Protein AF-0000000084635745 (afdb_homodimer)

Structure (mmCIF, N/CA/C/O backbone):
data_AF-0000000084635745-model_v1
#
loop_
_entity.id
_entity.type
_entity.pdbx_description
1 polymer 'BTB domain-containing protein'
#
loop_
_atom_site.group_PDB
_atom_site.id
_atom_site.type_symbol
_atom_site.label_atom_id
_atom_site.label_alt_id
_atom_site.label_comp_id
_atom_site.label_asym_id
_atom_site.label_entity_id
_atom_site.label_seq_id
_atom_site.pdbx_PDB_ins_code
_atom_site.Cartn_x
_atom_site.Cartn_y
_atom_site.Cartn_z
_atom_site.occupancy
_atom_site.B_iso_or_equiv
_atom_site.auth_seq_id
_atom_site.auth_comp_id
_atom_site.auth_asym_id
_atom_site.auth_atom_id
_atom_site.pdbx_PDB_model_num
ATOM 1 N N . MET A 1 1 ? 10.125 20.453 7.98 1 36.34 1 MET A N 1
ATOM 2 C CA . MET A 1 1 ? 11.461 20.703 7.445 1 36.34 1 MET A CA 1
ATOM 3 C C . MET A 1 1 ? 12.125 19.391 7.035 1 36.34 1 MET A C 1
ATOM 5 O O . MET A 1 1 ? 12.242 18.469 7.844 1 36.34 1 MET A O 1
ATOM 9 N N . SER A 1 2 ? 11.961 18.953 5.902 1 50.91 2 SER A N 1
ATOM 10 C CA . SER A 1 2 ? 12.617 17.828 5.273 1 50.91 2 SER A CA 1
ATOM 11 C C . SER A 1 2 ? 14.125 18.047 5.156 1 50.91 2 SER A C 1
ATOM 13 O O . SER A 1 2 ? 14.586 19.188 5.102 1 50.91 2 SER A O 1
ATOM 15 N N . TYR A 1 3 ? 14.797 17.109 5.832 1 57.59 3 TYR A N 1
ATOM 16 C CA . TYR A 1 3 ? 16.25 17.156 5.703 1 57.59 3 TYR A CA 1
ATOM 17 C C . TYR A 1 3 ? 16.688 16.719 4.309 1 57.59 3 TYR A C 1
ATOM 19 O O . TYR A 1 3 ? 16.375 15.609 3.875 1 57.59 3 TYR A O 1
ATOM 27 N N . ARG A 1 4 ? 17.016 17.766 3.617 1 57.72 4 ARG A N 1
ATOM 28 C CA . ARG A 1 4 ? 17.5 17.469 2.271 1 57.72 4 ARG A CA 1
ATOM 29 C C . ARG A 1 4 ? 18.828 16.734 2.32 1 57.72 4 ARG A C 1
ATOM 31 O O . ARG A 1 4 ? 19.828 17.281 2.82 1 57.72 4 ARG A O 1
ATOM 38 N N . ALA A 1 5 ? 18.625 15.445 2.008 1 59.38 5 ALA A N 1
ATOM 39 C CA . ALA A 1 5 ? 19.859 14.695 1.866 1 59.38 5 ALA A CA 1
ATOM 40 C C . ALA A 1 5 ? 20.5 14.938 0.5 1 59.38 5 ALA A C 1
ATOM 42 O O . ALA A 1 5 ? 19.828 15.398 -0.428 1 59.38 5 ALA A O 1
ATOM 43 N N . GLY A 1 6 ? 21.828 14.836 0.359 1 64.75 6 GLY A N 1
ATOM 44 C CA . GLY A 1 6 ? 22.562 15.047 -0.875 1 64.75 6 GLY A CA 1
ATOM 45 C C . GLY A 1 6 ? 22.109 14.148 -2.008 1 64.75 6 GLY A C 1
ATOM 46 O O . GLY A 1 6 ? 21.547 14.617 -2.998 1 64.75 6 GLY A O 1
ATOM 47 N N . TYR A 1 7 ? 22.453 12.789 -2.053 1 71.12 7 TYR A N 1
ATOM 48 C CA . TYR A 1 7 ? 22.047 11.906 -3.137 1 71.12 7 TYR A CA 1
ATOM 49 C C . TYR A 1 7 ? 21.641 10.539 -2.602 1 71.12 7 TYR A C 1
ATOM 51 O O . TYR A 1 7 ? 21.938 10.195 -1.456 1 71.12 7 TYR A O 1
ATOM 59 N N . CYS A 1 8 ? 20.781 9.875 -3.309 1 77.44 8 CYS A N 1
ATOM 60 C CA . CYS A 1 8 ? 20.5 8.461 -3.064 1 77.44 8 CYS A CA 1
ATOM 61 C C . CYS A 1 8 ? 20.812 7.625 -4.301 1 77.44 8 CYS A C 1
ATOM 63 O O . CYS A 1 8 ? 20.672 8.102 -5.43 1 77.44 8 CYS A O 1
ATOM 65 N N . SER A 1 9 ? 21.453 6.492 -4.078 1 81.56 9 SER A N 1
ATOM 66 C CA . SER A 1 9 ? 21.812 5.605 -5.18 1 81.56 9 SER A CA 1
ATOM 67 C C . SER A 1 9 ? 21.359 4.176 -4.91 1 81.56 9 SER A C 1
ATOM 69 O O . SER A 1 9 ? 21.438 3.699 -3.775 1 81.56 9 SER A O 1
ATOM 71 N N . PHE A 1 10 ? 20.844 3.566 -5.961 1 81.38 10 PHE A N 1
ATOM 72 C CA . PHE A 1 10 ? 20.438 2.166 -5.938 1 81.38 10 PHE A CA 1
ATOM 73 C C . PHE A 1 10 ? 21.234 1.354 -6.957 1 81.38 10 PHE A C 1
ATOM 75 O O . PHE A 1 10 ? 21.266 1.7 -8.141 1 81.38 10 PHE A O 1
ATOM 82 N N . GLU A 1 11 ? 21.828 0.33 -6.473 1 84.5 11 GLU A N 1
ATOM 83 C CA . GLU A 1 11 ? 22.672 -0.476 -7.352 1 84.5 11 GLU A CA 1
ATOM 84 C C . GLU A 1 11 ? 22.234 -1.938 -7.348 1 84.5 11 GLU A C 1
ATOM 86 O O . GLU A 1 11 ? 21.953 -2.508 -6.289 1 84.5 11 GLU A O 1
ATOM 91 N N . TYR A 1 12 ? 22.156 -2.525 -8.555 1 84.94 12 TYR A N 1
ATOM 92 C CA . TYR A 1 12 ? 21.844 -3.939 -8.719 1 84.94 12 TYR A CA 1
ATOM 93 C C . TYR A 1 12 ? 22.906 -4.645 -9.555 1 84.94 12 TYR A C 1
ATOM 95 O O . TYR A 1 12 ? 23.328 -4.125 -10.586 1 84.94 12 TYR A O 1
ATOM 103 N N . LYS A 1 13 ? 23.312 -5.773 -9.125 1 84.62 13 LYS A N 1
ATOM 104 C CA . LYS A 1 13 ? 24.172 -6.629 -9.938 1 84.62 13 LYS A CA 1
ATOM 105 C C . LYS A 1 13 ? 23.391 -7.789 -10.539 1 84.62 13 LYS A C 1
ATOM 107 O O . LYS A 1 13 ? 22.812 -8.602 -9.812 1 84.62 13 LYS A O 1
ATOM 112 N N . LEU A 1 14 ? 23.328 -7.867 -11.773 1 83.25 14 LEU A N 1
ATOM 113 C CA . LEU A 1 14 ? 22.719 -8.977 -12.484 1 83.25 14 LEU A CA 1
ATOM 114 C C . LEU A 1 14 ? 23.766 -9.961 -12.977 1 83.25 14 LEU A C 1
ATOM 116 O O . LEU A 1 14 ? 24.719 -9.578 -13.672 1 83.25 14 LEU A O 1
ATOM 120 N N . GLU A 1 15 ? 23.531 -11.133 -12.523 1 83.62 15 GLU A N 1
ATOM 121 C CA . GLU A 1 15 ? 24.469 -12.18 -12.93 1 83.62 15 GLU A CA 1
ATOM 122 C C . GLU A 1 15 ? 23.812 -13.164 -13.891 1 83.62 15 GLU A C 1
ATOM 124 O O . GLU A 1 15 ? 22.594 -13.391 -13.82 1 83.62 15 GLU A O 1
ATOM 129 N N . ASN A 1 16 ? 24.625 -13.727 -14.797 1 81.62 16 ASN A N 1
ATOM 130 C CA . ASN A 1 16 ? 24.188 -14.742 -15.758 1 81.62 16 ASN A CA 1
ATOM 131 C C . ASN A 1 16 ? 23.016 -14.25 -16.609 1 81.62 16 ASN A C 1
ATOM 133 O O . ASN A 1 16 ? 22.016 -14.953 -16.75 1 81.62 16 ASN A O 1
ATOM 137 N N . VAL A 1 17 ? 23.156 -13.094 -17.125 1 82.56 17 VAL A N 1
ATOM 138 C CA . VAL A 1 17 ? 22.094 -12.438 -17.875 1 82.56 17 VAL A CA 1
ATOM 139 C C . VAL A 1 17 ? 21.844 -13.188 -19.188 1 82.56 17 VAL A C 1
ATOM 141 O O . VAL A 1 17 ? 20.75 -13.141 -19.734 1 82.56 17 VAL A O 1
ATOM 144 N N . SER A 1 18 ? 22.828 -13.859 -19.688 1 76.31 18 SER A N 1
ATOM 145 C CA . SER A 1 18 ? 22.688 -14.602 -20.938 1 76.31 18 SER A CA 1
ATOM 146 C C . SER A 1 18 ? 21.656 -15.711 -20.812 1 76.31 18 SER A C 1
ATOM 148 O O . SER A 1 18 ? 21.109 -16.172 -21.812 1 76.31 18 SER A O 1
ATOM 150 N N . LYS A 1 19 ? 21.406 -16.047 -19.594 1 76.19 19 LYS A N 1
ATOM 151 C CA . LYS A 1 19 ? 20.469 -17.141 -19.375 1 76.19 19 LYS A CA 1
ATOM 152 C C . LYS A 1 19 ? 19.031 -16.641 -19.328 1 76.19 19 LYS A C 1
ATOM 154 O O . LYS A 1 19 ? 18.094 -17.422 -19.344 1 76.19 19 LYS A O 1
ATOM 159 N N . LEU A 1 20 ? 18.969 -15.336 -19.328 1 77.31 20 LEU A N 1
ATOM 160 C CA . LEU A 1 20 ? 17.641 -14.758 -19.25 1 77.31 20 LEU A CA 1
ATOM 161 C C . LEU A 1 20 ? 16.938 -14.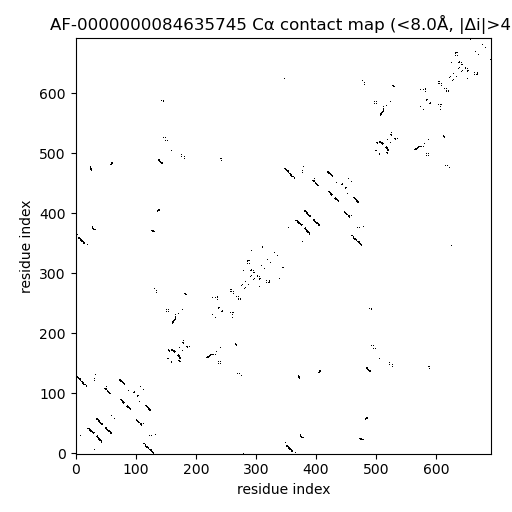828 -20.594 1 77.31 20 LEU A C 1
ATOM 163 O O . LEU A 1 20 ? 17.5 -14.438 -21.625 1 77.31 20 LEU A O 1
ATOM 167 N N . THR A 1 21 ? 15.742 -15.406 -20.578 1 73.62 21 THR A N 1
ATOM 168 C CA . THR A 1 21 ? 14.992 -15.531 -21.828 1 73.62 21 THR A CA 1
ATOM 169 C C . THR A 1 21 ? 13.742 -14.648 -21.781 1 73.62 21 THR A C 1
ATOM 171 O O . THR A 1 21 ? 13.086 -14.453 -22.812 1 73.62 21 THR A O 1
ATOM 174 N N . GLU A 1 22 ? 13.453 -14.195 -20.594 1 74.56 22 GLU A N 1
ATOM 175 C CA . GLU A 1 22 ? 12.258 -13.367 -20.469 1 74.56 22 GLU A CA 1
ATOM 176 C C . GLU A 1 22 ? 12.555 -12.086 -19.688 1 74.56 22 GLU A C 1
ATOM 178 O O . GLU A 1 22 ? 13.594 -11.977 -19.031 1 74.56 22 GLU A O 1
ATOM 183 N N . ARG A 1 23 ? 11.656 -11.195 -19.875 1 78 23 ARG A N 1
ATOM 184 C CA . ARG A 1 23 ? 11.75 -9.922 -19.156 1 78 23 ARG A CA 1
ATOM 185 C C . ARG A 1 23 ? 11.664 -10.133 -17.656 1 78 23 ARG A C 1
ATOM 187 O O . ARG A 1 23 ? 10.867 -10.945 -17.172 1 78 23 ARG A O 1
ATOM 194 N N . VAL A 1 24 ? 12.578 -9.445 -16.922 1 78.56 24 VAL A N 1
ATOM 195 C CA . VAL A 1 24 ? 12.57 -9.555 -15.477 1 78.56 24 VAL A CA 1
ATOM 196 C C . VAL A 1 24 ? 12.469 -8.156 -14.852 1 78.56 24 VAL A C 1
ATOM 198 O O . VAL A 1 24 ? 12.859 -7.168 -15.469 1 78.56 24 VAL A O 1
ATOM 201 N N . TYR A 1 2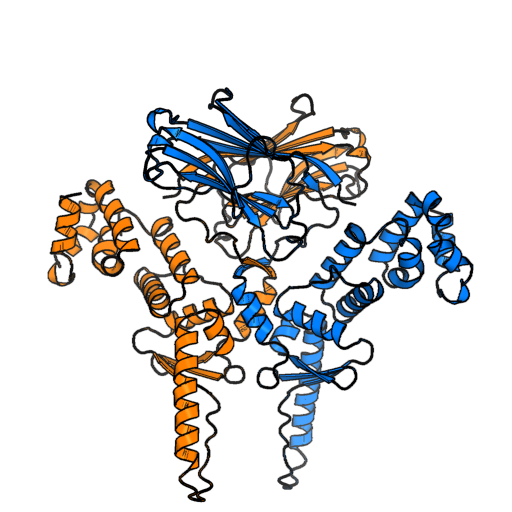5 ? 11.984 -8.07 -13.609 1 76.5 25 TYR A N 1
ATOM 202 C CA . TYR A 1 25 ? 11.727 -6.832 -12.891 1 76.5 25 TYR A CA 1
ATOM 203 C C . TYR A 1 25 ? 12.43 -6.824 -11.539 1 76.5 25 TYR A C 1
ATOM 205 O O . TYR A 1 25 ? 12.445 -7.836 -10.836 1 76.5 25 TYR A O 1
ATOM 213 N N . SER A 1 26 ? 13.047 -5.668 -11.234 1 76.88 26 SER A N 1
ATOM 214 C CA . SER A 1 26 ? 13.648 -5.52 -9.906 1 76.88 26 SER A CA 1
ATOM 215 C C . SER A 1 26 ? 12.586 -5.305 -8.836 1 76.88 26 SER A C 1
ATOM 217 O O . SER A 1 26 ? 11.445 -4.969 -9.148 1 76.88 26 SER A O 1
ATOM 219 N N . PRO A 1 27 ? 12.992 -5.508 -7.562 1 71.75 27 PRO A N 1
ATOM 220 C CA . PRO A 1 27 ? 12.133 -4.965 -6.508 1 71.75 27 PRO A CA 1
ATOM 221 C C . PRO A 1 27 ? 11.992 -3.447 -6.582 1 71.75 27 PRO A C 1
ATOM 223 O O . PRO A 1 27 ? 12.891 -2.764 -7.078 1 71.75 27 PRO A O 1
ATOM 226 N N . PRO A 1 28 ? 10.859 -2.947 -6.07 1 69.94 28 PRO A N 1
ATOM 227 C CA . PRO A 1 28 ? 10.688 -1.495 -6.148 1 69.94 28 PRO A CA 1
ATOM 228 C C . PRO A 1 28 ? 11.57 -0.743 -5.16 1 69.94 28 PRO A C 1
ATOM 230 O O . PRO A 1 28 ? 11.953 -1.295 -4.125 1 69.94 28 PRO A O 1
ATOM 233 N N . PHE A 1 29 ? 12.047 0.384 -5.508 1 71.12 29 PHE A N 1
ATOM 234 C CA . PHE A 1 29 ? 12.742 1.311 -4.621 1 71.12 29 PHE A CA 1
ATOM 235 C C . PHE A 1 29 ? 12.117 2.699 -4.695 1 71.12 29 PHE A C 1
ATOM 237 O O . PHE A 1 29 ? 11.523 3.066 -5.715 1 71.12 29 PHE A O 1
ATOM 244 N N . ALA A 1 30 ? 12.18 3.359 -3.504 1 66.69 30 ALA A N 1
ATOM 245 C CA . ALA A 1 30 ? 11.445 4.617 -3.438 1 66.69 30 ALA A CA 1
ATOM 246 C C . ALA A 1 30 ? 12.391 5.793 -3.201 1 66.69 30 ALA A C 1
ATOM 248 O O . ALA A 1 30 ? 13.445 5.637 -2.578 1 66.69 30 ALA A O 1
ATOM 249 N N . THR A 1 31 ? 12.109 6.93 -3.775 1 64.62 31 THR A N 1
ATOM 250 C CA . THR A 1 31 ? 12.797 8.18 -3.488 1 64.62 31 THR A CA 1
ATOM 251 C C . THR A 1 31 ? 11.984 9.047 -2.531 1 64.62 31 THR A C 1
ATOM 253 O O . THR A 1 31 ? 12.5 10 -1.952 1 64.62 31 THR A O 1
ATOM 256 N N . SER A 1 32 ? 10.805 8.727 -2.449 1 59.34 32 SER A N 1
ATOM 257 C CA . SER A 1 32 ? 9.891 9.383 -1.521 1 59.34 32 SER A CA 1
ATOM 258 C C . SER A 1 32 ? 8.789 8.43 -1.064 1 59.34 32 SER A C 1
ATOM 260 O O . SER A 1 32 ? 8.766 7.266 -1.463 1 59.34 32 SER A O 1
ATOM 262 N N . THR A 1 33 ? 8.016 8.898 -0.163 1 54.66 33 THR A N 1
ATOM 263 C CA . THR A 1 33 ? 6.918 8.078 0.337 1 54.66 33 THR A CA 1
ATOM 264 C C . THR A 1 33 ? 5.926 7.762 -0.776 1 54.66 33 THR A C 1
ATOM 266 O O . THR A 1 33 ? 5.152 6.809 -0.676 1 54.66 33 THR A O 1
ATOM 269 N N . CYS A 1 34 ? 6.004 8.516 -1.857 1 51.22 34 CYS A N 1
ATOM 270 C CA . CYS A 1 34 ? 4.965 8.352 -2.867 1 51.22 34 CYS A CA 1
ATOM 271 C C . CYS A 1 34 ? 5.574 8.008 -4.223 1 51.22 34 CYS A C 1
ATOM 273 O O . CYS A 1 34 ? 4.859 7.922 -5.223 1 51.22 34 CYS A O 1
ATOM 275 N N . ARG A 1 35 ? 6.828 7.832 -4.254 1 59.06 35 ARG A N 1
ATOM 276 C CA . ARG A 1 35 ? 7.453 7.562 -5.547 1 59.06 35 ARG A CA 1
ATOM 277 C C . ARG A 1 35 ? 8.297 6.297 -5.496 1 59.06 35 ARG A C 1
ATOM 279 O O . ARG A 1 35 ? 9.305 6.246 -4.793 1 59.06 35 ARG A O 1
ATOM 286 N N . ASN A 1 36 ? 7.773 5.418 -6.305 1 66.81 36 ASN A N 1
ATOM 287 C CA . ASN A 1 36 ? 8.492 4.148 -6.406 1 66.81 36 ASN A CA 1
ATOM 288 C C . ASN A 1 36 ? 9.055 3.938 -7.809 1 66.81 36 ASN A C 1
ATOM 290 O O . ASN A 1 36 ? 8.523 4.465 -8.789 1 66.81 36 ASN A O 1
ATOM 294 N N . TRP A 1 37 ? 10.156 3.299 -7.797 1 72.81 37 TRP A N 1
ATOM 295 C CA . TRP A 1 37 ? 10.852 2.982 -9.039 1 72.81 37 TRP A CA 1
ATOM 296 C C . TRP A 1 37 ? 11.102 1.483 -9.156 1 72.81 37 TRP A C 1
ATOM 298 O O . TRP A 1 37 ? 11.156 0.776 -8.148 1 72.81 37 TRP A O 1
ATOM 308 N N . MET A 1 38 ? 11.109 1.081 -10.445 1 76.62 38 MET A N 1
ATOM 309 C CA . MET A 1 38 ? 11.445 -0.313 -10.719 1 76.62 38 MET A CA 1
ATOM 310 C C . MET A 1 38 ? 12.297 -0.432 -11.977 1 76.62 38 MET A C 1
ATOM 312 O O . MET A 1 38 ? 12.055 0.258 -12.969 1 76.62 38 MET A O 1
ATOM 316 N N . LEU A 1 39 ? 13.305 -1.281 -11.906 1 79.62 39 LEU A N 1
ATOM 317 C CA . LEU A 1 39 ? 14.117 -1.588 -13.078 1 79.62 39 LEU A CA 1
ATOM 318 C C . LEU A 1 39 ? 13.531 -2.77 -13.844 1 79.62 39 LEU A C 1
ATOM 320 O O . LEU A 1 39 ? 13.094 -3.752 -13.242 1 79.62 39 LEU A O 1
ATOM 324 N N . ILE A 1 40 ? 13.555 -2.609 -15.133 1 80.06 40 ILE A N 1
ATOM 325 C CA . ILE A 1 40 ? 13.109 -3.68 -16.016 1 80.06 40 ILE A CA 1
ATOM 326 C C . ILE A 1 40 ? 14.258 -4.105 -16.938 1 80.06 40 ILE A C 1
ATOM 328 O O . ILE A 1 40 ? 14.891 -3.27 -17.578 1 80.06 40 ILE A O 1
ATOM 332 N N . PHE A 1 41 ? 14.531 -5.32 -16.906 1 82.88 41 PHE A N 1
ATOM 333 C CA . PHE A 1 41 ? 15.5 -5.883 -17.844 1 82.88 41 PHE A CA 1
ATOM 334 C C . PHE A 1 41 ? 14.805 -6.77 -18.859 1 82.88 41 PHE A C 1
ATOM 336 O O . PHE A 1 41 ? 14.203 -7.785 -18.516 1 82.88 41 PHE A O 1
ATOM 343 N N . ASP A 1 42 ? 14.922 -6.395 -20.047 1 81.31 42 ASP A N 1
ATOM 344 C CA . ASP A 1 42 ? 14.336 -7.133 -21.156 1 81.31 42 ASP A CA 1
ATOM 345 C C . ASP A 1 42 ? 15.422 -7.707 -22.078 1 81.31 42 ASP A C 1
ATOM 347 O O . ASP A 1 42 ? 16.031 -6.973 -22.844 1 81.31 42 ASP A O 1
ATOM 351 N N . PRO A 1 43 ? 15.578 -9.031 -21.969 1 79.5 43 PRO A N 1
ATOM 352 C CA . PRO A 1 43 ? 16.672 -9.617 -22.75 1 79.5 43 PRO A CA 1
ATOM 353 C C . PRO A 1 43 ? 16.359 -9.656 -24.25 1 79.5 43 PRO A C 1
ATOM 355 O O . PRO A 1 43 ? 17.266 -9.766 -25.078 1 79.5 43 PRO A O 1
ATOM 358 N N . TYR A 1 44 ? 14.992 -9.797 -24.594 1 76.81 44 TYR A N 1
ATOM 359 C CA . TYR A 1 44 ? 14.672 -9.914 -26 1 76.81 44 TYR A CA 1
ATOM 360 C C . TYR A 1 44 ? 13.57 -8.93 -26.391 1 76.81 44 TYR A C 1
ATOM 362 O O . TYR A 1 44 ? 12.469 -8.961 -25.844 1 76.81 44 TYR A O 1
ATOM 370 N N . THR A 1 45 ? 14.016 -7.871 -27.156 1 70.19 45 THR A N 1
ATOM 371 C CA . THR A 1 45 ? 12.984 -7.051 -27.781 1 70.19 45 THR A CA 1
ATOM 372 C C . THR A 1 45 ? 12.609 -7.609 -29.141 1 70.19 45 THR A C 1
ATOM 374 O O . THR A 1 45 ? 13.281 -8.508 -29.656 1 70.19 45 THR A O 1
ATOM 377 N N . SER A 1 46 ? 11.258 -7.547 -29.625 1 59.16 46 SER A N 1
ATOM 378 C CA . SER A 1 46 ? 10.773 -8.148 -30.875 1 59.16 46 SER A CA 1
ATOM 379 C C . SER A 1 46 ? 11.727 -7.867 -32.031 1 59.16 46 SER A C 1
ATOM 381 O O . SER A 1 46 ? 12.094 -8.781 -32.781 1 59.16 46 SER A O 1
ATOM 383 N N . ASP A 1 47 ? 11.867 -6.91 -32.969 1 57.97 47 ASP A N 1
ATOM 384 C CA . ASP A 1 47 ? 12.648 -6.562 -34.156 1 57.97 47 ASP A CA 1
ATOM 385 C C . ASP A 1 47 ? 13.164 -5.129 -34.062 1 57.97 47 ASP A C 1
ATOM 387 O O . ASP A 1 47 ? 12.383 -4.176 -34.125 1 57.97 47 ASP A O 1
ATOM 391 N N . PRO A 1 48 ? 14.422 -4.969 -34 1 61.34 48 PRO A N 1
ATOM 392 C CA . PRO A 1 48 ? 15.578 -5.871 -33.938 1 61.34 48 PRO A CA 1
ATOM 393 C C . PRO A 1 48 ? 15.734 -6.488 -32.531 1 61.34 48 PRO A C 1
ATOM 395 O O . PRO A 1 48 ? 15.18 -5.984 -31.562 1 61.34 48 PRO A O 1
ATOM 398 N N . LYS A 1 49 ? 16.438 -7.68 -32.469 1 74.06 49 LYS A N 1
ATOM 399 C CA . LYS A 1 49 ? 16.672 -8.453 -31.25 1 74.06 49 LYS A CA 1
ATOM 400 C C . LYS A 1 49 ? 17.656 -7.75 -30.328 1 74.06 49 LYS A C 1
ATOM 402 O O . LYS A 1 49 ? 18.859 -7.957 -30.438 1 74.06 49 LYS A O 1
ATOM 407 N N . ASN A 1 50 ? 17.156 -6.789 -29.656 1 81.88 50 ASN A N 1
ATOM 408 C CA . ASN A 1 50 ? 17.938 -6.031 -28.688 1 81.88 50 ASN A CA 1
ATOM 409 C C . ASN A 1 50 ? 17.531 -6.387 -27.25 1 81.88 50 ASN A C 1
ATOM 411 O O . ASN A 1 50 ? 16.484 -6.988 -27.031 1 81.88 50 ASN A O 1
ATOM 415 N N . TYR A 1 51 ? 18.547 -6.312 -26.391 1 82 51 TYR A N 1
ATOM 416 C CA . TYR A 1 51 ? 18.156 -6.289 -24.984 1 82 51 TYR A CA 1
ATOM 417 C C . TYR A 1 51 ? 18.016 -4.859 -24.469 1 82 51 TYR A C 1
ATOM 419 O O . TYR A 1 51 ? 18.688 -3.949 -24.984 1 82 51 TYR A O 1
ATOM 427 N N . GLN A 1 52 ? 17.078 -4.688 -23.578 1 82.75 52 GLN A N 1
ATOM 428 C CA . GLN A 1 52 ? 16.797 -3.348 -23.094 1 82.75 52 GLN A CA 1
ATOM 429 C C . GLN A 1 52 ? 16.734 -3.326 -21.562 1 82.75 52 GLN A C 1
ATOM 431 O O . GLN A 1 52 ? 16.375 -4.32 -20.938 1 82.75 52 GLN A O 1
ATOM 436 N N . ILE A 1 53 ? 17.25 -2.266 -21.031 1 80.62 53 ILE A N 1
ATOM 437 C CA . ILE A 1 53 ? 17.078 -1.925 -19.625 1 80.62 53 ILE A CA 1
ATOM 438 C C . ILE A 1 53 ? 16.203 -0.675 -19.5 1 80.62 53 ILE A C 1
ATOM 440 O O . ILE A 1 53 ? 16.5 0.359 -20.094 1 80.62 53 ILE A O 1
ATOM 444 N N . LEU A 1 54 ? 15.18 -0.851 -18.703 1 73.94 54 LEU A N 1
ATOM 445 C CA . LEU A 1 54 ? 14.227 0.242 -18.516 1 73.94 54 LEU A CA 1
ATOM 446 C C . LEU A 1 54 ? 14.055 0.567 -17.031 1 73.94 54 LEU A C 1
ATOM 448 O O . LEU A 1 54 ? 14.281 -0.291 -16.172 1 73.94 54 LEU A O 1
ATOM 452 N N . LEU A 1 55 ? 13.875 1.794 -16.75 1 74.06 55 LEU A N 1
ATOM 453 C CA . LEU A 1 55 ? 13.477 2.244 -15.422 1 74.06 55 LEU A CA 1
ATOM 454 C C . LEU A 1 55 ? 12.062 2.803 -15.438 1 74.06 55 LEU A C 1
ATOM 456 O O . LEU A 1 55 ? 11.734 3.66 -16.266 1 74.06 55 LEU A O 1
ATOM 460 N N . CYS A 1 56 ? 11.32 2.234 -14.633 1 66.75 56 CYS A N 1
ATOM 461 C CA . CYS A 1 56 ? 9.914 2.621 -14.586 1 66.75 56 CYS A CA 1
ATOM 462 C C . CYS A 1 56 ? 9.578 3.297 -13.258 1 66.75 56 CYS A C 1
ATOM 464 O O . CYS A 1 56 ? 10.062 2.881 -12.211 1 66.75 56 CYS A O 1
ATOM 466 N N . THR A 1 57 ? 8.969 4.465 -13.375 1 61 57 THR A N 1
ATOM 467 C CA . THR A 1 57 ? 8.43 5.09 -12.164 1 61 57 THR A CA 1
ATOM 468 C C . THR A 1 57 ? 7.027 4.57 -11.867 1 61 57 THR A C 1
ATOM 470 O O . THR A 1 57 ? 6.234 4.352 -12.781 1 61 57 THR A O 1
ATOM 473 N N . ILE A 1 58 ? 6.945 4.047 -10.742 1 56.38 58 ILE A N 1
ATOM 474 C CA . ILE A 1 58 ? 5.652 3.607 -10.234 1 56.38 58 ILE A CA 1
ATOM 475 C C . ILE A 1 58 ? 5.086 4.668 -9.289 1 56.38 58 ILE A C 1
ATOM 477 O O . ILE A 1 58 ? 5.684 4.965 -8.25 1 56.38 58 ILE A O 1
ATOM 481 N N . LEU A 1 59 ? 4.305 5.559 -9.805 1 47.19 59 LEU A N 1
ATOM 482 C CA . LEU A 1 59 ? 3.709 6.582 -8.953 1 47.19 59 LEU A CA 1
ATOM 483 C C . LEU A 1 59 ? 2.525 6.02 -8.172 1 47.19 59 LEU A C 1
ATOM 485 O O . LEU A 1 59 ? 1.697 5.297 -8.727 1 47.19 59 LEU A O 1
ATOM 489 N N . ASN A 1 60 ? 2.666 5.902 -6.914 1 45.06 60 ASN A N 1
ATOM 490 C CA . ASN A 1 60 ? 1.441 5.719 -6.141 1 45.06 60 ASN A CA 1
ATOM 491 C C . ASN A 1 60 ? 0.452 6.855 -6.379 1 45.06 60 ASN A C 1
ATOM 493 O O . ASN A 1 60 ? 0.84 8.023 -6.406 1 45.06 60 ASN A O 1
ATOM 497 N N . LYS A 1 61 ? -0.513 6.68 -7.184 1 41.47 61 LYS A N 1
ATOM 498 C CA . LYS A 1 61 ? -1.488 7.695 -7.574 1 41.47 61 LYS A CA 1
ATOM 499 C C . LYS A 1 61 ? -1.786 8.648 -6.418 1 41.47 61 LYS A C 1
ATOM 501 O O . LYS A 1 61 ? -2.475 9.648 -6.594 1 41.47 61 LYS A O 1
ATOM 506 N N . ASP A 1 62 ? -1.936 8.148 -5.328 1 37 62 ASP A N 1
ATOM 507 C CA . ASP A 1 62 ? -2.557 9.102 -4.422 1 37 62 ASP A CA 1
ATOM 508 C C . ASP A 1 62 ? -1.854 10.461 -4.488 1 37 62 ASP A C 1
ATOM 510 O O . ASP A 1 62 ? -2.502 11.508 -4.418 1 37 62 ASP A O 1
ATOM 514 N N . GLU A 1 63 ? -0.774 10.578 -3.801 1 36.38 63 GLU A N 1
ATOM 515 C CA . GLU A 1 63 ? -0.401 11.961 -3.52 1 36.38 63 GLU A CA 1
ATOM 516 C C . GLU A 1 63 ? -0.093 12.727 -4.805 1 36.38 63 GLU A C 1
ATOM 518 O O . GLU A 1 63 ? -0.06 12.133 -5.891 1 36.38 63 GLU A O 1
ATOM 523 N N . GLU A 1 64 ? 0.913 13.633 -4.562 1 33.81 64 GLU A N 1
ATOM 524 C CA . GLU A 1 64 ? 1.342 14.805 -5.328 1 33.81 64 GLU A CA 1
ATOM 525 C C . GLU A 1 64 ? 1.706 14.422 -6.758 1 33.81 64 GLU A C 1
ATOM 527 O O . GLU A 1 64 ? 2.879 14.203 -7.07 1 33.81 64 GLU A O 1
ATOM 532 N N . SER A 1 65 ? 1.125 13.523 -7.219 1 32.75 65 SER A N 1
ATOM 533 C CA . SER A 1 65 ? 1.451 13.297 -8.625 1 32.75 65 SER A CA 1
ATOM 534 C C . SER A 1 65 ? 1.416 14.594 -9.414 1 32.75 65 SER A C 1
ATOM 536 O O . SER A 1 65 ? 1.976 14.672 -10.516 1 32.75 65 SER A O 1
ATOM 538 N N . LYS A 1 66 ? 0.171 15.281 -9.125 1 35.53 66 LYS A N 1
ATOM 539 C CA . LYS A 1 66 ? 0.075 16.391 -10.078 1 35.53 66 LYS A CA 1
ATOM 540 C C . LYS A 1 66 ? 1.368 17.188 -10.117 1 35.53 66 LYS A C 1
ATOM 542 O O . LYS A 1 66 ? 1.631 17.906 -11.078 1 35.53 66 LYS A O 1
ATOM 547 N N . HIS A 1 67 ? 1.666 17.562 -8.969 1 31.75 67 HIS A N 1
ATOM 548 C CA . HIS A 1 67 ? 2.949 18.234 -9.164 1 31.75 67 HIS A CA 1
ATOM 549 C C . HIS A 1 67 ? 4.035 17.234 -9.555 1 31.75 67 HIS A C 1
ATOM 551 O O . HIS A 1 67 ? 4.934 16.953 -8.758 1 31.75 67 HIS A O 1
ATOM 557 N N . PHE A 1 68 ? 3.639 16.156 -9.875 1 35.84 68 PHE A N 1
ATOM 558 C CA . PHE A 1 68 ? 4.527 15.375 -10.734 1 35.84 68 PHE A CA 1
ATOM 559 C C . PHE A 1 68 ? 5.387 16.297 -11.594 1 35.84 68 PHE A C 1
ATOM 561 O O . PHE A 1 68 ? 6.039 15.852 -12.539 1 35.84 68 PHE A O 1
ATOM 568 N N . THR A 1 69 ? 4.754 17.562 -11.844 1 33.66 69 THR A N 1
ATOM 569 C CA . THR A 1 69 ? 5.695 18.25 -12.719 1 33.66 69 THR A CA 1
ATOM 570 C C . THR A 1 69 ? 7.09 17.641 -12.594 1 33.66 69 THR A C 1
ATOM 572 O O . THR A 1 69 ? 7.383 16.938 -11.625 1 33.66 69 THR A O 1
ATOM 575 N N . ASP A 1 70 ? 8.039 18.422 -13.117 1 34.53 70 ASP A N 1
ATOM 576 C CA . ASP A 1 70 ? 9.32 18.578 -13.805 1 34.53 70 ASP A CA 1
ATOM 577 C C . ASP A 1 70 ? 10.469 18.078 -12.938 1 34.53 70 ASP A C 1
ATOM 579 O O . ASP A 1 70 ? 11.609 18 -13.398 1 34.53 70 ASP A O 1
ATOM 583 N N . THR A 1 71 ? 10.32 18.203 -11.586 1 38.5 71 THR A N 1
ATOM 584 C CA . THR A 1 71 ? 11.711 18.203 -11.148 1 38.5 71 THR A CA 1
ATOM 585 C C . THR A 1 71 ? 12.188 16.797 -10.812 1 38.5 71 THR A C 1
ATOM 587 O O . THR A 1 71 ? 11.906 16.281 -9.727 1 38.5 71 THR A O 1
ATOM 590 N N . PHE A 1 72 ? 11.938 15.859 -11.719 1 48.75 72 PHE A N 1
ATOM 591 C CA . PHE A 1 72 ? 12.773 14.672 -11.641 1 48.75 72 PHE A CA 1
ATOM 592 C C . PHE A 1 72 ? 14.062 14.961 -10.883 1 48.75 72 PHE A C 1
ATOM 594 O O . PHE A 1 72 ? 14.711 15.977 -11.125 1 48.75 72 PHE A O 1
ATOM 601 N N . LEU A 1 73 ? 13.883 14.281 -9.711 1 61.53 73 LEU A N 1
ATOM 602 C CA . LEU A 1 73 ? 15.25 14.375 -9.211 1 61.53 73 LEU A CA 1
ATOM 603 C C . LEU A 1 73 ? 16.266 14.023 -10.297 1 61.53 73 LEU A C 1
ATOM 605 O O . LEU A 1 73 ? 16.031 13.102 -11.078 1 61.53 73 LEU A O 1
ATOM 609 N N . PRO A 1 74 ? 17 14.945 -10.57 1 69.5 74 PRO A N 1
ATOM 610 C CA . PRO A 1 74 ? 18.047 14.523 -11.5 1 69.5 74 PRO A CA 1
ATOM 611 C C . PRO A 1 74 ? 18.516 13.086 -11.258 1 69.5 74 PRO A C 1
ATOM 613 O O . PRO A 1 74 ? 18.75 12.703 -10.109 1 69.5 74 PRO A O 1
ATOM 616 N N . LEU A 1 75 ? 18.219 12.359 -12.336 1 77.81 75 LEU A N 1
ATOM 617 C CA . LEU A 1 75 ? 18.578 10.945 -12.25 1 77.81 75 LEU A CA 1
ATOM 618 C C . LEU A 1 75 ? 19.766 10.641 -13.156 1 77.81 75 LEU A C 1
ATOM 620 O O . LEU A 1 75 ? 19.922 11.242 -14.219 1 77.81 75 LEU A O 1
ATOM 624 N N . LYS A 1 76 ? 20.609 9.836 -12.609 1 82.31 76 LYS A N 1
ATOM 625 C CA . LYS A 1 76 ? 21.719 9.281 -13.375 1 82.31 76 LYS A CA 1
ATOM 626 C C . LYS A 1 76 ? 21.766 7.758 -13.258 1 82.31 76 LYS A C 1
ATOM 628 O O . LYS A 1 76 ? 21.656 7.211 -12.164 1 82.31 76 LYS A O 1
ATOM 633 N N . VAL A 1 77 ? 21.734 7.098 -14.43 1 86.88 77 VAL A N 1
ATOM 634 C CA . VAL A 1 77 ? 21.875 5.648 -14.422 1 86.88 77 VAL A CA 1
ATOM 635 C C . VAL A 1 77 ? 23.234 5.266 -15.023 1 86.88 77 VAL A C 1
ATOM 637 O O . VAL A 1 77 ? 23.578 5.715 -16.125 1 86.88 77 VAL A O 1
ATOM 640 N N . ILE A 1 78 ? 23.922 4.48 -14.281 1 89.12 78 ILE A N 1
ATOM 641 C CA . ILE A 1 78 ? 25.25 4.062 -14.711 1 89.12 78 ILE A CA 1
ATOM 642 C C . ILE A 1 78 ? 25.312 2.543 -14.836 1 89.12 78 ILE A C 1
ATOM 644 O O . ILE A 1 78 ? 24.969 1.822 -13.891 1 89.12 78 ILE A O 1
ATOM 648 N N . LEU A 1 79 ? 25.688 2.072 -15.969 1 91.12 79 LEU A N 1
ATOM 649 C CA . LEU A 1 79 ? 25.969 0.655 -16.172 1 91.12 79 LEU A CA 1
ATOM 650 C C . LEU A 1 79 ? 27.469 0.373 -16.062 1 91.12 79 LEU A C 1
ATOM 652 O O . LEU A 1 79 ? 28.281 1.035 -16.719 1 91.12 79 LEU A O 1
ATOM 656 N N . LYS A 1 80 ? 27.75 -0.592 -15.234 1 90.75 80 LYS A N 1
ATOM 657 C CA . LYS A 1 80 ? 29.156 -0.921 -15 1 90.75 80 LYS A CA 1
ATOM 658 C C . LYS A 1 80 ? 29.391 -2.426 -15.109 1 90.75 80 LYS A C 1
ATOM 660 O O . LYS A 1 80 ? 28.469 -3.219 -14.945 1 90.75 80 LYS A O 1
ATOM 665 N N . THR A 1 81 ? 30.641 -2.748 -15.445 1 88.38 81 THR A N 1
ATOM 666 C CA . THR A 1 81 ? 31.094 -4.133 -15.328 1 88.38 81 THR A CA 1
ATOM 667 C C . THR A 1 81 ? 31.375 -4.484 -13.867 1 88.38 81 THR A C 1
ATOM 669 O O . THR A 1 81 ? 31.469 -3.598 -13.023 1 88.38 81 THR A O 1
ATOM 672 N N . PRO A 1 82 ? 31.438 -5.734 -13.625 1 84.75 82 PRO A N 1
ATOM 673 C CA . PRO A 1 82 ? 31.75 -6.125 -12.25 1 84.75 82 PRO A CA 1
ATOM 674 C C . PRO A 1 82 ? 33.094 -5.566 -11.766 1 84.75 82 PRO A C 1
ATOM 676 O O . PRO A 1 82 ? 33.312 -5.406 -10.555 1 84.75 82 PRO A O 1
ATOM 679 N N . SER A 1 83 ? 33.969 -5.219 -12.656 1 85.12 83 SER A N 1
ATOM 680 C CA . SER A 1 83 ? 35.25 -4.641 -12.297 1 85.12 83 SER A CA 1
ATOM 681 C C . SER A 1 83 ? 35.125 -3.145 -12.023 1 85.12 83 SER A C 1
ATOM 683 O O . SER A 1 83 ? 36.062 -2.525 -11.516 1 85.12 83 SER A O 1
ATOM 685 N N . GLY A 1 84 ? 34 -2.564 -12.312 1 84.88 84 GLY A N 1
ATOM 686 C CA . GLY A 1 84 ? 33.75 -1.159 -12.016 1 84.88 84 GLY A CA 1
ATOM 687 C C . GLY A 1 84 ? 33.875 -0.265 -13.234 1 84.88 84 GLY A C 1
ATOM 688 O O . GLY A 1 84 ? 33.688 0.95 -13.141 1 84.88 84 GLY A O 1
ATOM 689 N N . ASP A 1 85 ? 34.125 -0.894 -14.367 1 90.31 85 ASP A N 1
ATOM 690 C CA . ASP A 1 85 ? 34.219 -0.095 -15.586 1 90.31 85 ASP A CA 1
ATOM 691 C C . ASP A 1 85 ? 32.875 0.379 -16.062 1 90.31 85 ASP A C 1
ATOM 693 O O . ASP A 1 85 ? 31.922 -0.408 -16.125 1 90.31 85 ASP A O 1
ATOM 697 N N . ILE A 1 86 ? 32.844 1.645 -16.406 1 92.12 86 ILE A N 1
ATOM 698 C CA . ILE A 1 86 ? 31.594 2.217 -16.844 1 92.12 86 ILE A CA 1
ATOM 699 C C . ILE A 1 86 ? 31.344 1.856 -18.312 1 92.12 86 ILE A C 1
ATOM 701 O O . ILE A 1 86 ? 32.188 2.131 -19.172 1 92.12 86 ILE A O 1
ATOM 705 N N . ILE A 1 87 ? 30.297 1.238 -18.609 1 89 87 ILE A N 1
ATOM 706 C CA . ILE A 1 87 ? 29.891 0.849 -19.953 1 89 87 ILE A CA 1
ATOM 707 C C . ILE A 1 87 ? 29.047 1.956 -20.562 1 89 87 ILE A C 1
ATOM 709 O O . ILE A 1 87 ? 29.219 2.293 -21.734 1 89 87 ILE A O 1
ATOM 713 N N . HIS A 1 88 ? 28.125 2.414 -19.797 1 88.88 88 HIS A N 1
ATOM 714 C CA . HIS A 1 88 ? 27.141 3.383 -20.297 1 88.88 88 HIS A CA 1
ATOM 715 C C . HIS A 1 88 ? 26.625 4.258 -19.172 1 88.88 88 HIS A C 1
ATOM 717 O O . HIS A 1 88 ? 26.516 3.807 -18.016 1 88.88 88 HIS A O 1
ATOM 723 N N . GLU A 1 89 ? 26.453 5.547 -19.422 1 88.31 89 GLU A N 1
ATOM 724 C CA . GLU A 1 89 ? 25.859 6.492 -18.484 1 88.31 89 GLU A CA 1
ATOM 725 C C . GLU A 1 89 ? 24.781 7.336 -19.156 1 88.31 89 GLU A C 1
ATOM 727 O O . GLU A 1 89 ? 24.969 7.836 -20.266 1 88.31 89 GLU A O 1
ATOM 732 N N . VAL A 1 90 ? 23.625 7.375 -18.469 1 84.5 90 VAL A N 1
ATOM 733 C CA . VAL A 1 90 ? 22.547 8.203 -19 1 84.5 90 VAL A CA 1
ATOM 734 C C . VAL A 1 90 ? 21.969 9.055 -17.875 1 84.5 90 VAL A C 1
ATOM 736 O O . VAL A 1 90 ? 21.906 8.617 -16.719 1 84.5 90 VAL A O 1
ATOM 739 N N . SER A 1 91 ? 21.703 10.227 -18.125 1 77.81 91 SER A N 1
ATOM 740 C CA . SER A 1 91 ? 21.109 11.125 -17.141 1 77.81 91 SER A CA 1
ATOM 741 C C . SER A 1 91 ? 19.828 11.766 -17.656 1 77.81 91 SER A C 1
ATOM 743 O O . SER A 1 91 ? 19.5 11.633 -18.828 1 77.81 91 SER A O 1
ATOM 745 N N . THR A 1 92 ? 18.984 12.211 -16.719 1 68.38 92 THR A N 1
ATOM 746 C CA . THR A 1 92 ? 17.719 12.875 -17.047 1 68.38 92 THR A CA 1
ATOM 747 C C . THR A 1 92 ? 17.938 13.93 -18.125 1 68.38 92 THR A C 1
ATOM 749 O O . THR A 1 92 ? 17.047 14.211 -18.922 1 68.38 92 THR A O 1
ATOM 752 N N . ASN A 1 93 ? 19.203 14.445 -18.078 1 61.28 93 ASN A N 1
ATOM 753 C CA . ASN A 1 93 ? 19.484 15.461 -19.078 1 61.28 93 ASN A CA 1
ATOM 754 C C . ASN A 1 93 ? 19.578 14.859 -20.484 1 61.28 93 ASN A C 1
ATOM 756 O O . ASN A 1 93 ? 19.438 15.562 -21.484 1 61.28 93 ASN A O 1
ATOM 760 N N . ASP A 1 94 ? 19.938 13.578 -20.547 1 60.16 94 ASP A N 1
ATOM 761 C CA . ASP A 1 94 ? 20.188 12.938 -21.828 1 60.16 94 ASP A CA 1
ATOM 762 C C . ASP A 1 94 ? 18.891 12.391 -22.422 1 60.16 94 ASP A C 1
ATOM 764 O O . ASP A 1 94 ? 18.797 12.188 -23.641 1 60.16 94 ASP A O 1
ATOM 768 N N . LYS A 1 95 ? 18 11.781 -21.641 1 55.06 95 LYS A N 1
ATOM 769 C CA . LYS A 1 95 ? 16.938 11 -22.281 1 55.06 95 LYS A CA 1
ATOM 770 C C . LYS A 1 95 ? 15.594 11.242 -21.594 1 55.06 95 LYS A C 1
ATOM 772 O O . LYS A 1 95 ? 15.547 11.539 -20.391 1 55.06 95 LYS A O 1
ATOM 777 N N . ILE A 1 96 ? 14.633 11.531 -22.469 1 49.88 96 ILE A N 1
ATOM 778 C CA . ILE A 1 96 ? 13.219 11.852 -22.297 1 49.88 96 ILE A CA 1
ATOM 779 C C . ILE A 1 96 ? 12.508 10.664 -21.641 1 49.88 96 ILE A C 1
ATOM 781 O O . ILE A 1 96 ? 12.695 9.516 -22.047 1 49.88 96 ILE A O 1
ATOM 785 N N . PHE A 1 97 ? 12.195 10.781 -20.375 1 52.03 97 PHE A N 1
ATOM 786 C CA . PHE A 1 97 ? 11.125 9.914 -19.891 1 52.03 97 PHE A CA 1
ATOM 787 C C . PHE A 1 97 ? 10.125 9.617 -21 1 52.03 97 PHE A C 1
ATOM 789 O O . PHE A 1 97 ? 9.727 10.516 -21.734 1 52.03 97 PHE A O 1
ATOM 796 N N . VAL A 1 98 ? 10.297 8.398 -21.547 1 48 98 VAL A N 1
ATOM 797 C CA . VAL A 1 98 ? 9.242 8.086 -22.5 1 48 98 VAL A CA 1
ATOM 798 C C . 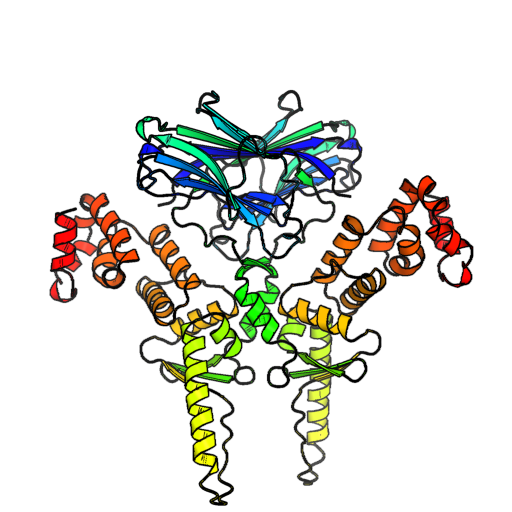VAL A 1 98 ? 7.875 8.32 -21.859 1 48 98 VAL A C 1
ATOM 800 O O . VAL A 1 98 ? 7.742 8.297 -20.625 1 48 98 VAL A O 1
ATOM 803 N N . LYS A 1 99 ? 6.973 8.312 -22.625 1 45.28 99 LYS A N 1
ATOM 804 C CA . LYS A 1 99 ? 5.535 8.32 -22.391 1 45.28 99 LYS A CA 1
ATOM 805 C C . LYS A 1 99 ? 5.125 7.18 -21.453 1 45.28 99 LYS A C 1
ATOM 807 O O . LYS A 1 99 ? 5.707 6.098 -21.5 1 45.28 99 LYS A O 1
ATOM 812 N N . SER A 1 100 ? 4.789 7.406 -20.219 1 51.5 100 SER A N 1
ATOM 813 C CA . SER A 1 100 ? 4.012 6.547 -19.328 1 51.5 100 SER A CA 1
ATOM 814 C C . SER A 1 100 ? 4.848 6.086 -18.141 1 51.5 100 SER A C 1
ATOM 816 O O . SER A 1 100 ? 4.586 5.027 -17.562 1 51.5 100 SER A O 1
ATOM 818 N N . GLY A 1 101 ? 6.008 6.809 -17.906 1 59.69 101 GLY A N 1
ATOM 819 C CA . GLY A 1 101 ? 6.723 6.508 -16.672 1 59.69 101 GLY A CA 1
ATOM 820 C C . GLY A 1 101 ? 7.902 5.582 -16.875 1 59.69 101 GLY A C 1
ATOM 821 O O . GLY A 1 101 ? 8.492 5.094 -15.906 1 59.69 101 GLY A O 1
ATOM 822 N N . LEU A 1 102 ? 8.133 5.309 -18.234 1 67.31 102 LEU A N 1
ATOM 823 C CA . LEU A 1 102 ? 9.258 4.426 -18.516 1 67.31 102 LEU A CA 1
ATOM 824 C C . LEU A 1 102 ? 10.461 5.223 -19 1 67.31 102 LEU A C 1
ATOM 826 O O . LEU A 1 102 ? 10.32 6.109 -19.844 1 67.31 102 LEU A O 1
ATOM 830 N N . PHE A 1 103 ? 11.609 5.023 -18.438 1 72.69 103 PHE A N 1
ATOM 831 C CA . PHE A 1 103 ? 12.898 5.609 -18.797 1 72.69 103 PHE A CA 1
ATOM 832 C C . PHE A 1 103 ? 13.797 4.566 -19.469 1 72.69 103 PHE A C 1
ATOM 834 O O . PHE A 1 103 ? 14.102 3.537 -18.859 1 72.69 103 PHE A O 1
ATOM 841 N N . LEU A 1 104 ? 14.047 4.812 -20.781 1 75.38 104 LEU A N 1
ATOM 842 C CA . LEU A 1 104 ? 14.961 3.902 -21.469 1 75.38 104 LEU A CA 1
ATOM 843 C C . LEU A 1 104 ? 16.406 4.137 -21.016 1 75.38 104 LEU A C 1
ATOM 845 O O . LEU A 1 104 ? 16.969 5.203 -21.266 1 75.38 104 LEU A O 1
ATOM 849 N N . VAL A 1 105 ? 16.969 3.207 -20.453 1 76.81 105 VAL A N 1
ATOM 850 C CA . VAL A 1 105 ? 18.312 3.318 -19.922 1 76.81 105 VAL A CA 1
ATOM 851 C C . VAL A 1 105 ? 19.328 2.824 -20.953 1 76.81 105 VAL A C 1
ATOM 853 O O . VAL A 1 105 ? 20.375 3.443 -21.141 1 76.81 105 VAL A O 1
ATOM 856 N N . TYR A 1 106 ? 19.047 1.771 -21.562 1 80.94 106 TYR A N 1
ATOM 857 C CA . TYR A 1 106 ? 20.016 1.1 -22.422 1 80.94 106 TYR A CA 1
ATOM 858 C C . TYR A 1 106 ? 19.328 0.239 -23.469 1 80.94 106 TYR A C 1
ATOM 860 O O . TYR A 1 106 ? 18.312 -0.395 -23.172 1 80.94 106 TYR A O 1
ATOM 868 N N . ASN A 1 107 ? 19.703 0.353 -24.734 1 83.81 107 ASN A N 1
ATOM 869 C CA . ASN A 1 107 ? 19.188 -0.446 -25.844 1 83.81 107 ASN A CA 1
ATOM 870 C C . ASN A 1 107 ? 20.297 -0.813 -26.828 1 83.81 107 ASN A C 1
ATOM 872 O O . ASN A 1 107 ? 20.781 0.039 -27.578 1 83.81 107 ASN A O 1
ATOM 876 N N . ARG A 1 108 ? 20.672 -2.105 -26.812 1 85.81 108 ARG A N 1
ATOM 877 C CA . ARG A 1 108 ? 21.781 -2.562 -27.656 1 85.81 108 ARG A CA 1
ATOM 878 C C . ARG A 1 108 ? 21.516 -3.965 -28.188 1 85.81 108 ARG A C 1
ATOM 880 O O . ARG A 1 108 ? 20.719 -4.711 -27.625 1 85.81 108 ARG A O 1
ATOM 887 N N . PRO A 1 109 ? 22.234 -4.324 -29.281 1 84.44 109 PRO A N 1
ATOM 888 C CA . PRO A 1 109 ? 22.109 -5.691 -29.781 1 84.44 109 PRO A CA 1
ATOM 889 C C . PRO A 1 109 ? 22.484 -6.742 -28.75 1 84.44 109 PRO A C 1
ATOM 891 O O . PRO A 1 109 ? 23.438 -6.539 -27.969 1 84.44 109 PRO A O 1
ATOM 894 N N . ARG A 1 110 ? 21.891 -7.801 -28.734 1 82.81 110 ARG A N 1
ATOM 895 C CA . ARG A 1 110 ? 22.109 -8.875 -27.766 1 82.81 110 ARG A CA 1
ATOM 896 C C . ARG A 1 110 ? 23.531 -9.398 -27.844 1 82.81 110 ARG A C 1
ATOM 898 O O . ARG A 1 110 ? 24.078 -9.906 -26.859 1 82.81 110 ARG A O 1
ATOM 905 N N . SER A 1 111 ? 24.109 -9.273 -29.031 1 80.75 111 SER A N 1
ATOM 906 C CA . SER A 1 111 ? 25.484 -9.75 -29.219 1 80.75 111 SER A CA 1
ATOM 907 C C . SER A 1 111 ? 26.453 -9.039 -28.281 1 80.75 111 SER A C 1
ATOM 909 O O . SER A 1 111 ? 27.531 -9.562 -27.984 1 80.75 111 SER A O 1
ATOM 911 N N . THR A 1 112 ? 26.031 -7.863 -27.766 1 83.25 112 THR A N 1
ATOM 912 C CA . THR A 1 112 ? 26.922 -7.074 -26.906 1 83.25 112 THR A CA 1
ATOM 913 C C . THR A 1 112 ? 26.594 -7.305 -25.438 1 83.25 112 THR A C 1
ATOM 915 O O . THR A 1 112 ? 27.156 -6.645 -24.547 1 83.25 112 THR A O 1
ATOM 918 N N . LEU A 1 113 ? 25.688 -8.18 -25.219 1 81.81 113 LEU A N 1
ATOM 919 C CA . LEU A 1 113 ? 25.219 -8.422 -23.859 1 81.81 113 LEU A CA 1
ATOM 920 C C . LEU A 1 113 ? 26.328 -9.023 -23 1 81.81 113 LEU A C 1
ATOM 922 O O . LEU A 1 113 ? 26.938 -10.031 -23.375 1 81.81 113 LEU A O 1
ATOM 926 N N . LEU A 1 114 ? 26.578 -8.289 -21.938 1 82.5 114 LEU A N 1
ATOM 927 C CA . LEU A 1 114 ? 27.5 -8.836 -20.953 1 82.5 114 LEU A CA 1
ATOM 928 C C . LEU A 1 114 ? 26.781 -9.789 -20 1 82.5 114 LEU A C 1
ATOM 930 O O . LEU A 1 114 ? 25.625 -9.562 -19.641 1 82.5 114 LEU A O 1
ATOM 934 N N . ASN A 1 115 ? 27.453 -10.82 -19.609 1 86.5 115 ASN A N 1
ATOM 935 C CA . ASN A 1 115 ? 26.859 -11.844 -18.75 1 86.5 115 ASN A CA 1
ATOM 936 C C . ASN A 1 115 ? 26.609 -11.32 -17.344 1 86.5 115 ASN A C 1
ATOM 938 O O . ASN A 1 115 ? 25.719 -11.812 -16.641 1 86.5 115 ASN A O 1
ATOM 942 N N . ASN A 1 116 ? 27.531 -10.43 -16.922 1 87.44 116 ASN A N 1
ATOM 943 C CA . ASN A 1 116 ? 27.375 -9.789 -15.625 1 87.44 116 ASN A CA 1
ATOM 944 C C . ASN A 1 116 ? 27.391 -8.273 -15.742 1 87.44 116 ASN A C 1
ATOM 946 O O . ASN A 1 116 ? 28.312 -7.699 -16.328 1 87.44 116 ASN A O 1
ATOM 950 N N . ILE A 1 117 ? 26.344 -7.66 -15.18 1 87.19 117 ILE A N 1
ATOM 951 C CA . ILE A 1 117 ? 26.234 -6.211 -15.312 1 87.19 117 ILE A CA 1
ATOM 952 C C . ILE A 1 117 ? 25.766 -5.609 -13.992 1 87.19 117 ILE A C 1
ATOM 954 O O . ILE A 1 117 ? 25 -6.234 -13.25 1 87.19 117 ILE A O 1
ATOM 958 N N . ILE A 1 118 ? 26.297 -4.484 -13.695 1 88.69 118 ILE A N 1
ATOM 959 C CA . ILE A 1 118 ? 25.875 -3.711 -12.539 1 88.69 118 ILE A CA 1
ATOM 960 C C . ILE A 1 118 ? 25.109 -2.467 -13.008 1 88.69 118 ILE A C 1
ATOM 962 O O . ILE A 1 118 ? 25.594 -1.724 -13.859 1 88.69 118 ILE A O 1
ATOM 966 N N . ILE A 1 119 ? 23.953 -2.324 -12.516 1 88.06 119 ILE A N 1
ATOM 967 C CA . ILE A 1 119 ? 23.125 -1.158 -12.828 1 88.06 119 ILE A CA 1
ATOM 968 C C . ILE A 1 119 ? 23.016 -0.26 -11.594 1 88.06 119 ILE A C 1
ATOM 970 O O . ILE A 1 119 ? 22.531 -0.693 -10.547 1 88.06 119 ILE A O 1
ATOM 974 N N . ASN A 1 120 ? 23.453 0.935 -11.727 1 88.62 120 ASN A N 1
ATOM 975 C CA . ASN A 1 120 ? 23.391 1.914 -10.648 1 88.62 120 ASN A CA 1
ATOM 976 C C . ASN A 1 120 ? 22.469 3.078 -10.992 1 88.62 120 ASN A C 1
ATOM 978 O O . ASN A 1 120 ? 22.656 3.74 -12.016 1 88.62 120 ASN A O 1
ATOM 982 N N . VAL A 1 121 ? 21.484 3.225 -10.164 1 85.06 121 VAL A N 1
ATOM 983 C CA . VAL A 1 121 ? 20.547 4.336 -10.344 1 85.06 121 VAL A CA 1
ATOM 984 C C . VAL A 1 121 ? 20.781 5.375 -9.242 1 85.06 121 VAL A C 1
ATOM 986 O O . VAL A 1 121 ? 20.641 5.074 -8.055 1 85.06 121 VAL A O 1
ATOM 989 N N . GLN A 1 122 ? 21.062 6.59 -9.68 1 82.75 122 GLN A N 1
ATOM 990 C CA . GLN A 1 122 ? 21.375 7.652 -8.727 1 82.75 122 GLN A CA 1
ATOM 991 C C . GLN A 1 122 ? 20.391 8.812 -8.859 1 82.75 122 GLN A C 1
ATOM 993 O O . GLN A 1 122 ? 20.078 9.25 -9.969 1 82.75 122 GLN A O 1
ATOM 998 N N . PHE A 1 123 ? 19.953 9.234 -7.699 1 78.69 123 PHE A N 1
ATOM 999 C CA . PHE A 1 123 ? 19.141 10.438 -7.645 1 78.69 123 PHE A CA 1
ATOM 1000 C C . PHE A 1 123 ? 19.859 11.547 -6.895 1 78.69 123 PHE A C 1
ATOM 1002 O O . PHE A 1 123 ? 20.531 11.297 -5.895 1 78.69 123 PHE A O 1
ATOM 1009 N N . SER A 1 124 ? 19.828 12.812 -7.387 1 73.31 124 SER A N 1
ATOM 1010 C CA . SER A 1 124 ? 20.609 13.914 -6.828 1 73.31 124 SER A CA 1
ATOM 1011 C C . SER A 1 124 ? 20.016 14.398 -5.512 1 73.31 124 SER A C 1
ATOM 1013 O O . SER A 1 124 ? 20.703 14.992 -4.691 1 73.31 124 SER A O 1
ATOM 1015 N N . GLU A 1 125 ? 18.812 14.273 -5.316 1 68.31 125 GLU A N 1
ATOM 1016 C CA . GLU A 1 125 ? 18.234 14.797 -4.086 1 68.31 125 GLU A CA 1
ATOM 1017 C C . GLU A 1 125 ? 17.25 13.805 -3.473 1 68.31 125 GLU A C 1
ATOM 1019 O O . GLU A 1 125 ? 16.516 13.125 -4.191 1 68.31 125 GLU A O 1
ATOM 1024 N N . VAL A 1 126 ? 17.594 13.523 -2.184 1 69.38 126 VAL A N 1
ATOM 1025 C CA . VAL A 1 126 ? 16.609 12.734 -1.448 1 69.38 126 VAL A CA 1
ATOM 1026 C C . VAL A 1 126 ? 16.234 13.461 -0.155 1 69.38 126 VAL A C 1
ATOM 1028 O O . VAL A 1 126 ? 17.047 14.188 0.417 1 69.38 126 VAL A O 1
ATOM 1031 N N . ARG A 1 127 ? 15.016 13.43 0.135 1 67.38 127 ARG A N 1
ATOM 1032 C CA . ARG A 1 127 ? 14.555 14.133 1.328 1 67.38 127 ARG A CA 1
ATOM 1033 C C . ARG A 1 127 ? 14.211 13.148 2.441 1 67.38 127 ARG A C 1
ATOM 1035 O O . ARG A 1 127 ? 13.492 12.172 2.213 1 67.38 127 ARG A O 1
ATOM 1042 N N . PHE A 1 128 ? 14.93 13.438 3.604 1 71.12 128 PHE A N 1
ATOM 1043 C CA . PHE A 1 128 ? 14.531 12.742 4.82 1 71.12 128 PHE A CA 1
ATOM 1044 C C . PHE A 1 128 ? 13.453 13.523 5.559 1 71.12 128 PHE A C 1
ATOM 1046 O O . PHE A 1 128 ? 13.484 14.75 5.598 1 71.12 128 PHE A O 1
ATOM 1053 N N . THR A 1 129 ? 12.492 12.859 6.043 1 67.44 129 THR A N 1
ATOM 1054 C CA . THR A 1 129 ? 11.359 13.523 6.688 1 67.44 129 THR A CA 1
ATOM 1055 C C . THR A 1 129 ? 11.477 13.422 8.211 1 67.44 129 THR A C 1
ATOM 1057 O O . THR A 1 129 ? 12.078 12.484 8.734 1 67.44 129 THR A O 1
ATOM 1060 N N . LYS A 1 130 ? 10.977 14.469 8.891 1 65.69 130 LYS A N 1
ATOM 1061 C CA . LYS A 1 130 ? 10.977 14.492 10.352 1 65.69 130 LYS A CA 1
ATOM 1062 C C . LYS A 1 130 ? 9.859 13.609 10.914 1 65.69 130 LYS A C 1
ATOM 1064 O O . LYS A 1 130 ? 9.922 13.18 12.07 1 65.69 130 LYS A O 1
ATOM 1069 N N . ILE A 1 131 ? 8.891 13.641 10.234 1 61 131 ILE A N 1
ATOM 1070 C CA . ILE A 1 131 ? 7.777 12.797 10.664 1 61 131 ILE A CA 1
ATOM 1071 C C . ILE A 1 131 ? 7.801 11.484 9.891 1 61 131 ILE A C 1
ATOM 1073 O O . ILE A 1 131 ? 7.773 11.484 8.656 1 61 131 ILE A O 1
ATOM 1077 N N . PRO A 1 132 ? 8.07 10.469 10.727 1 59.22 132 PRO A N 1
ATOM 1078 C CA . PRO A 1 132 ? 8.094 9.203 10 1 59.22 132 PRO A CA 1
ATOM 1079 C C . PRO A 1 132 ? 6.762 8.898 9.312 1 59.22 132 PRO A C 1
ATOM 1081 O O . PRO A 1 132 ? 5.699 9.227 9.852 1 59.22 132 PRO A O 1
ATOM 1084 N N . PRO A 1 133 ? 6.949 8.758 8.008 1 53.31 133 PRO A N 1
ATOM 1085 C CA . PRO A 1 133 ? 5.688 8.258 7.453 1 53.31 133 PRO A CA 1
ATOM 1086 C C . PRO A 1 133 ? 5.043 7.18 8.32 1 53.31 133 PRO A C 1
ATOM 1088 O O . PRO A 1 133 ? 5.742 6.434 9.008 1 53.31 133 PRO A O 1
ATOM 1091 N N . LYS A 1 134 ? 3.838 7.543 8.898 1 48 134 LYS A N 1
ATOM 1092 C CA . LYS A 1 134 ? 3.227 6.461 9.664 1 48 134 LYS A CA 1
ATOM 1093 C C . LYS A 1 134 ? 3.656 5.098 9.125 1 48 134 LYS A C 1
ATOM 1095 O O . LYS A 1 134 ? 3.594 4.855 7.918 1 48 134 LYS A O 1
ATOM 1100 N N . THR A 1 135 ? 4.723 4.68 9.703 1 45.56 135 THR A N 1
ATOM 1101 C CA . THR A 1 135 ? 5.352 3.383 9.484 1 45.56 135 THR A CA 1
ATOM 1102 C C . THR A 1 135 ? 4.395 2.432 8.773 1 45.56 135 THR A C 1
ATOM 1104 O O . THR A 1 135 ? 3.193 2.436 9.047 1 45.56 135 THR A O 1
ATOM 1107 N N . THR A 1 136 ? 4.684 2.334 7.531 1 47.59 136 THR A N 1
ATOM 1108 C CA . THR A 1 136 ? 4.246 1.231 6.68 1 47.59 136 THR A CA 1
ATOM 1109 C C . THR A 1 136 ? 3.855 0.021 7.523 1 47.59 136 THR A C 1
ATOM 1111 O O . THR A 1 136 ? 3.508 -1.032 6.988 1 47.59 136 THR A O 1
ATOM 1114 N N . PHE A 1 137 ? 4.027 0.316 9.039 1 44.25 137 PHE A N 1
ATOM 1115 C CA . PHE A 1 137 ? 3.617 -0.813 9.867 1 44.25 137 PHE A CA 1
ATOM 1116 C C . PHE A 1 137 ? 2.098 -0.94 9.898 1 44.25 137 PHE A C 1
ATOM 1118 O O . PHE A 1 137 ? 1.391 0.048 10.109 1 44.25 137 PHE A O 1
ATOM 1125 N N . GLY A 1 138 ? 1.767 -1.955 9.344 1 56.5 138 GLY A N 1
ATOM 1126 C CA . GLY A 1 138 ? 0.351 -2.27 9.445 1 56.5 138 GLY A CA 1
ATOM 1127 C C . GLY A 1 138 ? -0.457 -1.781 8.258 1 56.5 138 GLY A C 1
ATOM 1128 O O . GLY A 1 138 ? -1.621 -1.404 8.406 1 56.5 138 GLY A O 1
ATOM 1129 N N . THR A 1 139 ? 0.389 -1.392 7.219 1 65.12 139 THR A N 1
ATOM 1130 C CA . THR A 1 139 ? -0.375 -0.989 6.047 1 65.12 139 THR A CA 1
ATOM 1131 C C . THR A 1 139 ? -0.37 -2.094 4.992 1 65.12 139 THR A C 1
ATOM 1133 O O . THR A 1 139 ? 0.418 -3.037 5.078 1 65.12 139 THR A O 1
ATOM 1136 N N . LYS A 1 140 ? -1.338 -1.978 4.188 1 71.31 140 LYS A N 1
ATOM 1137 C CA . LYS A 1 140 ? -1.51 -2.904 3.074 1 71.31 140 LYS A CA 1
ATOM 1138 C C . LYS A 1 140 ? -1.646 -2.154 1.752 1 71.31 140 LYS A C 1
ATOM 1140 O O . LYS A 1 140 ? -2.197 -1.053 1.711 1 71.31 140 LYS A O 1
ATOM 1145 N N . GLN A 1 141 ? -1.002 -2.783 0.771 1 71.88 141 GLN A N 1
ATOM 1146 C CA . GLN A 1 141 ? -1.193 -2.252 -0.575 1 71.88 141 GLN A CA 1
ATOM 1147 C C . GLN A 1 141 ? -2.443 -2.84 -1.225 1 71.88 141 GLN A C 1
ATOM 1149 O O . GLN A 1 141 ? -2.621 -4.059 -1.252 1 71.88 141 GLN A O 1
ATOM 1154 N N . VAL A 1 142 ? -3.307 -1.926 -1.703 1 83.62 142 VAL A N 1
ATOM 1155 C CA . VAL A 1 142 ? -4.539 -2.398 -2.33 1 83.62 142 VAL A CA 1
ATOM 1156 C C . VAL A 1 142 ? -4.738 -1.696 -3.672 1 83.62 142 VAL A C 1
ATOM 1158 O O . VAL A 1 142 ? -4.145 -0.644 -3.922 1 83.62 142 VAL A O 1
ATOM 1161 N N . ALA A 1 143 ? -5.547 -2.336 -4.516 1 81.94 143 ALA A N 1
ATOM 1162 C CA . ALA A 1 143 ? -5.859 -1.757 -5.816 1 81.94 143 ALA A CA 1
ATOM 1163 C C . ALA A 1 143 ? -6.629 -0.448 -5.668 1 81.94 143 ALA A C 1
ATOM 1165 O O . ALA A 1 143 ? -7.469 -0.313 -4.77 1 81.94 143 ALA A O 1
ATOM 1166 N N . GLU A 1 144 ? -6.422 0.431 -6.578 1 81.88 144 GLU A N 1
ATOM 1167 C CA . GLU A 1 144 ? -7.105 1.721 -6.547 1 81.88 144 GLU A CA 1
ATOM 1168 C C . GLU A 1 144 ? -8.609 1.55 -6.707 1 81.88 144 GLU A C 1
ATOM 1170 O O . GLU A 1 144 ? -9.391 2.262 -6.07 1 81.88 144 GLU A O 1
ATOM 1175 N N . ASN A 1 145 ? -8.969 0.646 -7.52 1 88.06 145 ASN A N 1
ATOM 1176 C CA . ASN A 1 145 ? -10.398 0.482 -7.762 1 88.06 145 ASN A CA 1
ATOM 1177 C C . ASN A 1 145 ? -11.109 -0.087 -6.539 1 88.06 145 ASN A C 1
ATOM 1179 O O . ASN A 1 145 ? -12.32 0.09 -6.387 1 88.06 145 ASN A O 1
ATOM 1183 N N . LEU A 1 146 ? -10.383 -0.81 -5.754 1 92.81 146 LEU A N 1
ATOM 1184 C CA . LEU A 1 146 ? -10.961 -1.252 -4.492 1 92.81 146 LEU A CA 1
ATOM 1185 C C . LEU A 1 146 ? -11.297 -0.061 -3.6 1 92.81 146 LEU A C 1
ATOM 1187 O O . LEU A 1 146 ? -12.383 0.009 -3.031 1 92.81 146 LEU A O 1
ATOM 1191 N N . VAL A 1 147 ? -10.352 0.823 -3.521 1 92.25 147 VAL A N 1
ATOM 1192 C CA . VAL A 1 147 ? -10.555 2.027 -2.723 1 92.25 147 VAL A CA 1
ATOM 1193 C C . VAL A 1 147 ? -11.75 2.807 -3.25 1 92.25 147 VAL A C 1
ATOM 1195 O O . VAL A 1 147 ? -12.594 3.26 -2.475 1 92.25 147 VAL A O 1
ATOM 1198 N N . ASN A 1 148 ? -11.867 2.869 -4.551 1 92.44 148 ASN A N 1
ATOM 1199 C CA . ASN A 1 148 ? -13 3.545 -5.168 1 92.44 148 ASN A CA 1
ATOM 1200 C C . ASN A 1 148 ? -14.312 2.832 -4.859 1 92.44 148 ASN A C 1
ATOM 1202 O O . ASN A 1 148 ? -15.344 3.479 -4.645 1 92.44 148 ASN A O 1
ATOM 1206 N N . ALA A 1 149 ? -14.242 1.581 -4.879 1 94.5 149 ALA A N 1
ATOM 1207 C CA . ALA A 1 149 ? -15.438 0.799 -4.562 1 94.5 149 ALA A CA 1
ATOM 1208 C C . ALA A 1 149 ? -15.953 1.127 -3.164 1 94.5 149 ALA A C 1
ATOM 1210 O O . ALA A 1 149 ? -17.156 1.334 -2.973 1 94.5 149 ALA A O 1
ATOM 1211 N N . TRP A 1 150 ? -15.055 1.221 -2.277 1 95.25 150 TRP A N 1
ATOM 1212 C CA . TRP A 1 150 ? -15.453 1.476 -0.897 1 95.25 150 TRP A CA 1
ATOM 1213 C C . TRP A 1 150 ? -15.82 2.941 -0.698 1 95.25 150 TRP A C 1
ATOM 1215 O O . TRP A 1 150 ? -16.688 3.268 0.121 1 95.25 150 TRP A O 1
ATOM 1225 N N . SER A 1 151 ? -15.148 3.797 -1.456 1 95.19 151 SER A N 1
ATOM 1226 C CA . SER A 1 151 ? -15.562 5.199 -1.473 1 95.19 151 SER A CA 1
ATOM 1227 C C . SER A 1 151 ? -17.016 5.344 -1.876 1 95.19 151 SER A C 1
ATOM 1229 O O . SER A 1 151 ? -17.766 6.129 -1.281 1 95.19 151 SER A O 1
ATOM 1231 N N . ASN A 1 152 ? -17.422 4.484 -2.762 1 93.56 152 ASN A N 1
ATOM 1232 C CA . ASN A 1 152 ? -18.766 4.543 -3.305 1 93.56 152 ASN A CA 1
ATOM 1233 C C . ASN A 1 152 ? -19.797 4.023 -2.307 1 93.56 152 ASN A C 1
ATOM 1235 O O . ASN A 1 152 ? -21 4.262 -2.461 1 93.56 152 ASN A O 1
ATOM 1239 N N . GLU A 1 153 ? -19.359 3.338 -1.323 1 94.06 153 GLU A N 1
ATOM 1240 C CA . GLU A 1 153 ? -20.281 2.777 -0.338 1 94.06 153 GLU A CA 1
ATOM 1241 C C . GLU A 1 153 ? -20.672 3.816 0.711 1 94.06 153 GLU A C 1
ATOM 1243 O O . GLU A 1 153 ? -21.625 3.619 1.466 1 94.06 153 GLU A O 1
ATOM 1248 N N . LEU A 1 154 ? -19.891 4.891 0.727 1 95.44 154 LEU A N 1
ATOM 1249 C CA . LEU A 1 154 ? -20.156 5.93 1.712 1 95.44 154 LEU A CA 1
ATOM 1250 C C . LEU A 1 154 ? -21.344 6.793 1.286 1 95.44 154 LEU A C 1
ATOM 1252 O O . LEU A 1 154 ? -21.5 7.098 0.102 1 95.44 154 LEU A O 1
ATOM 1256 N N . ASN A 1 155 ? -22.125 7.223 2.24 1 95.62 155 ASN A N 1
ATOM 1257 C CA . ASN A 1 155 ? -23.219 8.18 2.107 1 95.62 155 ASN A CA 1
ATOM 1258 C C . ASN A 1 155 ? -24.344 7.629 1.237 1 95.62 155 ASN A C 1
ATOM 1260 O O . ASN A 1 155 ? -24.891 8.344 0.389 1 95.62 155 ASN A O 1
ATOM 1264 N N . LYS A 1 156 ? -24.594 6.367 1.377 1 90.5 156 LYS A N 1
ATOM 1265 C CA . LYS A 1 156 ? -25.734 5.699 0.773 1 90.5 156 LYS A CA 1
ATOM 1266 C C . LYS A 1 156 ? -26.766 5.301 1.833 1 90.5 156 LYS A C 1
ATOM 1268 O O . LYS A 1 156 ? -26.438 4.57 2.771 1 90.5 156 LYS A O 1
ATOM 1273 N N . PRO A 1 157 ? -27.938 5.73 1.667 1 88.38 157 PRO A N 1
ATOM 1274 C CA . PRO A 1 157 ? -28.969 5.473 2.688 1 88.38 157 PRO A CA 1
ATOM 1275 C C . PRO A 1 157 ? -29.25 3.984 2.867 1 88.38 157 PRO A C 1
ATOM 1277 O O . PRO A 1 157 ? -29.562 3.543 3.977 1 88.38 157 PRO A O 1
ATOM 1280 N N . ASP A 1 158 ? -29.078 3.197 1.843 1 82.69 158 ASP A N 1
ATOM 1281 C CA . ASP A 1 158 ? -29.453 1.788 1.888 1 82.69 158 ASP A CA 1
ATOM 1282 C C . ASP A 1 158 ? -28.312 0.928 2.404 1 82.69 158 ASP A C 1
ATOM 1284 O O . ASP A 1 158 ? -28.484 -0.261 2.674 1 82.69 158 ASP A O 1
ATOM 1288 N N . ARG A 1 159 ? -27.156 1.546 2.613 1 83.19 159 ARG A N 1
ATOM 1289 C CA . ARG A 1 159 ? -25.984 0.75 2.955 1 83.19 159 ARG A CA 1
ATOM 1290 C C . ARG A 1 159 ? -25.516 1.043 4.379 1 83.19 159 ARG A C 1
ATOM 1292 O O . ARG A 1 159 ? -24.781 0.258 4.969 1 83.19 159 ARG A O 1
ATOM 1299 N N . GLY A 1 160 ? -26 2.094 4.859 1 87.56 160 GLY A N 1
ATOM 1300 C CA . GLY A 1 160 ? -25.516 2.516 6.164 1 87.56 160 GLY A CA 1
ATOM 1301 C C . GLY A 1 160 ? -26.484 2.217 7.289 1 87.56 160 GLY A C 1
ATOM 1302 O O . GLY A 1 160 ? -27.672 1.971 7.043 1 87.56 160 GLY A O 1
ATOM 1303 N N . ASP A 1 161 ? -25.984 2.123 8.516 1 90.88 161 ASP A N 1
ATOM 1304 C CA . ASP A 1 161 ? -26.812 1.951 9.711 1 90.88 161 ASP A CA 1
ATOM 1305 C C . ASP A 1 161 ? -26.641 3.129 10.664 1 90.88 161 ASP A C 1
ATOM 1307 O O . ASP A 1 161 ? -27.203 3.125 11.766 1 90.88 161 ASP A O 1
ATOM 1311 N N . VAL A 1 162 ? -25.844 4.102 10.273 1 94.19 162 VAL A N 1
ATOM 1312 C CA . VAL A 1 162 ? -25.656 5.336 11.031 1 94.19 162 VAL A CA 1
ATOM 1313 C C . VAL A 1 162 ? -26.078 6.531 10.188 1 94.19 162 VAL A C 1
ATOM 1315 O O . VAL A 1 162 ? -25.734 6.633 9.008 1 94.19 162 VAL A O 1
ATOM 1318 N N . LYS A 1 163 ? -26.844 7.363 10.719 1 95.5 163 LYS A N 1
ATOM 1319 C CA . LYS A 1 163 ? -27.25 8.617 10.086 1 95.5 163 LYS A CA 1
ATOM 1320 C C . LYS A 1 163 ? -26.703 9.82 10.859 1 95.5 163 LYS A C 1
ATOM 1322 O O . LYS A 1 163 ? -27.109 10.07 11.992 1 95.5 163 LYS A O 1
ATOM 1327 N N . PHE A 1 164 ? -25.812 10.547 10.211 1 96.12 164 PHE A N 1
ATOM 1328 C CA . PHE A 1 164 ? -25.297 11.797 10.773 1 96.12 164 PHE A CA 1
ATOM 1329 C C . PHE A 1 164 ? -26.109 12.984 10.273 1 96.12 164 PHE A C 1
ATOM 1331 O O . PHE A 1 164 ? -26.422 13.07 9.086 1 96.12 164 PHE A O 1
ATOM 1338 N N . LYS A 1 165 ? -26.484 13.812 11.125 1 96.75 165 LYS A N 1
ATOM 1339 C CA . LYS A 1 165 ? -27.094 15.086 10.773 1 96.75 165 LYS A CA 1
ATOM 1340 C C . LYS A 1 165 ? -26.109 16.234 10.969 1 96.75 165 LYS A C 1
ATOM 1342 O O . LYS A 1 165 ? -25.688 16.516 12.086 1 96.75 165 LYS A O 1
ATOM 1347 N N . VAL A 1 166 ? -25.703 16.875 9.875 1 97.31 166 VAL A N 1
ATOM 1348 C CA . VAL A 1 166 ? -24.734 17.953 9.891 1 97.31 166 VAL A CA 1
ATOM 1349 C C . VAL A 1 166 ? -25.297 19.172 9.156 1 97.31 166 VAL A C 1
ATOM 1351 O O . VAL A 1 166 ? -25.516 19.125 7.945 1 97.31 166 VAL A O 1
ATOM 1354 N N . GLN A 1 167 ? -25.531 20.234 9.836 1 96.5 167 GLN A N 1
ATOM 1355 C CA . GLN A 1 167 ? -26.062 21.469 9.25 1 96.5 167 GLN A CA 1
ATOM 1356 C C . GLN A 1 167 ? -27.312 21.188 8.438 1 96.5 167 GLN A C 1
ATOM 1358 O O . GLN A 1 167 ? -27.453 21.672 7.309 1 96.5 167 GLN A O 1
ATOM 1363 N N . GLY A 1 168 ? -28.156 20.281 8.891 1 93.81 168 GLY A N 1
ATOM 1364 C CA . GLY A 1 168 ? -29.438 20 8.273 1 93.81 168 GLY A CA 1
ATOM 1365 C C . GLY A 1 168 ? -29.344 18.969 7.16 1 93.81 168 GLY A C 1
ATOM 1366 O O . GLY A 1 168 ? -30.359 18.609 6.559 1 93.81 168 GLY A O 1
ATOM 1367 N N . ARG A 1 169 ? -28.188 18.484 6.895 1 97.06 169 ARG A N 1
ATOM 1368 C CA . ARG A 1 169 ? -27.984 17.469 5.867 1 97.06 169 ARG A CA 1
ATOM 1369 C C . ARG A 1 169 ? -27.609 16.125 6.484 1 97.06 169 ARG A C 1
ATOM 1371 O O . ARG A 1 169 ? -26.953 16.078 7.527 1 97.06 169 ARG A O 1
ATOM 1378 N N . ALA A 1 170 ? -28 15.102 5.773 1 96.5 170 ALA A N 1
ATOM 1379 C CA . ALA A 1 170 ? -27.734 13.766 6.301 1 96.5 170 ALA A CA 1
ATOM 1380 C C . ALA A 1 170 ? -26.547 13.125 5.602 1 96.5 170 ALA A C 1
ATOM 1382 O O . ALA A 1 170 ? -26.344 13.32 4.398 1 96.5 170 ALA A O 1
ATOM 1383 N N . ILE A 1 171 ? -25.688 12.383 6.367 1 97.44 171 ILE A N 1
ATOM 1384 C CA . ILE A 1 171 ? -24.625 11.516 5.855 1 97.44 171 ILE A CA 1
ATOM 1385 C C . ILE A 1 171 ? -24.797 10.109 6.414 1 97.44 171 ILE A C 1
ATOM 1387 O O . ILE A 1 171 ? -24.984 9.93 7.621 1 97.44 171 ILE A O 1
ATOM 1391 N N . TYR A 1 172 ? -24.781 9.133 5.59 1 95.81 172 TYR A N 1
ATOM 1392 C CA . TYR A 1 172 ? -24.984 7.742 5.996 1 95.81 172 TYR A CA 1
ATOM 1393 C C . TYR A 1 172 ? -23.656 6.977 5.984 1 95.81 172 TYR A C 1
ATOM 1395 O O . TYR A 1 172 ? -22.844 7.16 5.082 1 95.81 172 TYR A O 1
ATOM 1403 N N . ALA A 1 173 ? -23.406 6.223 7.031 1 96.25 173 ALA A N 1
ATOM 1404 C CA . ALA A 1 173 ? -22.172 5.449 7.137 1 96.25 173 ALA A CA 1
ATOM 1405 C C . ALA A 1 173 ? -22.422 4.113 7.832 1 96.25 173 ALA A C 1
ATOM 1407 O O . ALA A 1 173 ? -23.531 3.832 8.266 1 96.25 173 ALA A O 1
ATOM 1408 N N . ASN A 1 174 ? -21.484 3.285 7.859 1 93.94 174 ASN A N 1
ATOM 1409 C CA . ASN A 1 174 ? -21.531 1.979 8.508 1 93.94 174 ASN A CA 1
ATOM 1410 C C . ASN A 1 174 ? -20.828 1.998 9.859 1 93.94 174 ASN A C 1
ATOM 1412 O O . ASN A 1 174 ? -19.641 2.305 9.945 1 93.94 174 ASN A O 1
ATOM 1416 N N . SER A 1 175 ? -21.547 1.612 10.875 1 94 175 SER A N 1
ATOM 1417 C CA . SER A 1 175 ? -21 1.677 12.227 1 94 175 SER A CA 1
ATOM 1418 C C . SER A 1 175 ? -19.812 0.732 12.398 1 94 175 SER A C 1
ATOM 1420 O O . SER A 1 175 ? -18.875 1.037 13.125 1 94 175 SER A O 1
ATOM 1422 N N . SER A 1 176 ? -19.859 -0.41 11.711 1 92.56 176 SER A N 1
ATOM 1423 C CA . SER A 1 176 ? -18.797 -1.404 11.852 1 92.56 176 SER A CA 1
ATOM 1424 C C . SER A 1 176 ? -17.469 -0.873 11.328 1 92.56 176 SER A C 1
ATOM 1426 O O . SER A 1 176 ? -16.422 -1.104 11.938 1 92.56 176 SER A O 1
ATOM 1428 N N . ILE A 1 177 ? -17.5 -0.146 10.211 1 95.75 177 ILE A N 1
ATOM 1429 C CA . ILE A 1 177 ? -16.297 0.44 9.648 1 95.75 177 ILE A CA 1
ATOM 1430 C C . ILE A 1 177 ? -15.773 1.535 10.57 1 95.75 177 ILE A C 1
ATOM 1432 O O . ILE A 1 177 ? -14.586 1.564 10.898 1 95.75 177 ILE A O 1
ATOM 1436 N N . LEU A 1 178 ? -16.688 2.385 11.039 1 96.31 178 LEU A N 1
ATOM 1437 C CA . LEU A 1 178 ? -16.312 3.508 11.883 1 96.31 178 LEU A CA 1
ATOM 1438 C C . LEU A 1 178 ? -15.711 3.018 13.203 1 96.31 178 LEU A C 1
ATOM 1440 O O . LEU A 1 178 ? -14.695 3.535 13.656 1 96.31 178 LEU A O 1
ATOM 1444 N N . ALA A 1 179 ? -16.328 1.985 13.781 1 94.38 179 ALA A N 1
ATOM 1445 C CA . ALA A 1 179 ? -15.891 1.447 15.07 1 94.38 179 ALA A CA 1
ATOM 1446 C C . ALA A 1 179 ? -14.508 0.826 14.961 1 94.38 179 ALA A C 1
ATOM 1448 O O . ALA A 1 179 ? -13.719 0.868 15.906 1 94.38 179 ALA A O 1
ATOM 1449 N N . MET A 1 180 ? -14.195 0.301 13.805 1 93.5 180 MET A N 1
ATOM 1450 C CA . MET A 1 180 ? -12.898 -0.335 13.602 1 93.5 180 MET A CA 1
ATOM 1451 C C . MET A 1 180 ? -11.805 0.71 13.383 1 93.5 180 MET A C 1
ATOM 1453 O O . MET A 1 180 ? -10.648 0.49 13.742 1 93.5 180 MET A O 1
ATOM 1457 N N . ARG A 1 181 ? -12.188 1.856 12.883 1 94.69 181 ARG A N 1
ATOM 1458 C CA . ARG A 1 181 ? -11.203 2.822 12.406 1 94.69 181 ARG A CA 1
ATOM 1459 C C . ARG A 1 181 ? -11.031 3.969 13.398 1 94.69 181 ARG A C 1
ATOM 1461 O O . ARG A 1 181 ? -10.102 4.766 13.281 1 94.69 181 ARG A O 1
ATOM 1468 N N . SER A 1 182 ? -11.945 4.062 14.406 1 94.81 182 SER A N 1
ATOM 1469 C CA . SER A 1 182 ? -11.938 5.145 15.391 1 94.81 182 SER A CA 1
ATOM 1470 C C . SER A 1 182 ? -12.352 4.645 16.766 1 94.81 182 SER A C 1
ATOM 1472 O O . SER A 1 182 ? -13.484 4.191 16.953 1 94.81 182 SER A O 1
ATOM 1474 N N . ASP A 1 183 ? -11.492 4.848 17.75 1 92.5 183 ASP A N 1
ATOM 1475 C CA . ASP A 1 183 ? -11.805 4.453 19.125 1 92.5 183 ASP A CA 1
ATOM 1476 C C . ASP A 1 183 ? -13.008 5.227 19.656 1 92.5 183 ASP A C 1
ATOM 1478 O O . ASP A 1 183 ? -13.781 4.699 20.453 1 92.5 183 ASP A O 1
ATOM 1482 N N . TYR A 1 184 ? -13.102 6.418 19.219 1 93.56 184 TYR A N 1
ATOM 1483 C CA . TYR A 1 184 ? -14.234 7.238 19.625 1 93.56 184 TYR A CA 1
ATOM 1484 C C . TYR A 1 184 ? -15.555 6.613 19.172 1 93.56 184 TYR A C 1
ATOM 1486 O O . TYR A 1 184 ? -16.453 6.41 19.984 1 93.56 184 TYR A O 1
ATOM 1494 N N . PHE A 1 185 ? -15.641 6.238 17.953 1 95 185 PHE A N 1
ATOM 1495 C CA . PHE A 1 185 ? -16.859 5.641 17.422 1 95 185 PHE A CA 1
ATOM 1496 C C . PHE A 1 185 ? -17.078 4.254 18 1 95 185 PHE A C 1
ATOM 1498 O O . PHE A 1 185 ? -18.234 3.85 18.234 1 95 185 PHE A O 1
ATOM 1505 N N . GLU A 1 186 ? -15.984 3.525 18.203 1 93.06 186 GLU A N 1
ATOM 1506 C CA . GLU A 1 186 ? -16.109 2.227 18.859 1 93.06 186 GLU A CA 1
ATOM 1507 C C . GLU A 1 186 ? -16.781 2.357 20.219 1 93.06 186 GLU A C 1
ATOM 1509 O O . GLU A 1 186 ? -17.75 1.644 20.516 1 93.06 186 GLU A O 1
ATOM 1514 N N . ALA A 1 187 ? -16.281 3.33 20.969 1 91.06 187 ALA A N 1
ATOM 1515 C CA . ALA A 1 187 ? -16.828 3.572 22.297 1 91.06 187 ALA A CA 1
ATOM 1516 C C . ALA A 1 187 ? -18.266 4.078 22.219 1 91.06 187 ALA A C 1
ATOM 1518 O O . ALA A 1 187 ? -19.125 3.654 23 1 91.06 187 ALA A O 1
ATOM 1519 N N . MET A 1 188 ? -18.531 4.906 21.297 1 90.38 188 MET A N 1
ATOM 1520 C CA . MET A 1 188 ? -19.859 5.496 21.141 1 90.38 188 MET A CA 1
ATOM 1521 C C . MET A 1 188 ? -20.891 4.426 20.812 1 90.38 188 MET A C 1
ATOM 1523 O O . MET A 1 188 ? -21.969 4.379 21.422 1 90.38 188 MET A O 1
ATOM 1527 N N . PHE A 1 189 ? -20.562 3.559 19.938 1 90.31 189 PHE A N 1
ATOM 1528 C CA . PHE A 1 189 ? -21.516 2.553 19.484 1 90.31 189 PHE A CA 1
ATOM 1529 C C . PHE A 1 189 ? -21.672 1.444 20.516 1 90.31 189 PHE A C 1
ATOM 1531 O O . PHE A 1 189 ? -22.719 0.827 20.625 1 90.31 189 PHE A O 1
ATOM 1538 N N . GLU A 1 190 ? -20.562 1.169 21.172 1 84.38 190 GLU A N 1
ATOM 1539 C CA . GLU A 1 190 ? -20.656 0.213 22.281 1 84.38 190 GLU A CA 1
ATOM 1540 C C . GLU A 1 190 ? -21.547 0.752 23.406 1 84.38 190 GLU A C 1
ATOM 1542 O O . GLU A 1 190 ? -22.328 0.011 23.984 1 84.38 190 GLU A O 1
ATOM 1547 N N . GLY A 1 191 ? -21.297 2.035 23.703 1 73.62 191 GLY A N 1
ATOM 1548 C CA . GLY A 1 191 ? -22.094 2.672 24.75 1 73.62 191 GLY A CA 1
ATOM 1549 C C . GLY A 1 191 ? -23.562 2.801 24.375 1 73.62 191 GLY A C 1
ATOM 1550 O O . GLY A 1 191 ? -24.438 2.48 25.172 1 73.62 191 GLY A O 1
ATOM 1551 N N . GLU A 1 192 ? -23.828 3.258 23.188 1 67.44 192 GLU A N 1
ATOM 1552 C CA . GLU A 1 192 ? -25.203 3.428 22.719 1 67.44 192 GLU A CA 1
ATOM 1553 C C . GLU A 1 192 ? -25.922 2.086 22.625 1 67.44 192 GLU A C 1
ATOM 1555 O O . GLU A 1 192 ? -27.109 1.993 22.906 1 67.44 192 GLU A O 1
ATOM 1560 N N . TRP A 1 193 ? -25.125 1.154 22.156 1 60.12 193 TRP A N 1
ATOM 1561 C CA . TRP A 1 193 ? -25.656 -0.202 22.094 1 60.12 193 TRP A CA 1
ATOM 1562 C C . TRP A 1 193 ? -26.125 -0.665 23.469 1 60.12 193 TRP A C 1
ATOM 1564 O O . TRP A 1 193 ? -27.203 -1.24 23.594 1 60.12 193 TRP A O 1
ATOM 1574 N N . MET A 1 194 ? -25.344 -0.234 24.406 1 53.41 194 MET A N 1
ATOM 1575 C CA . MET A 1 194 ? -25.688 -0.57 25.781 1 53.41 194 MET A CA 1
ATOM 1576 C C . MET A 1 194 ? -26.938 0.16 26.219 1 53.41 194 MET A C 1
ATOM 1578 O O . MET A 1 194 ? -27.797 -0.421 26.891 1 53.41 194 MET A O 1
ATOM 1582 N N . GLU A 1 195 ? -27.062 1.321 25.75 1 54.5 195 GLU A N 1
ATOM 1583 C CA . GLU A 1 195 ? -28.219 2.111 26.141 1 54.5 195 GLU A CA 1
ATOM 1584 C C . GLU A 1 195 ? -29.484 1.606 25.438 1 54.5 195 GLU A C 1
ATOM 1586 O O . GLU A 1 195 ? -30.547 1.525 26.047 1 54.5 195 GLU A O 1
ATOM 1591 N N . CYS A 1 196 ? -29.297 1.312 24.109 1 49.22 196 CYS A N 1
ATOM 1592 C CA . CYS A 1 196 ? -30.422 0.806 23.344 1 49.22 196 CYS A CA 1
ATOM 1593 C C . CYS A 1 196 ? -30.875 -0.554 23.859 1 49.22 196 CYS A C 1
ATOM 1595 O O . CYS A 1 196 ? -32.062 -0.813 23.984 1 49.22 196 CYS A O 1
ATOM 1597 N N . ASN A 1 197 ? -29.938 -1.456 24.094 1 50.66 197 ASN A N 1
ATOM 1598 C CA . ASN A 1 197 ? -30.281 -2.764 24.641 1 50.66 197 ASN A CA 1
ATOM 1599 C C . ASN A 1 197 ? -30.891 -2.646 26.031 1 50.66 197 ASN A C 1
ATOM 1601 O O . ASN A 1 197 ? -31.781 -3.416 26.391 1 50.66 197 ASN A O 1
ATOM 1605 N N . ASN A 1 198 ? -30.438 -1.693 26.703 1 49.75 198 ASN A N 1
ATOM 1606 C CA . ASN A 1 198 ? -31.031 -1.473 28.016 1 49.75 198 ASN A CA 1
ATOM 1607 C C . ASN A 1 198 ? -32.438 -0.918 27.922 1 49.75 198 ASN A C 1
ATOM 1609 O O . ASN A 1 198 ? -33.312 -1.292 28.703 1 49.75 198 ASN A O 1
ATOM 1613 N N . LYS A 1 199 ? -32.625 -0.056 27.016 1 48.09 199 LYS A N 1
ATOM 1614 C CA . LYS A 1 199 ? -33.969 0.479 26.828 1 48.09 199 LYS A CA 1
ATOM 1615 C C . LYS A 1 199 ? -34.906 -0.588 26.297 1 48.09 199 LYS A C 1
ATOM 1617 O O . LYS A 1 199 ? -36.094 -0.649 26.688 1 48.09 199 LYS A O 1
ATOM 1622 N N . GLN A 1 200 ? -34.438 -1.374 25.312 1 46.84 200 GLN A N 1
ATOM 1623 C CA . GLN A 1 200 ? -35.281 -2.475 24.812 1 46.84 200 GLN A CA 1
ATOM 1624 C C . GLN A 1 200 ? -35.656 -3.418 25.953 1 46.84 200 GLN A C 1
ATOM 1626 O O . GLN A 1 200 ? -36.812 -3.891 26.016 1 46.84 200 GLN A O 1
ATOM 1631 N N . ARG A 1 201 ? -34.75 -3.584 26.797 1 46.41 201 ARG A N 1
ATOM 1632 C CA . ARG A 1 201 ? -35.094 -4.426 27.953 1 46.41 201 ARG A CA 1
ATOM 1633 C C . ARG A 1 201 ? -36.125 -3.76 28.844 1 46.41 201 ARG A C 1
ATOM 1635 O O . ARG A 1 201 ? -37 -4.43 29.391 1 46.41 201 ARG A O 1
ATOM 1642 N N . SER A 1 202 ? -35.906 -2.445 28.922 1 43.69 202 SER A N 1
ATOM 1643 C CA . SER A 1 202 ? -36.844 -1.764 29.797 1 43.69 202 SER A CA 1
ATOM 1644 C C . SER A 1 202 ? -38.219 -1.668 29.141 1 43.69 202 SER A C 1
ATOM 1646 O O . SER A 1 202 ? -39.25 -1.663 29.828 1 43.69 202 SER A O 1
ATOM 1648 N N . GLN A 1 203 ? -38.188 -1.439 27.844 1 36.47 203 GLN A N 1
ATOM 1649 C CA . GLN A 1 203 ? -39.469 -1.293 27.188 1 36.47 203 GLN A CA 1
ATOM 1650 C C . GLN A 1 203 ? -40.156 -2.65 26.984 1 36.47 203 GLN A C 1
ATOM 1652 O O . GLN A 1 203 ? -41.312 -2.721 26.578 1 36.47 203 GLN A O 1
ATOM 1657 N N . ARG A 1 204 ? -39.375 -3.738 27.031 1 39.16 204 ARG A N 1
ATOM 1658 C CA . ARG A 1 204 ? -40.094 -4.996 26.938 1 39.16 204 ARG A CA 1
ATOM 1659 C C . ARG A 1 204 ? -41.188 -5.074 28.016 1 39.16 204 ARG A C 1
ATOM 1661 O O . ARG A 1 204 ? -42 -5.996 28.016 1 39.16 204 ARG A O 1
ATOM 1668 N N . SER A 1 205 ? -41.031 -4.309 29.141 1 35.72 205 SER A N 1
ATOM 1669 C CA . SER A 1 205 ? -42.094 -4.531 30.109 1 35.72 205 SER A CA 1
ATOM 1670 C C . SER A 1 205 ? -43.406 -3.971 29.625 1 35.72 205 SER A C 1
ATOM 1672 O O . SER A 1 205 ? -44.469 -4.316 30.141 1 35.72 205 SER A O 1
ATOM 1674 N N . SER A 1 206 ? -43.531 -2.689 29.219 1 36.06 206 SER A N 1
ATOM 1675 C CA . SER A 1 206 ? -44.875 -2.205 29.062 1 36.06 206 SER A CA 1
ATOM 1676 C C . SER A 1 206 ? -45.5 -2.725 27.766 1 36.06 206 SER A C 1
ATOM 1678 O O . SER A 1 206 ? -44.938 -2.541 26.688 1 36.06 206 SER A O 1
ATOM 1680 N N . THR A 1 207 ? -46.375 -3.82 27.781 1 32.5 207 THR A N 1
ATOM 1681 C CA . THR A 1 207 ? -47.156 -4.676 26.906 1 32.5 207 THR A CA 1
ATOM 1682 C C . THR A 1 207 ? -48.125 -3.844 26.047 1 32.5 207 THR A C 1
ATOM 1684 O O . THR A 1 207 ? -49.031 -4.379 25.438 1 32.5 207 THR A O 1
ATOM 1687 N N . THR A 1 208 ? -48.344 -2.502 26.312 1 32.94 208 THR A N 1
ATOM 1688 C CA . THR A 1 208 ? -49.531 -2.039 25.594 1 32.94 208 THR A CA 1
ATOM 1689 C C . THR A 1 208 ? -49.375 -2.295 24.094 1 32.94 208 THR A C 1
ATOM 1691 O O . THR A 1 208 ? -48.281 -2.252 23.562 1 32.94 208 THR A O 1
ATOM 1694 N N . ASN A 1 209 ? -50.5 -2.953 23.375 1 32.38 209 ASN A N 1
ATOM 1695 C CA . ASN A 1 209 ? -50.906 -3.439 22.062 1 32.38 209 ASN A CA 1
ATOM 1696 C C . ASN A 1 209 ? -50.688 -2.402 20.969 1 32.38 209 ASN A C 1
ATOM 1698 O O . ASN A 1 209 ? -51.25 -2.488 19.891 1 32.38 209 ASN A O 1
ATOM 1702 N N . THR A 1 210 ? -50.656 -1.085 21.344 1 29.69 210 THR A N 1
ATOM 1703 C CA . THR A 1 210 ? -50.844 -0.302 20.125 1 29.69 210 THR A CA 1
ATOM 1704 C C . THR A 1 210 ? -49.75 -0.649 19.094 1 29.69 210 THR A C 1
ATOM 1706 O O . THR A 1 210 ? -48.562 -0.693 19.422 1 29.69 210 THR A O 1
ATOM 1709 N N . LYS A 1 211 ? -50.062 -1.417 18.078 1 31.72 211 LYS A N 1
ATOM 1710 C CA . LYS A 1 211 ? -49.469 -1.639 16.766 1 31.72 211 LYS A CA 1
ATOM 1711 C C . LYS A 1 211 ? -48.688 -0.414 16.297 1 31.72 211 LYS A C 1
ATOM 1713 O O . LYS A 1 211 ? -49.125 0.326 15.422 1 31.72 211 LYS A O 1
ATOM 1718 N N . ASN A 1 212 ? -48.531 0.559 17.203 1 32.31 212 ASN A N 1
ATOM 1719 C CA . ASN A 1 212 ? -47.875 1.738 16.672 1 32.31 212 ASN A CA 1
ATOM 1720 C C . ASN A 1 212 ? -46.688 1.356 15.773 1 32.31 212 ASN A C 1
ATOM 1722 O O . ASN A 1 212 ? -46.062 0.315 15.984 1 32.31 212 ASN A O 1
ATOM 1726 N N . GLU A 1 213 ? -46.656 2.213 14.672 1 34.38 213 GLU A N 1
ATOM 1727 C CA . GLU A 1 213 ? -45.781 2.244 13.523 1 34.38 213 GLU A CA 1
ATOM 1728 C C . GLU A 1 213 ? -44.312 2.041 13.945 1 34.38 213 GLU A C 1
ATOM 1730 O O . GLU A 1 213 ? -43.75 2.877 14.656 1 34.38 213 GLU A O 1
ATOM 1735 N N . ILE A 1 214 ? -44.031 0.998 14.688 1 35.34 214 ILE A N 1
ATOM 1736 C CA . ILE A 1 214 ? -42.594 0.68 14.703 1 35.34 214 ILE A CA 1
ATOM 1737 C C . ILE A 1 214 ? -41.906 1.308 13.5 1 35.34 214 ILE A C 1
ATOM 1739 O O . ILE A 1 214 ? -42.031 0.816 12.375 1 35.34 214 ILE A O 1
ATOM 1743 N N . ASN A 1 215 ? -42.344 2.52 13.18 1 38.31 215 ASN A N 1
ATOM 1744 C CA . ASN A 1 215 ? -41.438 3.211 12.258 1 38.31 215 ASN A CA 1
ATOM 1745 C C . ASN A 1 215 ? -40 2.732 12.406 1 38.31 215 ASN A C 1
ATOM 1747 O O . ASN A 1 215 ? -39.281 3.148 13.328 1 38.31 215 ASN A O 1
ATOM 1751 N N . GLU A 1 216 ? -39.688 1.469 12.445 1 45.75 216 GLU A N 1
ATOM 1752 C CA . GLU A 1 216 ? -38.438 0.701 12.398 1 45.75 216 GLU A CA 1
ATOM 1753 C C . GLU A 1 216 ? -37.312 1.542 11.852 1 45.75 216 GLU A C 1
ATOM 1755 O O . GLU A 1 216 ? -37.312 1.954 10.688 1 45.75 216 GLU A O 1
ATOM 1760 N N . ASN A 1 217 ? -36.906 2.486 12.57 1 55.78 217 ASN A N 1
ATOM 1761 C CA . ASN A 1 217 ? -35.781 3.359 12.25 1 55.78 217 ASN A CA 1
ATOM 1762 C C . ASN A 1 217 ? -34.719 2.625 11.438 1 55.78 217 ASN A C 1
ATOM 1764 O O . ASN A 1 217 ? -34.156 1.618 11.891 1 55.78 217 ASN A O 1
ATOM 1768 N N . ARG A 1 218 ? -34.844 2.816 10.227 1 69.5 218 ARG A N 1
ATOM 1769 C CA . ARG A 1 218 ? -34 2.203 9.203 1 69.5 218 ARG A CA 1
ATOM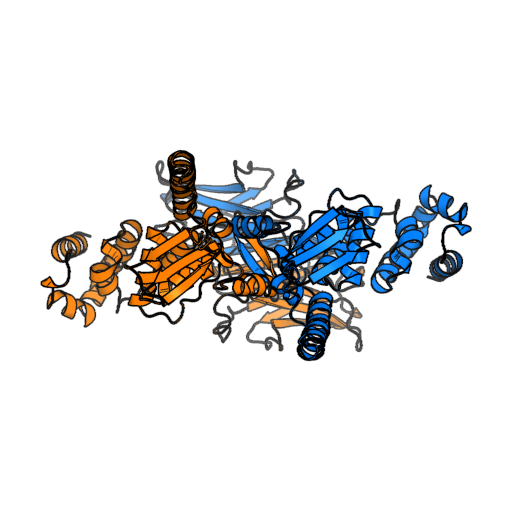 1770 C C . ARG A 1 218 ? -32.531 2.186 9.633 1 69.5 218 ARG A C 1
ATOM 1772 O O . ARG A 1 218 ? -31.812 1.223 9.359 1 69.5 218 ARG A O 1
ATOM 1779 N N . TYR A 1 219 ? -32.25 3.289 10.633 1 84.94 219 TYR A N 1
ATOM 1780 C CA . TYR A 1 219 ? -30.828 3.369 10.984 1 84.94 219 TYR A CA 1
ATOM 1781 C C . TYR A 1 219 ? -30.625 3.057 12.461 1 84.94 219 TYR A C 1
ATOM 1783 O O . TYR A 1 219 ? -31.359 3.537 13.312 1 84.94 219 TYR A O 1
ATOM 1791 N N . LYS A 1 220 ? -29.719 2.27 12.789 1 86.75 220 LYS A N 1
ATOM 1792 C CA . LYS A 1 220 ? -29.391 1.841 14.148 1 86.75 220 LYS A CA 1
ATOM 1793 C C . LYS A 1 220 ? -28.969 3.027 15.008 1 86.75 220 LYS A C 1
ATOM 1795 O O . LYS A 1 220 ? -29.281 3.082 16.203 1 86.75 220 LYS A O 1
ATOM 1800 N N . TYR A 1 221 ? -28.234 4.012 14.422 1 91.06 221 TYR A N 1
ATOM 1801 C CA . TYR A 1 221 ? -27.703 5.172 15.133 1 91.06 221 TYR A CA 1
ATOM 1802 C C . TYR A 1 221 ? -28.031 6.465 14.398 1 91.06 221 TYR A C 1
ATOM 1804 O O . TYR A 1 221 ? -27.984 6.516 13.172 1 91.06 221 TYR A O 1
ATOM 1812 N N . GLU A 1 222 ? -28.469 7.426 15.148 1 92 222 GLU A N 1
ATOM 1813 C CA . GLU A 1 222 ? -28.641 8.789 14.641 1 92 222 GLU A CA 1
ATOM 1814 C C . GLU A 1 222 ? -27.828 9.781 15.469 1 92 222 GLU A C 1
ATOM 1816 O O . GLU A 1 222 ? -28.078 9.953 16.672 1 92 222 GLU A O 1
ATOM 1821 N N . ILE A 1 223 ? -26.906 10.461 14.82 1 93.75 223 ILE A N 1
ATOM 1822 C CA . ILE A 1 223 ? -25.953 11.32 15.523 1 93.75 223 ILE A CA 1
ATOM 1823 C C . ILE A 1 223 ? -25.969 12.719 14.914 1 93.75 223 ILE A C 1
ATOM 1825 O O . ILE A 1 223 ? -25.875 12.875 13.695 1 93.75 223 ILE A O 1
ATOM 1829 N N . GLU A 1 224 ? -26.062 13.758 15.719 1 94.94 224 GLU A N 1
ATOM 1830 C CA . GLU A 1 224 ? -26 15.141 15.25 1 94.94 224 GLU A CA 1
ATOM 1831 C C . GLU A 1 224 ? -24.641 15.758 15.531 1 94.94 224 GLU A C 1
ATOM 1833 O O . GLU A 1 224 ? -24.141 15.68 16.656 1 94.94 224 GLU A O 1
ATOM 1838 N N . ILE A 1 225 ? -24.016 16.266 14.516 1 95.56 225 ILE A N 1
ATOM 1839 C CA . ILE A 1 225 ? -22.75 16.969 14.641 1 95.56 225 ILE A CA 1
ATOM 1840 C C . ILE A 1 225 ? -22.969 18.469 14.391 1 95.56 225 ILE A C 1
ATOM 1842 O O . ILE A 1 225 ? -23.344 18.875 13.289 1 95.56 225 ILE A O 1
ATOM 1846 N N . THR A 1 226 ? -22.672 19.281 15.375 1 95.5 226 THR A N 1
ATOM 1847 C CA . THR A 1 226 ? -23 20.703 15.289 1 95.5 226 THR A CA 1
ATOM 1848 C C . THR A 1 226 ? -21.734 21.547 15.234 1 95.5 226 THR A C 1
ATOM 1850 O O . THR A 1 226 ? -21.766 22.719 14.852 1 95.5 226 THR A O 1
ATOM 1853 N N . ASP A 1 227 ? -20.625 21.016 15.562 1 95.12 227 ASP A N 1
ATOM 1854 C CA . ASP A 1 227 ? -19.406 21.812 15.758 1 95.12 227 ASP A CA 1
ATOM 1855 C C . ASP A 1 227 ? -18.562 21.828 14.492 1 95.12 227 ASP A C 1
ATOM 1857 O O . ASP A 1 227 ? -17.547 22.516 14.43 1 95.12 227 ASP A O 1
ATOM 1861 N N . PHE A 1 228 ? -18.938 21.078 13.508 1 96.94 228 PHE A N 1
ATOM 1862 C CA . PHE A 1 228 ? -18.203 21.047 12.258 1 96.94 228 PHE A CA 1
ATOM 1863 C C . PHE A 1 228 ? -19.141 21.188 11.062 1 96.94 228 PHE A C 1
ATOM 1865 O O . PHE A 1 228 ? -20.312 20.828 11.148 1 96.94 228 PHE A O 1
ATOM 1872 N N . ASN A 1 229 ? -18.625 21.672 9.953 1 96.38 229 ASN A N 1
ATOM 1873 C CA . ASN A 1 229 ? -19.422 21.797 8.75 1 96.38 229 ASN A CA 1
ATOM 1874 C C . ASN A 1 229 ? -19.5 20.469 7.984 1 96.38 229 ASN A C 1
ATOM 1876 O O . ASN A 1 229 ? -18.781 19.531 8.312 1 96.38 229 ASN A O 1
ATOM 1880 N N . TYR A 1 230 ? -20.359 20.391 7.016 1 97.06 230 TYR A N 1
ATOM 1881 C CA . TYR A 1 230 ? -20.641 19.188 6.238 1 97.06 230 TYR A CA 1
ATOM 1882 C C . TYR A 1 230 ? -19.391 18.672 5.543 1 97.06 230 TYR A C 1
ATOM 1884 O O . TYR A 1 230 ? -19.078 17.484 5.613 1 97.06 230 TYR A O 1
ATOM 1892 N N . GLU A 1 231 ? -18.594 19.578 4.965 1 95.56 231 GLU A N 1
ATOM 1893 C CA . GLU A 1 231 ? -17.406 19.219 4.191 1 95.56 231 GLU A CA 1
ATOM 1894 C C . GLU A 1 231 ? -16.359 18.547 5.074 1 95.56 231 GLU A C 1
ATOM 1896 O O . GLU A 1 231 ? -15.719 17.578 4.664 1 95.56 231 GLU A O 1
ATOM 1901 N N . THR A 1 232 ? -16.234 19.016 6.242 1 97.25 232 THR A N 1
ATOM 1902 C CA . THR A 1 232 ? -15.258 18.469 7.176 1 97.25 232 THR A CA 1
ATOM 1903 C C . THR A 1 232 ? -15.656 17.078 7.633 1 97.25 232 THR A C 1
ATOM 1905 O O . THR A 1 232 ? -14.828 16.172 7.66 1 97.25 232 THR A O 1
ATOM 1908 N N . VAL A 1 233 ? -16.922 16.938 7.906 1 97.81 233 VAL A N 1
ATOM 1909 C CA . VAL A 1 233 ? -17.406 15.656 8.414 1 97.81 233 VAL A CA 1
ATOM 1910 C C . VAL A 1 233 ? -17.312 14.602 7.316 1 97.81 233 VAL A C 1
ATOM 1912 O O . VAL A 1 233 ? -16.797 13.5 7.559 1 97.81 233 VAL A O 1
ATOM 1915 N N . ILE A 1 234 ? -17.75 14.953 6.129 1 97.19 234 ILE A N 1
ATOM 1916 C CA . ILE A 1 234 ? -17.734 13.984 5.039 1 97.19 234 ILE A CA 1
ATOM 1917 C C . ILE A 1 234 ? -16.297 13.609 4.703 1 97.19 234 ILE A C 1
ATOM 1919 O O . ILE A 1 234 ? -16.016 12.461 4.348 1 97.19 234 ILE A O 1
ATOM 1923 N N . ALA A 1 235 ? -15.359 14.531 4.801 1 96.75 235 ALA A N 1
ATOM 1924 C CA . ALA A 1 235 ? -13.945 14.242 4.543 1 96.75 235 ALA A CA 1
ATOM 1925 C C . ALA A 1 235 ? -13.398 13.25 5.559 1 96.75 235 ALA A C 1
ATOM 1927 O O . ALA A 1 235 ? -12.664 12.328 5.199 1 96.75 235 ALA A O 1
ATOM 1928 N N . MET A 1 236 ? -13.766 13.445 6.793 1 97.69 236 MET A N 1
ATOM 1929 C CA . MET A 1 236 ? -13.32 12.516 7.828 1 97.69 236 MET A CA 1
ATOM 1930 C C . MET A 1 236 ? -13.883 11.117 7.578 1 97.69 236 MET A C 1
ATOM 1932 O O . MET A 1 236 ? -13.141 10.133 7.637 1 97.69 236 MET A O 1
ATOM 1936 N N . LEU A 1 237 ? -15.156 11.07 7.277 1 98 237 LEU A N 1
ATOM 1937 C CA . LEU A 1 237 ? -15.797 9.781 7.039 1 98 237 LEU A CA 1
ATOM 1938 C C . LEU A 1 237 ? -15.203 9.094 5.816 1 98 237 LEU A C 1
ATOM 1940 O O . LEU A 1 237 ? -14.992 7.879 5.82 1 98 237 LEU A O 1
ATOM 1944 N N . HIS A 1 238 ? -15.008 9.883 4.812 1 97.44 238 HIS A N 1
ATOM 1945 C CA . HIS A 1 238 ? -14.359 9.352 3.613 1 97.44 238 HIS A CA 1
ATOM 1946 C C . HIS A 1 238 ? -13 8.75 3.939 1 97.44 238 HIS A C 1
ATOM 1948 O O . HIS A 1 238 ? -12.664 7.668 3.455 1 97.44 238 HIS A O 1
ATOM 1954 N N . PHE A 1 239 ? -12.266 9.398 4.805 1 96.88 239 PHE A N 1
ATOM 1955 C CA . PHE A 1 239 ? -10.969 8.883 5.234 1 96.88 239 PHE A CA 1
ATOM 1956 C C . PHE A 1 239 ? -11.133 7.566 5.988 1 96.88 239 PHE A C 1
ATOM 1958 O O . PHE A 1 239 ? -10.367 6.625 5.777 1 96.88 239 PHE A O 1
ATOM 1965 N N . LEU A 1 240 ? -12.086 7.508 6.777 1 97.31 240 LEU A N 1
ATOM 1966 C CA . LEU A 1 240 ? -12.32 6.309 7.574 1 97.31 240 LEU A CA 1
ATOM 1967 C C . LEU A 1 240 ? -12.672 5.125 6.68 1 97.31 240 LEU A C 1
ATOM 1969 O O . LEU A 1 240 ? -12.352 3.979 7.008 1 97.31 240 LEU A O 1
ATOM 1973 N N . TYR A 1 241 ? -13.242 5.398 5.48 1 96.56 241 TYR A N 1
ATOM 1974 C CA . TYR A 1 241 ? -13.664 4.352 4.559 1 96.56 241 TYR A CA 1
ATOM 1975 C C . TYR A 1 241 ? -12.523 3.936 3.641 1 96.56 241 TYR A C 1
ATOM 1977 O O . TYR A 1 241 ? -12.547 2.85 3.057 1 96.56 241 TYR A O 1
ATOM 1985 N N . THR A 1 242 ? -11.516 4.875 3.451 1 95.69 242 THR A N 1
ATOM 1986 C CA . THR A 1 242 ? -10.656 4.633 2.297 1 95.69 242 THR A CA 1
ATOM 1987 C C . THR A 1 242 ? -9.195 4.949 2.629 1 95.69 242 THR A C 1
ATOM 1989 O O . THR A 1 242 ? -8.289 4.578 1.882 1 95.69 242 THR A O 1
ATOM 1992 N N . ASP A 1 243 ? -8.961 5.684 3.713 1 90.81 243 ASP A N 1
ATOM 1993 C CA . ASP A 1 243 ? -7.633 6.176 4.074 1 90.81 243 ASP A CA 1
ATOM 1994 C C . ASP A 1 243 ? -7.172 7.27 3.113 1 90.81 243 ASP A C 1
ATOM 1996 O O . ASP A 1 243 ? -5.988 7.609 3.076 1 90.81 243 ASP A O 1
ATOM 2000 N N . GLU A 1 244 ? -8.164 7.785 2.33 1 88.88 244 GLU A N 1
ATOM 2001 C CA . GLU A 1 244 ? -7.812 8.859 1.406 1 88.88 244 GLU A CA 1
ATOM 2002 C C . GLU A 1 244 ? -8.164 10.227 1.988 1 88.88 244 GLU A C 1
ATOM 2004 O O . GLU A 1 244 ? -9.219 10.391 2.607 1 88.88 244 GLU A O 1
ATOM 2009 N N . ALA A 1 245 ? -7.219 11.062 1.932 1 85.06 245 ALA A N 1
ATOM 2010 C CA . ALA A 1 245 ? -7.43 12.445 2.354 1 85.06 245 ALA A CA 1
ATOM 2011 C C . ALA A 1 245 ? -6.816 13.422 1.355 1 85.06 245 ALA A C 1
ATOM 2013 O O . ALA A 1 245 ? -5.617 13.359 1.069 1 85.06 245 ALA A O 1
ATOM 2014 N N . ASP A 1 246 ? -7.641 14.109 0.66 1 81 246 ASP A N 1
ATOM 2015 C CA . ASP A 1 246 ? -7.121 15.133 -0.244 1 81 246 ASP A CA 1
ATOM 2016 C C . ASP A 1 246 ? -7.402 16.531 0.292 1 81 246 ASP A C 1
ATOM 2018 O O . ASP A 1 246 ? -8.547 16.984 0.279 1 81 246 ASP A O 1
ATOM 2022 N N . PHE A 1 247 ? -6.336 17.156 0.853 1 82.12 247 PHE A N 1
ATOM 2023 C CA . PHE A 1 247 ? -6.508 18.5 1.386 1 82.12 247 PHE A CA 1
ATOM 2024 C C . PHE A 1 247 ? -5.438 19.438 0.848 1 82.12 247 PHE A C 1
ATOM 2026 O O . PHE A 1 247 ? -5.121 20.453 1.474 1 82.12 247 PHE A O 1
ATOM 2033 N N . LYS A 1 248 ? -4.996 19.203 -0.279 1 73.5 248 LYS A N 1
ATOM 2034 C CA . LYS A 1 248 ? -3.945 20.016 -0.892 1 73.5 248 LYS A CA 1
ATOM 2035 C C . LYS A 1 248 ? -4.434 21.438 -1.173 1 73.5 248 LYS A C 1
ATOM 2037 O O . LYS A 1 248 ? -3.689 22.406 -0.997 1 73.5 248 LYS A O 1
ATOM 2042 N N . ASN A 1 249 ? -5.691 21.484 -1.563 1 82.12 249 ASN A N 1
ATOM 2043 C CA . ASN A 1 249 ? -6.207 22.781 -1.943 1 82.12 249 ASN A CA 1
ATOM 2044 C C . ASN A 1 249 ? -7.09 23.391 -0.848 1 82.12 249 ASN A C 1
ATOM 2046 O O . ASN A 1 249 ? -7.891 24.281 -1.11 1 82.12 249 ASN A O 1
ATOM 2050 N N . TYR A 1 250 ? -6.793 22.875 0.261 1 89.69 250 TYR A N 1
ATOM 2051 C CA . TYR A 1 250 ? -7.598 23.391 1.368 1 89.69 250 TYR A CA 1
ATOM 2052 C C . TYR A 1 250 ? -7.066 24.734 1.859 1 89.69 250 TYR A C 1
ATOM 2054 O O . TYR A 1 250 ? -5.855 24.953 1.895 1 89.69 250 TYR A O 1
ATOM 2062 N N . SER A 1 251 ? -7.984 25.578 2.227 1 90.06 251 SER A N 1
ATOM 2063 C CA . SER A 1 251 ? -7.609 26.781 2.961 1 90.06 251 SER A CA 1
ATOM 2064 C C . SER A 1 251 ? -7.086 26.438 4.352 1 90.06 251 SER A C 1
ATOM 2066 O O . SER A 1 251 ? -7.273 25.312 4.832 1 90.06 251 SER A O 1
ATOM 2068 N N . LEU A 1 252 ? -6.484 27.422 5 1 89.94 252 LEU A N 1
ATOM 2069 C CA . LEU A 1 252 ? -5.969 27.203 6.352 1 89.94 252 LEU A CA 1
ATOM 2070 C C . LEU A 1 252 ? -7.094 26.859 7.312 1 89.94 252 LEU A C 1
ATOM 2072 O O . LEU A 1 252 ? -6.949 25.953 8.141 1 89.94 252 LEU A O 1
ATOM 2076 N N . ASP A 1 253 ? -8.195 27.484 7.152 1 92.56 253 ASP A N 1
ATOM 2077 C CA . ASP A 1 253 ? -9.344 27.219 8.016 1 92.56 253 ASP A CA 1
ATOM 2078 C C . ASP A 1 253 ? -9.836 25.781 7.852 1 92.56 253 ASP A C 1
ATOM 2080 O O . ASP A 1 253 ? -10.141 25.109 8.836 1 92.56 253 ASP A O 1
ATOM 2084 N N . ASN A 1 254 ? -9.852 25.359 6.602 1 94.25 254 ASN A N 1
ATOM 2085 C CA . ASN A 1 254 ? -10.336 24 6.328 1 94.25 254 ASN A CA 1
ATOM 2086 C C . ASN A 1 254 ? -9.367 22.953 6.859 1 94.25 254 ASN A C 1
ATOM 2088 O O . ASN A 1 254 ? -9.797 21.906 7.363 1 94.25 254 ASN A O 1
ATOM 2092 N N . ILE A 1 255 ? -8.133 23.234 6.734 1 95.19 255 ILE A N 1
ATOM 2093 C CA . ILE A 1 255 ? -7.121 22.297 7.223 1 95.19 255 ILE A CA 1
ATOM 2094 C C . ILE A 1 255 ? -7.23 22.172 8.742 1 95.19 255 ILE A C 1
ATOM 2096 O O . ILE A 1 255 ? -7.172 21.062 9.281 1 95.19 255 ILE A O 1
ATOM 2100 N N . TRP A 1 256 ? -7.422 23.281 9.352 1 94.31 256 TRP A N 1
ATOM 2101 C CA . TRP A 1 256 ? -7.512 23.25 10.812 1 94.31 256 TRP A CA 1
ATOM 2102 C C . TRP A 1 256 ? -8.797 22.578 11.273 1 94.31 256 TRP A C 1
ATOM 2104 O O . TRP A 1 256 ? -8.805 21.875 12.289 1 94.31 256 TRP A O 1
ATOM 2114 N N . ASN A 1 257 ? -9.883 22.797 10.547 1 95.69 257 ASN A N 1
ATOM 2115 C CA . ASN A 1 257 ? -11.109 22.062 10.844 1 95.69 257 ASN A CA 1
ATOM 2116 C C . ASN A 1 257 ? -10.906 20.562 10.75 1 95.69 257 ASN A C 1
ATOM 2118 O O . ASN A 1 257 ? -11.359 19.812 11.617 1 95.69 257 ASN A O 1
ATOM 2122 N N . LEU A 1 258 ? -10.258 20.172 9.734 1 96.62 258 LEU A N 1
ATOM 2123 C CA . LEU A 1 258 ? -9.992 18.75 9.539 1 96.62 258 LEU A CA 1
ATOM 2124 C C . LEU A 1 258 ? -9.078 18.203 10.633 1 96.62 258 LEU A C 1
ATOM 2126 O O . LEU A 1 258 ? -9.273 17.094 11.125 1 96.62 258 LEU A O 1
ATOM 2130 N N . PHE A 1 259 ? -8.109 19.031 11.016 1 96.31 259 PHE A N 1
ATOM 2131 C CA . PHE A 1 259 ? -7.246 18.641 12.125 1 96.31 259 PHE A CA 1
ATOM 2132 C C . PHE A 1 259 ? -8.047 18.5 13.406 1 96.31 259 PHE A C 1
ATOM 2134 O O . PHE A 1 259 ? -7.914 17.5 14.117 1 96.31 259 PHE A O 1
ATOM 2141 N N . SER A 1 260 ? -8.883 19.438 13.672 1 96.69 260 SER A N 1
ATOM 2142 C CA . SER A 1 260 ? -9.688 19.469 14.891 1 96.69 260 SER A CA 1
ATOM 2143 C C . SER A 1 260 ? -10.641 18.281 14.961 1 96.69 260 SER A C 1
ATOM 2145 O O . SER A 1 260 ? -10.766 17.641 16.016 1 96.69 260 SER A O 1
ATOM 2147 N N . ILE A 1 261 ? -11.242 17.984 13.891 1 97.19 261 ILE A N 1
ATOM 2148 C CA . ILE A 1 261 ? -12.219 16.891 13.906 1 97.19 261 ILE A CA 1
ATOM 2149 C C . ILE A 1 261 ? -11.5 15.555 14.062 1 97.19 261 ILE A C 1
ATOM 2151 O O . ILE A 1 261 ? -11.992 14.648 14.734 1 97.19 261 ILE A O 1
ATOM 2155 N N . SER A 1 262 ? -10.375 15.391 13.367 1 96.5 262 SER A N 1
ATOM 2156 C CA . SER A 1 262 ? -9.609 14.148 13.5 1 96.5 262 SER A CA 1
ATOM 2157 C C . SER A 1 262 ? -9.141 13.945 14.938 1 96.5 262 SER A C 1
ATOM 2159 O O . SER A 1 262 ? -9.07 12.812 15.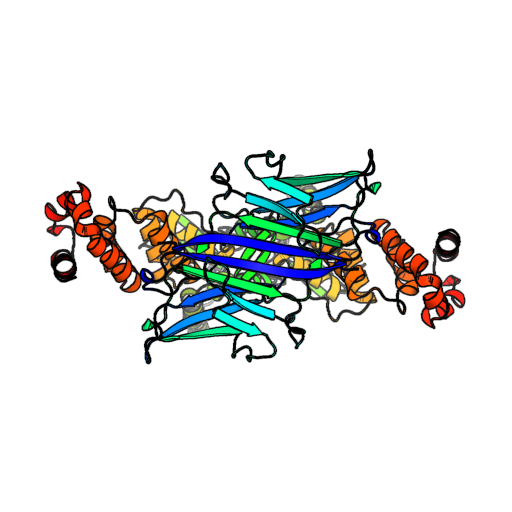414 1 96.5 262 SER A O 1
ATOM 2161 N N . ASP A 1 263 ? -8.82 15.07 15.594 1 95.06 263 ASP A N 1
ATOM 2162 C CA . ASP A 1 263 ? -8.43 15.023 17 1 95.06 263 ASP A CA 1
ATOM 2163 C C . ASP A 1 263 ? -9.617 14.672 17.891 1 95.06 263 ASP A C 1
ATOM 2165 O O . ASP A 1 263 ? -9.508 13.812 18.766 1 95.06 263 ASP A O 1
ATOM 2169 N N . LYS A 1 264 ? -10.711 15.25 17.656 1 96.31 2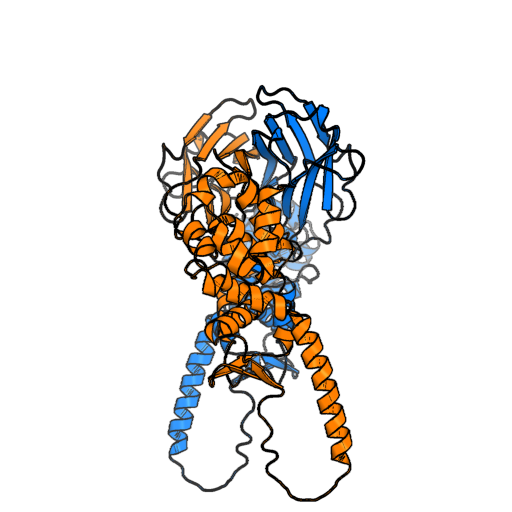64 LYS A N 1
ATOM 2170 C CA . LYS A 1 264 ? -11.898 15.062 18.484 1 96.31 264 LYS A CA 1
ATOM 2171 C C . LYS A 1 264 ? -12.406 13.625 18.391 1 96.31 264 LYS A C 1
ATOM 2173 O O . LYS A 1 264 ? -12.781 13.031 19.406 1 96.31 264 LYS A O 1
ATOM 2178 N N . TYR A 1 265 ? -12.383 13.094 17.219 1 96.25 265 TYR A N 1
ATOM 2179 C CA . TYR A 1 265 ? -12.977 11.781 17 1 96.25 265 TYR A CA 1
ATOM 2180 C C . TYR A 1 265 ? -11.906 10.695 17 1 96.25 265 TYR A C 1
ATOM 2182 O O . TYR A 1 265 ? -12.164 9.57 16.562 1 96.25 265 TYR A O 1
ATOM 2190 N N . PHE A 1 266 ? -10.773 11.008 17.312 1 94.88 266 PHE A N 1
ATOM 2191 C CA . PHE A 1 266 ? -9.664 10.086 17.516 1 94.88 266 PHE A CA 1
ATOM 2192 C C . PHE A 1 266 ? -9.352 9.328 16.234 1 94.88 266 PHE A C 1
ATOM 2194 O O . PHE A 1 266 ? -9.234 8.102 16.25 1 94.88 266 PHE A O 1
ATOM 2201 N N . VAL A 1 267 ? -9.234 10.047 15.148 1 94.75 267 VAL A N 1
ATOM 2202 C CA . VAL A 1 267 ? -8.734 9.5 13.891 1 94.75 267 VAL A CA 1
ATOM 2203 C C . VAL A 1 267 ? -7.25 9.797 13.75 1 94.75 267 VAL A C 1
ATOM 2205 O O . VAL A 1 267 ? -6.859 10.688 12.977 1 94.75 267 VAL A O 1
ATOM 2208 N N . ASP A 1 268 ? -6.461 9.008 14.328 1 88.25 268 ASP A N 1
ATOM 2209 C CA . ASP A 1 268 ? -5.055 9.305 14.578 1 88.25 268 ASP A CA 1
ATOM 2210 C C . ASP A 1 268 ? -4.273 9.414 13.273 1 88.25 268 ASP A C 1
ATOM 2212 O O . ASP A 1 268 ? -3.453 10.32 13.109 1 88.25 268 ASP A O 1
ATOM 2216 N N . ASP A 1 269 ? -4.602 8.516 12.383 1 85.38 269 ASP A N 1
ATOM 2217 C CA . ASP A 1 269 ? -3.85 8.523 11.125 1 85.38 269 ASP A CA 1
ATOM 2218 C C . ASP A 1 269 ? -4.102 9.812 10.344 1 85.38 269 ASP A C 1
ATOM 2220 O O . ASP A 1 269 ? -3.17 10.406 9.805 1 85.38 269 ASP A O 1
ATOM 2224 N N . LEU A 1 270 ? -5.281 10.195 10.289 1 91.69 270 LEU A N 1
ATOM 2225 C CA . LEU A 1 270 ? -5.637 11.43 9.602 1 91.69 270 LEU A CA 1
ATOM 2226 C C . LEU A 1 270 ? -5 12.633 10.289 1 91.69 270 LEU A C 1
ATOM 2228 O O . LEU A 1 270 ? -4.418 13.5 9.625 1 91.69 270 LEU A O 1
ATOM 2232 N N . ARG A 1 271 ? -5.105 12.641 11.586 1 91.5 271 ARG A N 1
ATOM 2233 C CA . ARG A 1 271 ? -4.516 13.734 12.367 1 91.5 271 ARG A CA 1
ATOM 2234 C C . ARG A 1 271 ? -3.023 13.859 12.086 1 91.5 271 ARG A C 1
ATOM 2236 O O . ARG A 1 271 ? -2.518 14.969 11.883 1 91.5 271 ARG A O 1
ATOM 2243 N N . HIS A 1 272 ? -2.449 12.742 12.07 1 84.88 272 HIS A N 1
ATOM 2244 C CA . HIS A 1 272 ? -1.01 12.703 11.836 1 84.88 272 HIS A CA 1
ATOM 2245 C C . HIS A 1 272 ? -0.665 13.203 10.438 1 84.88 272 HIS A C 1
ATOM 2247 O O . HIS A 1 272 ? 0.255 14.008 10.266 1 84.88 272 HIS A O 1
ATOM 2253 N N . ARG A 1 273 ? -1.386 12.75 9.492 1 82.69 273 ARG A N 1
ATOM 2254 C CA . ARG A 1 273 ? -1.144 13.156 8.109 1 82.69 273 ARG A CA 1
ATOM 2255 C C . ARG A 1 273 ? -1.32 14.664 7.945 1 82.69 273 ARG A C 1
ATOM 2257 O O . ARG A 1 273 ? -0.528 15.312 7.258 1 82.69 273 ARG A O 1
ATOM 2264 N N . ILE A 1 274 ? -2.279 15.219 8.539 1 90.25 274 ILE A N 1
ATOM 2265 C CA . ILE A 1 274 ? -2.541 16.641 8.438 1 90.25 274 ILE A CA 1
ATOM 2266 C C . ILE A 1 274 ? -1.432 17.422 9.141 1 90.25 274 ILE A C 1
ATOM 2268 O O . ILE A 1 274 ? -0.983 18.469 8.641 1 90.25 274 ILE A O 1
ATOM 2272 N N . LYS A 1 275 ? -1.03 16.906 10.289 1 87.12 275 LYS A N 1
ATOM 2273 C CA . LYS A 1 275 ? 0.068 17.531 11.016 1 87.12 275 LYS A CA 1
ATOM 2274 C C . LYS A 1 275 ? 1.316 17.625 10.141 1 87.12 275 LYS A C 1
ATOM 2276 O O . LYS A 1 275 ? 1.938 18.688 10.055 1 87.12 275 LYS A O 1
ATOM 2281 N N . ILE A 1 276 ? 1.564 16.578 9.5 1 77.19 276 ILE A N 1
ATOM 2282 C CA . ILE A 1 276 ? 2.725 16.562 8.617 1 77.19 276 ILE A CA 1
ATOM 2283 C C . ILE A 1 276 ? 2.545 17.578 7.492 1 77.19 276 ILE A C 1
ATOM 2285 O O . ILE A 1 276 ? 3.473 18.312 7.164 1 77.19 276 ILE A O 1
ATOM 2289 N N . HIS A 1 277 ? 1.417 17.625 6.941 1 81.94 277 HIS A N 1
ATOM 2290 C CA . HIS A 1 277 ? 1.123 18.562 5.859 1 81.94 277 HIS A CA 1
ATOM 2291 C C . HIS A 1 277 ? 1.258 20 6.32 1 81.94 277 HIS A C 1
ATOM 2293 O O . HIS A 1 277 ? 1.82 20.844 5.609 1 81.94 277 HIS A O 1
ATOM 2299 N N . ILE A 1 278 ? 0.816 20.25 7.484 1 88 278 ILE A N 1
ATOM 2300 C CA . ILE A 1 278 ? 0.894 21.594 8.047 1 88 278 ILE A CA 1
ATOM 2301 C C . ILE A 1 278 ? 2.357 22 8.188 1 88 278 ILE A C 1
ATOM 2303 O O . ILE A 1 278 ? 2.752 23.078 7.73 1 88 278 ILE A O 1
ATOM 2307 N N . ILE A 1 279 ? 3.125 21.156 8.703 1 81.12 279 ILE A N 1
ATOM 2308 C CA . ILE A 1 279 ? 4.5 21.5 9.062 1 81.12 279 ILE A CA 1
ATOM 2309 C C . ILE A 1 279 ? 5.363 21.531 7.801 1 81.12 279 ILE A C 1
ATOM 2311 O O . ILE A 1 279 ? 6.191 22.438 7.637 1 81.12 279 ILE A O 1
ATOM 2315 N N . ASN A 1 280 ? 5.059 20.625 6.957 1 70.94 280 ASN A N 1
ATOM 2316 C CA . ASN A 1 280 ? 5.977 20.484 5.832 1 70.94 280 ASN A CA 1
ATOM 2317 C C . ASN A 1 280 ? 5.539 21.328 4.637 1 70.94 280 ASN A C 1
ATOM 2319 O O . ASN A 1 280 ? 6.375 21.75 3.84 1 70.94 280 ASN A O 1
ATOM 2323 N N . ASN A 1 281 ? 4.238 21.578 4.543 1 73.81 281 ASN A N 1
ATOM 2324 C CA . ASN A 1 281 ? 3.766 22.172 3.291 1 73.81 281 ASN A CA 1
ATOM 2325 C C . ASN A 1 281 ? 3.186 23.562 3.51 1 73.81 281 ASN A C 1
ATOM 2327 O O . ASN A 1 281 ? 3.242 24.406 2.617 1 73.81 281 ASN A O 1
ATOM 2331 N N . LEU A 1 282 ? 2.701 23.766 4.605 1 84.94 282 LEU A N 1
ATOM 2332 C CA . LEU A 1 282 ? 1.961 25.016 4.777 1 84.94 282 LEU A CA 1
ATOM 2333 C C . LEU A 1 282 ? 2.77 26.016 5.598 1 84.94 282 LEU A C 1
ATOM 2335 O O . LEU A 1 282 ? 2.738 27.219 5.32 1 84.94 282 LEU A O 1
ATOM 2339 N N . LEU A 1 283 ? 3.527 25.531 6.512 1 86.5 283 LEU A N 1
ATOM 2340 C CA . LEU A 1 283 ? 4.234 26.391 7.449 1 86.5 283 LEU A CA 1
ATOM 2341 C C . LEU A 1 283 ? 5.332 27.172 6.742 1 86.5 283 LEU A C 1
ATOM 2343 O O . LEU A 1 283 ? 6.238 26.594 6.148 1 86.5 283 LEU A O 1
ATOM 2347 N N . ASN A 1 284 ? 5.141 28.453 6.781 1 88.94 284 ASN A N 1
ATOM 2348 C CA . ASN A 1 284 ? 6.121 29.391 6.227 1 88.94 284 ASN A CA 1
ATOM 2349 C C . ASN A 1 284 ? 6.117 30.719 6.969 1 88.94 284 ASN A C 1
ATOM 2351 O O . ASN A 1 284 ? 5.297 30.938 7.867 1 88.94 284 ASN A O 1
ATOM 2355 N N . GLU A 1 285 ? 6.953 31.609 6.59 1 91 285 GLU A N 1
ATOM 2356 C CA . GLU A 1 285 ? 7.156 32.844 7.328 1 91 285 GLU A CA 1
ATOM 2357 C C . GLU A 1 285 ? 5.922 33.75 7.254 1 91 285 GLU A C 1
ATOM 2359 O O . GLU A 1 285 ? 5.645 34.5 8.188 1 91 285 GLU A O 1
ATOM 2364 N N . ARG A 1 286 ? 5.223 33.625 6.242 1 91.25 286 ARG A N 1
ATOM 2365 C CA . ARG A 1 286 ? 4.07 34.5 6.027 1 91.25 286 ARG A CA 1
ATOM 2366 C C . ARG A 1 286 ? 2.904 34.094 6.922 1 91.25 286 ARG A C 1
ATOM 2368 O O . ARG A 1 286 ? 2.146 34.938 7.395 1 91.25 286 ARG A O 1
ATOM 2375 N N . ASN A 1 287 ? 2.805 32.75 7.219 1 92.56 287 ASN A N 1
ATOM 2376 C CA . ASN A 1 287 ? 1.609 32.312 7.926 1 92.56 287 ASN A CA 1
ATOM 2377 C C . ASN A 1 287 ? 1.95 31.766 9.305 1 92.56 287 ASN A C 1
ATOM 2379 O O . ASN A 1 287 ? 1.055 31.406 10.078 1 92.56 287 ASN A O 1
ATOM 2383 N N . ALA A 1 288 ? 3.162 31.75 9.719 1 94.75 288 ALA A N 1
ATOM 2384 C CA . ALA A 1 288 ? 3.623 31.109 10.945 1 94.75 288 ALA A CA 1
ATOM 2385 C C . ALA A 1 288 ? 2.99 31.75 12.172 1 94.75 288 ALA A C 1
ATOM 2387 O O . ALA A 1 288 ? 2.512 31.047 13.07 1 94.75 288 ALA A O 1
ATOM 2388 N N . ALA A 1 289 ? 2.986 33.031 12.148 1 95.12 289 ALA A N 1
ATOM 2389 C CA . ALA A 1 289 ? 2.41 33.75 13.297 1 95.12 289 ALA A CA 1
ATOM 2390 C C . ALA A 1 289 ? 0.921 33.438 13.43 1 95.12 289 ALA A C 1
ATOM 2392 O O . ALA A 1 289 ? 0.446 33.094 14.516 1 95.12 289 ALA A O 1
ATOM 2393 N N . GLU A 1 290 ? 0.252 33.562 12.352 1 94.25 290 GLU A N 1
ATOM 2394 C CA . GLU A 1 290 ? -1.181 33.281 12.367 1 94.25 290 GLU A CA 1
ATOM 2395 C C . GLU A 1 290 ? -1.46 31.844 12.82 1 94.25 290 GLU A C 1
ATOM 2397 O O . GLU A 1 290 ? -2.375 31.609 13.609 1 94.25 290 GLU A O 1
ATOM 2402 N N . MET A 1 291 ? -0.735 30.938 12.414 1 95.56 291 MET A N 1
ATOM 2403 C CA . MET A 1 291 ? -0.915 29.531 12.75 1 95.56 291 MET A CA 1
ATOM 2404 C C . MET A 1 291 ? -0.75 29.297 14.25 1 95.56 291 MET A C 1
ATOM 2406 O O . MET A 1 291 ? -1.49 28.516 14.844 1 95.56 291 MET A O 1
ATOM 2410 N N . LEU A 1 292 ? 0.149 30.016 14.797 1 96 292 LEU A N 1
ATOM 2411 C CA . LEU A 1 292 ? 0.424 29.859 16.219 1 96 292 LEU A CA 1
ATOM 2412 C C . LEU A 1 292 ? -0.664 30.5 17.062 1 96 292 LEU A C 1
ATOM 2414 O O . LEU A 1 292 ? -1.271 29.859 17.922 1 96 292 LEU A O 1
ATOM 2418 N N . PHE A 1 293 ? -1.008 31.734 16.703 1 96.19 293 PHE A N 1
ATOM 2419 C CA . PHE A 1 293 ? -1.854 32.531 17.578 1 96.19 293 PHE A CA 1
ATOM 2420 C C . PHE A 1 293 ? -3.326 32.219 17.359 1 96.19 293 PHE A C 1
ATOM 2422 O O . PHE A 1 293 ? -4.129 32.312 18.297 1 96.19 293 PHE A O 1
ATOM 2429 N N . LYS A 1 294 ? -3.66 31.781 16.203 1 94.25 294 LYS A N 1
ATOM 2430 C CA . LYS A 1 294 ? -5.07 31.562 15.891 1 94.25 294 LYS A CA 1
ATOM 2431 C C . LYS A 1 294 ? -5.445 30.094 16.078 1 94.25 294 LYS A C 1
ATOM 2433 O O . LYS A 1 294 ? -6.551 29.781 16.531 1 94.25 294 LYS A O 1
ATOM 2438 N N . TYR A 1 295 ? -4.543 29.172 15.766 1 94.12 295 TYR A N 1
ATOM 2439 C CA . TYR A 1 295 ? -4.996 27.797 15.602 1 94.12 295 TYR A CA 1
ATOM 2440 C C . TYR A 1 295 ? -4.234 26.859 16.531 1 94.12 295 TYR A C 1
ATOM 2442 O O . TYR A 1 295 ? -4.836 26.188 17.375 1 94.12 295 TYR A O 1
ATOM 2450 N N . ALA A 1 296 ? -2.902 26.828 16.531 1 94.81 296 ALA A N 1
ATOM 2451 C CA . ALA A 1 296 ? -2.059 25.734 17.016 1 94.81 296 ALA A CA 1
ATOM 2452 C C . ALA A 1 296 ? -2.014 25.703 18.547 1 94.81 296 ALA A C 1
ATOM 2454 O O . ALA A 1 296 ? -1.729 24.672 19.141 1 94.81 296 ALA A O 1
ATOM 2455 N N . TRP A 1 297 ? -2.342 26.812 19.156 1 94 297 TRP A N 1
ATOM 2456 C CA . TRP A 1 297 ? -2.15 26.938 20.594 1 94 297 TRP A CA 1
ATOM 2457 C C . TRP A 1 297 ? -3.021 25.953 21.359 1 94 297 TRP A C 1
ATOM 2459 O O . TRP A 1 297 ? -2.746 25.625 22.516 1 94 297 TRP A O 1
ATOM 2469 N N . LYS A 1 298 ? -4.023 25.344 20.75 1 92.31 298 LYS A N 1
ATOM 2470 C CA . LYS A 1 298 ? -4.965 24.422 21.375 1 92.31 298 LYS A CA 1
ATOM 2471 C C . LYS A 1 298 ? -4.348 23.031 21.531 1 92.31 298 LYS A C 1
ATOM 2473 O O . LYS A 1 298 ? -4.809 22.234 22.328 1 92.31 298 LYS A O 1
ATOM 2478 N N . TRP A 1 299 ? -3.293 22.734 20.703 1 93.62 299 TRP A N 1
ATOM 2479 C CA . TRP A 1 299 ? -2.709 21.391 20.672 1 93.62 299 TRP A CA 1
ATOM 2480 C C . TRP A 1 299 ? -1.219 21.438 20.984 1 93.62 299 TRP A C 1
ATOM 2482 O O . TRP A 1 299 ? -0.41 21.875 20.156 1 93.62 299 TRP A O 1
ATOM 2492 N N . PRO A 1 300 ? -0.854 20.969 22.062 1 91.44 300 PRO A N 1
ATOM 2493 C CA . PRO A 1 300 ? 0.515 21.109 22.562 1 91.44 300 PRO A CA 1
ATOM 2494 C C . PRO A 1 300 ? 1.564 20.625 21.562 1 91.44 300 PRO A C 1
ATOM 2496 O O . PRO A 1 300 ? 2.605 21.266 21.391 1 91.44 300 PRO A O 1
ATOM 2499 N N . ASP A 1 301 ? 1.305 19.516 20.938 1 86.06 301 ASP A N 1
ATOM 2500 C CA . ASP A 1 301 ? 2.293 18.953 20.016 1 86.06 301 ASP A CA 1
ATOM 2501 C C . ASP A 1 301 ? 2.479 19.844 18.797 1 86.06 301 ASP A C 1
ATOM 2503 O O . ASP A 1 301 ? 3.604 20.047 18.328 1 86.06 301 ASP A O 1
ATOM 2507 N N . LEU A 1 302 ? 1.474 20.375 18.312 1 90.06 302 LEU A N 1
ATOM 2508 C CA . LEU A 1 302 ? 1.548 21.281 17.172 1 90.06 302 LEU A CA 1
ATOM 2509 C C . LEU A 1 302 ? 2.043 22.656 17.594 1 90.06 302 LEU A C 1
ATOM 2511 O O . LEU A 1 302 ? 2.82 23.281 16.875 1 90.06 302 LEU A O 1
ATOM 2515 N N . LYS A 1 303 ? 1.575 23.094 18.734 1 93.94 303 LYS A N 1
ATOM 2516 C CA . LYS A 1 303 ? 1.995 24.375 19.297 1 93.94 303 LYS A CA 1
ATOM 2517 C C . LYS A 1 303 ? 3.516 24.453 19.406 1 93.94 303 LYS A C 1
ATOM 2519 O O . LYS A 1 303 ? 4.117 25.453 18.984 1 93.94 303 LYS A O 1
ATOM 2524 N N . GLU A 1 304 ? 4.047 23.422 19.906 1 88.44 304 GLU A N 1
ATOM 2525 C CA . GLU A 1 304 ? 5.488 23.406 20.141 1 88.44 304 GLU A CA 1
ATOM 2526 C C . GLU A 1 304 ? 6.258 23.5 18.828 1 88.44 304 GLU A C 1
ATOM 2528 O O . GLU A 1 304 ? 7.223 24.266 18.719 1 88.44 304 GLU A O 1
ATOM 2533 N N . LEU A 1 305 ? 5.855 22.828 17.891 1 85.5 305 LEU A N 1
ATOM 2534 C CA . LEU A 1 305 ? 6.535 22.797 16.609 1 85.5 305 LEU A CA 1
ATOM 2535 C C . LEU A 1 305 ? 6.43 24.156 15.906 1 85.5 305 LEU A C 1
ATOM 2537 O O . LEU A 1 305 ? 7.426 24.672 15.414 1 85.5 305 LEU A O 1
ATOM 2541 N N . ILE A 1 306 ? 5.281 24.703 15.906 1 93.12 306 ILE A N 1
ATOM 2542 C CA . ILE A 1 306 ? 5.047 25.969 15.211 1 93.12 306 ILE A CA 1
ATOM 2543 C C . ILE A 1 306 ? 5.672 27.109 15.992 1 93.12 306 ILE A C 1
ATOM 2545 O O . ILE A 1 306 ? 6.207 28.062 15.406 1 93.12 306 ILE A O 1
ATOM 2549 N N . LYS A 1 307 ? 5.605 27 17.281 1 93.56 307 LYS A N 1
ATOM 2550 C CA . LYS A 1 307 ? 6.262 27.984 18.125 1 93.56 307 LYS A CA 1
ATOM 2551 C C . LYS A 1 307 ? 7.762 28.031 17.844 1 93.56 307 LYS A C 1
ATOM 2553 O O . LYS A 1 307 ? 8.328 29.109 17.672 1 93.56 307 LYS A O 1
ATOM 2558 N N . ASN A 1 308 ? 8.336 26.922 17.766 1 85.75 308 ASN A N 1
ATOM 2559 C CA . ASN A 1 308 ? 9.766 26.844 17.516 1 85.75 308 ASN A CA 1
ATOM 2560 C C . ASN A 1 308 ? 10.125 27.438 16.156 1 85.75 308 ASN A C 1
ATOM 2562 O O . ASN A 1 308 ? 11.148 28.109 16.016 1 85.75 308 ASN A O 1
ATOM 2566 N N . TYR A 1 309 ? 9.344 27.219 15.219 1 89.81 309 TYR A N 1
ATOM 2567 C CA . TYR A 1 309 ? 9.547 27.828 13.914 1 89.81 309 TYR A CA 1
ATOM 2568 C C . TYR A 1 309 ? 9.469 29.344 14 1 89.81 309 TYR A C 1
ATOM 2570 O O . TYR A 1 309 ? 10.289 30.047 13.406 1 89.81 309 TYR A O 1
ATOM 2578 N N . ASN A 1 310 ? 8.5 29.828 14.711 1 93.44 310 ASN A N 1
ATOM 2579 C CA . ASN A 1 310 ? 8.352 31.266 14.914 1 93.44 310 ASN A CA 1
ATOM 2580 C C . ASN A 1 310 ? 9.57 31.859 15.609 1 93.44 310 ASN A C 1
ATOM 2582 O O . ASN A 1 310 ? 10.023 32.969 15.242 1 93.44 310 ASN A O 1
ATOM 2586 N N . ILE A 1 311 ? 10.07 31.109 16.531 1 89 311 ILE A N 1
ATOM 2587 C CA . ILE A 1 311 ? 11.234 31.578 17.281 1 89 311 ILE A CA 1
ATOM 2588 C C . ILE A 1 311 ? 12.453 31.625 16.344 1 89 311 ILE A C 1
ATOM 2590 O O . ILE A 1 311 ? 13.156 32.625 16.297 1 89 311 ILE A O 1
ATOM 2594 N N . GLN A 1 312 ? 12.562 30.641 15.656 1 86 312 GLN A N 1
ATOM 2595 C CA . GLN A 1 312 ? 13.719 30.484 14.781 1 86 312 GLN A CA 1
ATOM 2596 C C . GLN A 1 312 ? 13.711 31.547 13.68 1 86 312 GLN A C 1
ATOM 2598 O O . GLN A 1 312 ? 14.766 32 13.242 1 86 312 GLN A O 1
ATOM 2603 N N . HIS A 1 313 ? 12.594 31.969 13.281 1 89.62 313 HIS A N 1
ATOM 2604 C CA . HIS A 1 313 ? 12.492 32.906 12.164 1 89.62 313 HIS A CA 1
ATOM 2605 C C . HIS A 1 313 ? 11.828 34.219 12.586 1 89.62 313 HIS A C 1
ATOM 2607 O O . HIS A 1 313 ? 11.172 34.875 11.773 1 89.62 313 HIS A O 1
ATOM 2613 N N . PHE A 1 314 ? 12.016 34.562 13.727 1 93.06 314 PHE A N 1
ATOM 2614 C CA . PHE A 1 314 ? 11.234 35.625 14.312 1 93.06 314 PHE A CA 1
ATOM 2615 C C . PHE A 1 314 ? 11.578 36.969 13.641 1 93.06 314 PHE A C 1
ATOM 2617 O O . PHE A 1 314 ? 10.703 37.812 13.461 1 93.06 314 PHE A O 1
ATOM 2624 N N . VAL A 1 315 ? 12.773 37.094 13.242 1 92 315 VAL A N 1
ATOM 2625 C CA . VAL A 1 315 ? 13.219 38.344 12.648 1 92 315 VAL A CA 1
ATOM 2626 C C . VAL A 1 315 ? 12.422 38.625 11.375 1 92 315 VAL A C 1
ATOM 2628 O O . VAL A 1 315 ? 11.992 39.75 11.141 1 92 315 VAL A O 1
ATOM 2631 N N . LYS A 1 316 ? 12.203 37.719 10.641 1 94.5 316 LYS A N 1
ATOM 2632 C CA . LYS A 1 316 ? 11.461 37.844 9.398 1 94.5 316 LYS A CA 1
ATOM 2633 C C . LYS A 1 316 ? 9.953 37.906 9.656 1 94.5 316 LYS A C 1
ATOM 2635 O O . LYS A 1 316 ? 9.242 38.688 9.047 1 94.5 316 LYS A O 1
ATOM 2640 N N . ILE A 1 317 ? 9.523 37.094 10.594 1 95.62 317 ILE A N 1
ATOM 2641 C CA . ILE A 1 317 ? 8.094 36.938 10.867 1 95.62 317 ILE A CA 1
ATOM 2642 C C . ILE A 1 317 ? 7.539 38.219 11.477 1 95.62 317 ILE A C 1
ATOM 2644 O O . ILE A 1 317 ? 6.43 38.656 11.141 1 95.62 317 ILE A O 1
ATOM 2648 N N . ARG A 1 318 ? 8.289 38.875 12.305 1 93.25 318 ARG A N 1
ATOM 2649 C CA . ARG A 1 318 ? 7.809 40.062 12.992 1 93.25 318 ARG A CA 1
ATOM 2650 C C . ARG A 1 318 ? 7.582 41.219 12.016 1 93.25 318 ARG A C 1
ATOM 2652 O O . ARG A 1 318 ? 6.895 42.188 12.336 1 93.25 318 ARG A O 1
ATOM 2659 N N . LYS A 1 319 ? 8.125 41.125 10.797 1 93.94 319 LYS A N 1
ATOM 2660 C CA . LYS A 1 319 ? 8.008 42.188 9.797 1 93.94 319 LYS A CA 1
ATOM 2661 C C . LYS A 1 319 ? 6.855 41.906 8.836 1 93.94 319 LYS A C 1
ATOM 2663 O O . LYS A 1 319 ? 6.52 42.75 8 1 93.94 319 LYS A O 1
ATOM 2668 N N . THR A 1 320 ? 6.266 40.844 8.977 1 94.44 320 THR A N 1
ATOM 2669 C CA . THR A 1 320 ? 5.199 40.469 8.062 1 94.44 320 THR A CA 1
ATOM 2670 C C . THR A 1 320 ? 3.9 41.188 8.398 1 94.44 320 THR A C 1
ATOM 2672 O O . THR A 1 320 ? 3.699 41.594 9.539 1 94.44 320 THR A O 1
ATOM 2675 N N . LYS A 1 321 ? 3.029 41.344 7.395 1 93.25 321 LYS A N 1
ATOM 2676 C CA . LYS A 1 321 ? 1.71 41.938 7.59 1 93.25 321 LYS A CA 1
ATOM 2677 C C . LYS A 1 321 ? 0.867 41.125 8.555 1 93.25 321 LYS A C 1
ATOM 2679 O O . LYS A 1 321 ? 0.113 41.656 9.359 1 93.25 321 LYS A O 1
ATOM 2684 N N . GLY A 1 322 ? 1.036 39.844 8.508 1 91.38 322 GLY A N 1
ATOM 2685 C CA . GLY A 1 322 ? 0.291 38.938 9.367 1 91.38 322 GLY A CA 1
ATOM 2686 C C . GLY A 1 322 ? 0.558 39.156 10.844 1 91.38 322 GLY A C 1
ATOM 2687 O O . GLY A 1 322 ? -0.377 39.25 11.641 1 91.38 322 GLY A O 1
ATOM 2688 N N . PHE A 1 323 ? 1.761 39.312 11.172 1 94.25 323 PHE A N 1
ATOM 2689 C CA . PHE A 1 323 ? 2.119 39.531 12.57 1 94.25 323 PHE A CA 1
ATOM 2690 C C . PHE A 1 323 ? 1.633 40.875 13.055 1 94.25 323 PHE A C 1
ATOM 2692 O O . PHE A 1 323 ? 1.122 41 14.172 1 94.25 323 PHE A O 1
ATOM 2699 N N . ARG A 1 324 ? 1.741 41.875 12.211 1 94.44 324 ARG A N 1
ATOM 2700 C CA . ARG A 1 324 ? 1.293 43.219 12.555 1 94.44 324 ARG A CA 1
ATOM 2701 C C . ARG A 1 324 ? -0.209 43.219 12.82 1 94.44 324 ARG A C 1
ATOM 2703 O O . ARG A 1 324 ? -0.673 43.906 13.734 1 94.44 324 ARG A O 1
ATOM 2710 N N . GLN A 1 325 ? -0.879 42.531 12.055 1 94.62 325 GLN A N 1
ATOM 2711 C CA . GLN A 1 325 ? -2.326 42.438 12.227 1 94.62 325 GLN A CA 1
ATOM 2712 C C . GLN A 1 325 ? -2.688 41.781 13.547 1 94.62 325 GLN A C 1
ATOM 2714 O O . GLN A 1 325 ? -3.652 42.156 14.203 1 94.62 325 GLN A O 1
ATOM 2719 N N . ILE A 1 326 ? -1.915 40.812 13.953 1 95.25 326 ILE A N 1
ATOM 2720 C CA . ILE A 1 326 ? -2.141 40.094 15.203 1 95.25 326 ILE A CA 1
ATOM 2721 C C . ILE A 1 326 ? -1.902 41.031 16.391 1 95.25 326 ILE A C 1
ATOM 2723 O O . ILE A 1 326 ? -2.689 41.031 17.344 1 95.25 326 ILE A O 1
ATOM 2727 N N . VAL A 1 327 ? -0.897 41.812 16.25 1 94.19 327 VAL A N 1
ATOM 2728 C CA . VAL A 1 327 ? -0.564 42.75 17.297 1 94.19 327 VAL A CA 1
ATOM 2729 C C . VAL A 1 327 ? -1.651 43.812 17.391 1 94.19 327 VAL A C 1
ATOM 2731 O O . VAL A 1 327 ? -2.047 44.219 18.484 1 94.19 327 VAL A O 1
ATOM 2734 N N . ALA A 1 328 ? -2.139 44.188 16.281 1 95.31 328 ALA A N 1
ATOM 2735 C CA . ALA A 1 328 ? -3.158 45.25 16.219 1 95.31 328 ALA A CA 1
ATOM 2736 C C . ALA A 1 328 ? -4.496 44.75 16.75 1 95.31 328 ALA A C 1
ATOM 2738 O O . ALA A 1 328 ? -5.293 45.5 17.281 1 95.31 328 ALA A O 1
ATOM 2739 N N . SER A 1 329 ? -4.672 43.438 16.641 1 95.56 329 SER A N 1
ATOM 2740 C CA . SER A 1 329 ? -5.934 42.844 17.062 1 95.56 329 SER A CA 1
ATOM 2741 C C . SER A 1 329 ? -5.711 41.812 18.156 1 95.56 329 SER A C 1
ATOM 2743 O O . SER A 1 329 ? -6.234 40.688 18.078 1 95.56 329 SER A O 1
ATOM 2745 N N . LYS A 1 330 ? -4.969 42.156 19.156 1 93.31 330 LYS A N 1
ATOM 2746 C CA . LYS A 1 330 ? -4.531 41.219 20.188 1 93.31 330 LYS A CA 1
ATOM 2747 C C . LYS A 1 330 ? -5.723 40.625 20.938 1 93.31 330 LYS A C 1
ATOM 2749 O O . LYS A 1 330 ? -5.672 39.5 21.391 1 93.31 330 LYS A O 1
ATOM 2754 N N . SER A 1 331 ? -6.891 41.375 20.984 1 93.62 331 SER A N 1
ATOM 2755 C CA . SER A 1 331 ? -8.07 40.938 21.719 1 93.62 331 SER A CA 1
ATOM 2756 C C . SER A 1 331 ? -8.742 39.75 21.047 1 93.62 331 SER A C 1
ATOM 2758 O O . SER A 1 331 ? -9.461 39 21.703 1 93.62 331 SER A O 1
ATOM 2760 N N . ASP A 1 332 ? -8.445 39.594 19.781 1 94 332 ASP A N 1
ATOM 2761 C CA . ASP A 1 332 ? -9.062 38.531 19.016 1 94 332 ASP A CA 1
ATOM 2762 C C . ASP A 1 332 ? -8.344 37.188 19.25 1 94 332 ASP A C 1
ATOM 2764 O O . ASP A 1 332 ? -8.82 36.156 18.828 1 94 332 ASP A O 1
ATOM 2768 N N . TYR A 1 333 ? -7.219 37.281 19.984 1 95.44 333 TYR A N 1
ATOM 2769 C CA . TYR A 1 333 ? -6.387 36.094 20.188 1 95.44 333 TYR A CA 1
ATOM 2770 C C . TYR A 1 333 ? -6.27 35.75 21.672 1 95.44 333 TYR A C 1
ATOM 2772 O O . TYR A 1 333 ? -5.52 36.406 22.406 1 95.44 333 TYR A O 1
ATOM 2780 N N . PRO A 1 334 ? -7.023 34.719 22.047 1 93.44 334 PRO A N 1
ATOM 2781 C CA . PRO A 1 334 ? -7.156 34.406 23.484 1 93.44 334 PRO A CA 1
ATOM 2782 C C . PRO A 1 334 ? -5.812 34.156 24.156 1 93.44 334 PRO A C 1
ATOM 2784 O O . PRO A 1 334 ? -5.637 34.5 25.328 1 93.44 334 PRO A O 1
ATOM 2787 N N . MET A 1 335 ? -4.797 33.656 23.484 1 94.56 335 MET A N 1
ATOM 2788 C CA . MET A 1 335 ? -3.533 33.281 24.094 1 94.56 335 MET A CA 1
ATOM 2789 C C . MET A 1 335 ? -2.414 34.219 23.688 1 94.56 335 MET A C 1
ATOM 2791 O O . MET A 1 335 ? -1.235 33.875 23.75 1 94.56 335 MET A O 1
ATOM 2795 N N . TYR A 1 336 ? -2.818 35.406 23.266 1 96.06 336 TYR A N 1
ATOM 2796 C CA . TYR A 1 336 ? -1.862 36.344 22.703 1 96.06 336 TYR A CA 1
ATOM 2797 C C . TYR A 1 336 ? -0.708 36.594 23.656 1 96.06 336 TYR A C 1
ATOM 2799 O O . TYR A 1 336 ? 0.459 36.438 23.297 1 96.06 336 TYR A O 1
ATOM 2807 N N . HIS A 1 337 ? -0.975 36.969 24.875 1 95.25 337 HIS A N 1
ATOM 2808 C CA . HIS A 1 337 ? 0.052 37.375 25.828 1 95.25 337 HIS A CA 1
ATOM 2809 C C . HIS A 1 337 ? 0.959 36.219 26.203 1 95.25 337 HIS A C 1
ATOM 2811 O O . HIS A 1 337 ? 2.182 36.375 26.266 1 95.25 337 HIS A O 1
ATOM 2817 N N . GLU A 1 338 ? 0.402 35.125 26.422 1 95.62 338 GLU A N 1
ATOM 2818 C CA . GLU A 1 338 ? 1.175 33.938 26.797 1 95.62 338 GLU A CA 1
ATOM 2819 C C . GLU A 1 338 ? 2.111 33.5 25.672 1 95.62 338 GLU A C 1
ATOM 2821 O O . GLU A 1 338 ? 3.285 33.219 25.922 1 95.62 338 GLU A O 1
ATOM 2826 N N . LEU A 1 339 ? 1.596 33.5 24.438 1 96.25 339 LEU A N 1
ATOM 2827 C CA . LEU A 1 339 ? 2.381 33.031 23.297 1 96.25 339 LEU A CA 1
ATOM 2828 C C . LEU A 1 339 ? 3.496 34.031 22.984 1 96.25 339 LEU A C 1
ATOM 2830 O O . LEU A 1 339 ? 4.617 33.625 22.656 1 96.25 339 LEU A O 1
ATOM 2834 N N . LEU A 1 340 ? 3.111 35.312 23.109 1 94.06 340 LEU A N 1
ATOM 2835 C CA . LEU A 1 340 ? 4.125 36.344 22.859 1 94.06 340 LEU A CA 1
ATOM 2836 C C . LEU A 1 340 ? 5.273 36.219 23.844 1 94.06 340 LEU A C 1
ATOM 2838 O O . LEU A 1 340 ? 6.441 36.375 23.484 1 94.06 340 LEU A O 1
ATOM 2842 N N . GLU A 1 341 ? 4.93 36 25.062 1 94.25 341 GLU A N 1
ATOM 2843 C CA . GLU A 1 341 ? 5.941 35.812 26.094 1 94.25 341 GLU A CA 1
ATOM 2844 C C . GLU A 1 341 ? 6.836 34.594 25.797 1 94.25 341 GLU A C 1
ATOM 2846 O O . GLU A 1 341 ? 8.055 34.688 25.953 1 94.25 341 GLU A O 1
ATOM 2851 N N . GLU A 1 342 ? 6.27 33.562 25.391 1 93.38 342 GLU A N 1
ATOM 2852 C CA . GLU A 1 342 ? 7.023 32.375 25.062 1 93.38 342 GLU A CA 1
ATOM 2853 C C . GLU A 1 342 ? 7.957 32.594 23.875 1 93.38 342 GLU A C 1
ATOM 2855 O O . GLU A 1 342 ? 9.07 32.062 23.828 1 93.38 342 GLU A O 1
ATOM 2860 N N . LEU A 1 343 ? 7.48 33.375 22.969 1 92.5 343 LEU A N 1
ATOM 2861 C CA . LEU A 1 343 ? 8.305 33.688 21.797 1 92.5 343 LEU A CA 1
ATOM 2862 C C . LEU A 1 343 ? 9.5 34.531 22.203 1 92.5 343 LEU A C 1
ATOM 2864 O O . LEU A 1 343 ? 10.609 34.312 21.719 1 92.5 343 LEU A O 1
ATOM 2868 N N . LEU A 1 344 ? 9.273 35.438 23.062 1 87.94 344 LEU A N 1
ATOM 2869 C CA . LEU A 1 344 ? 10.312 36.375 23.484 1 87.94 344 LEU A CA 1
ATOM 2870 C C . LEU A 1 344 ? 11.352 35.688 24.359 1 87.94 344 LEU A C 1
ATOM 2872 O O . LEU A 1 344 ? 12.531 36.062 24.344 1 87.94 344 LEU A O 1
ATOM 2876 N N . LEU A 1 345 ? 10.938 34.625 25.094 1 86.12 345 LEU A N 1
ATOM 2877 C CA . LEU A 1 345 ? 11.828 33.938 25.984 1 86.12 345 LEU A CA 1
ATOM 2878 C C . LEU A 1 345 ? 12.594 32.844 25.25 1 86.12 345 LEU A C 1
ATOM 2880 O O . LEU A 1 345 ? 13.578 32.312 25.766 1 86.12 345 LEU A O 1
ATOM 2884 N N . GLY A 1 346 ? 12.164 32.438 24.156 1 79.06 346 GLY A N 1
ATOM 2885 C CA . GLY A 1 346 ? 12.812 31.391 23.406 1 79.06 346 GLY A CA 1
ATOM 2886 C C . GLY A 1 346 ? 13.883 31.891 22.453 1 79.06 346 GLY A C 1
ATOM 2887 O O . GLY A 1 346 ? 13.969 33.094 22.188 1 79.06 346 GLY A O 1
ATOM 2888 N N . MET B 1 1 ? 10.492 -18.516 -11.766 1 36.62 1 MET B N 1
ATOM 2889 C CA . MET B 1 1 ? 11.945 -18.5 -11.672 1 36.62 1 MET B CA 1
ATOM 2890 C C . MET B 1 1 ? 12.469 -17.094 -11.453 1 36.62 1 MET B C 1
ATOM 2892 O O . MET B 1 1 ? 12.172 -16.188 -12.242 1 36.62 1 MET B O 1
ATOM 2896 N N . SER B 1 2 ? 12.586 -16.672 -10.312 1 51 2 SER B N 1
ATOM 2897 C CA . SER B 1 2 ? 13.203 -15.422 -9.891 1 51 2 SER B CA 1
ATOM 2898 C C . SER B 1 2 ? 14.68 -15.375 -10.25 1 51 2 SER B C 1
ATOM 2900 O O . SER B 1 2 ? 15.328 -16.422 -10.367 1 51 2 SER B O 1
ATOM 2902 N N . TYR B 1 3 ? 14.93 -14.375 -11.109 1 57.69 3 TYR B N 1
ATOM 2903 C CA . TYR B 1 3 ? 16.344 -14.172 -11.438 1 57.69 3 TYR B CA 1
ATOM 2904 C C . TYR B 1 3 ? 17.109 -13.625 -10.234 1 57.69 3 TYR B C 1
ATOM 2906 O O . TYR B 1 3 ? 16.75 -12.57 -9.695 1 57.69 3 TYR B O 1
ATOM 2914 N N . ARG B 1 4 ? 17.797 -14.562 -9.703 1 57.78 4 ARG B N 1
ATOM 2915 C CA . ARG B 1 4 ? 18.609 -14.148 -8.57 1 57.78 4 ARG B CA 1
ATOM 2916 C C . ARG B 1 4 ? 19.719 -13.188 -9.008 1 57.78 4 ARG B C 1
ATOM 2918 O O . ARG B 1 4 ? 20.578 -13.555 -9.812 1 57.78 4 ARG B O 1
ATOM 2925 N N . ALA B 1 5 ? 19.391 -11.953 -8.617 1 59.41 5 ALA B N 1
ATOM 2926 C CA . ALA B 1 5 ? 20.453 -10.984 -8.836 1 59.41 5 ALA B CA 1
ATOM 2927 C C . ALA B 1 5 ? 21.5 -11.062 -7.73 1 59.41 5 ALA B C 1
ATOM 2929 O O . ALA B 1 5 ? 21.234 -11.578 -6.645 1 59.41 5 ALA B O 1
ATOM 2930 N N . GLY B 1 6 ? 22.781 -10.766 -8 1 64.69 6 GLY B N 1
ATOM 2931 C CA . GLY B 1 6 ? 23.891 -10.812 -7.059 1 64.69 6 GLY B CA 1
ATOM 2932 C C . GLY B 1 6 ? 23.656 -9.961 -5.824 1 64.69 6 GLY B C 1
ATOM 2933 O O . GLY B 1 6 ? 23.516 -10.484 -4.723 1 64.69 6 GLY B O 1
ATOM 2934 N N . TYR B 1 7 ? 23.781 -8.562 -5.863 1 71.75 7 TYR B N 1
ATOM 2935 C CA . TYR B 1 7 ? 23.594 -7.73 -4.684 1 71.75 7 TYR B CA 1
ATOM 2936 C C . TYR B 1 7 ? 22.812 -6.469 -5.023 1 71.75 7 TYR B C 1
ATOM 2938 O O . TYR B 1 7 ? 22.672 -6.113 -6.195 1 71.75 7 TYR B O 1
ATOM 2946 N N . CYS B 1 8 ? 22.094 -5.957 -4.07 1 77.5 8 CYS B N 1
ATOM 2947 C CA . CYS B 1 8 ? 21.516 -4.625 -4.168 1 77.5 8 CYS B CA 1
ATOM 2948 C C . CYS B 1 8 ? 22.031 -3.717 -3.064 1 77.5 8 CYS B C 1
ATOM 2950 O O . CYS B 1 8 ? 22.328 -4.18 -1.962 1 77.5 8 CYS B O 1
ATOM 2952 N N . SER B 1 9 ? 22.375 -2.488 -3.441 1 81.81 9 SER B N 1
ATOM 2953 C CA . SER B 1 9 ? 22.891 -1.523 -2.479 1 81.81 9 SER B CA 1
ATOM 2954 C C . SER B 1 9 ? 22.141 -0.199 -2.559 1 81.81 9 SER B C 1
ATOM 2956 O O . SER B 1 9 ? 21.781 0.256 -3.648 1 81.81 9 SER B O 1
ATOM 2958 N N . PHE B 1 10 ? 21.875 0.334 -1.397 1 81.12 10 PHE B N 1
ATOM 2959 C CA . PHE B 1 10 ? 21.25 1.643 -1.261 1 81.12 10 PHE B CA 1
ATOM 2960 C C . PHE B 1 10 ? 22.156 2.605 -0.51 1 81.12 10 PHE B C 1
ATOM 2962 O O . PHE B 1 10 ? 22.609 2.301 0.592 1 81.12 10 PHE B O 1
ATOM 2969 N N . GLU B 1 11 ? 22.391 3.719 -1.118 1 84.5 11 GLU B N 1
ATOM 2970 C CA . GLU B 1 11 ? 23.312 4.684 -0.519 1 84.5 11 GLU B CA 1
ATOM 2971 C C . GLU B 1 11 ? 22.641 6.043 -0.344 1 84.5 11 GLU B C 1
ATOM 2973 O O . GLU B 1 11 ? 21.953 6.527 -1.25 1 84.5 11 GLU B O 1
ATOM 2978 N N . TYR B 1 12 ? 22.844 6.633 0.841 1 84.94 12 TYR B N 1
ATOM 2979 C CA . TYR B 1 12 ? 22.344 7.973 1.139 1 84.94 12 TYR B CA 1
ATOM 2980 C C . TYR B 1 12 ? 23.469 8.875 1.629 1 84.94 12 TYR B C 1
ATOM 2982 O O . TYR B 1 12 ? 24.281 8.469 2.463 1 84.94 12 TYR B O 1
ATOM 2990 N N . LYS B 1 13 ? 23.531 10.055 1.129 1 84.56 13 LYS B N 1
ATOM 2991 C CA . LYS B 1 13 ? 24.438 11.07 1.657 1 84.56 13 LYS B CA 1
ATOM 2992 C C . LYS B 1 13 ? 23.688 12.094 2.508 1 84.56 13 LYS B C 1
ATOM 2994 O O . LYS B 1 13 ? 22.781 12.781 2.014 1 84.56 13 LYS B O 1
ATOM 2999 N N . LEU B 1 14 ? 24 12.195 3.695 1 83.25 14 LEU B N 1
ATOM 3000 C CA . LEU B 1 14 ? 23.453 13.203 4.598 1 83.25 14 LEU B CA 1
ATOM 3001 C C . LEU B 1 14 ? 24.422 14.367 4.766 1 83.25 14 LEU B C 1
ATOM 3003 O O . LEU B 1 14 ? 25.578 14.164 5.125 1 83.25 14 LEU B O 1
ATOM 3007 N N . GLU B 1 15 ? 23.859 15.461 4.445 1 83.5 15 GLU B N 1
ATOM 3008 C CA . GLU B 1 15 ? 24.672 16.656 4.582 1 83.5 15 GLU B CA 1
ATOM 3009 C C . GLU B 1 15 ? 24.188 17.547 5.723 1 83.5 15 GLU B C 1
ATOM 3011 O O . GLU B 1 15 ? 22.984 17.562 6.027 1 83.5 15 GLU B O 1
ATOM 3016 N N . ASN B 1 16 ? 25.125 18.266 6.352 1 81.88 16 ASN B N 1
ATOM 3017 C CA . ASN B 1 16 ? 24.844 19.219 7.422 1 81.88 16 ASN B CA 1
ATOM 3018 C C . ASN B 1 16 ? 24.078 18.562 8.57 1 81.88 16 ASN B C 1
ATOM 3020 O O . ASN B 1 16 ? 23.062 19.078 9.039 1 81.88 16 ASN B O 1
ATOM 3024 N N . VAL B 1 17 ? 24.578 17.453 9 1 82.75 17 VAL B N 1
ATOM 3025 C CA . VAL B 1 17 ? 23.906 16.656 10.023 1 82.75 17 VAL B CA 1
ATOM 3026 C C . VAL B 1 17 ? 23.953 17.375 11.367 1 82.75 17 VAL B C 1
ATOM 3028 O O . VAL B 1 17 ? 23.094 17.172 12.227 1 82.75 17 VAL B O 1
ATOM 3031 N N . SER B 1 18 ? 24.906 18.219 11.57 1 76.5 18 SER B N 1
ATOM 3032 C CA . SER B 1 18 ? 25.031 18.953 12.82 1 76.5 18 SER B CA 1
ATOM 3033 C C . SER B 1 18 ? 23.828 19.859 13.055 1 76.5 18 SER B C 1
ATOM 3035 O O . SER B 1 18 ? 23.547 20.25 14.188 1 76.5 18 SER B O 1
ATOM 3037 N N . LYS B 1 19 ? 23.172 20.125 11.969 1 76.25 19 LYS B N 1
ATOM 3038 C CA . LYS B 1 19 ? 22.047 21.031 12.078 1 76.25 19 LYS B CA 1
ATOM 3039 C C . LYS B 1 19 ? 20.766 20.281 12.461 1 76.25 19 LYS B C 1
ATOM 3041 O O . LYS B 1 19 ? 19.75 20.906 12.789 1 76.25 19 LYS B O 1
ATOM 3046 N N . LEU B 1 20 ? 20.938 19 12.43 1 77.19 20 LEU B N 1
ATOM 3047 C CA . LEU B 1 20 ? 19.766 18.203 12.75 1 77.19 20 LEU B CA 1
ATOM 3048 C C . LEU B 1 20 ? 19.516 18.172 14.25 1 77.19 20 LEU B C 1
ATOM 3050 O O . LEU B 1 20 ? 20.422 17.922 15.039 1 77.19 20 LEU B O 1
ATOM 3054 N N . THR B 1 21 ? 18.297 18.547 14.625 1 73.44 21 THR B N 1
ATOM 3055 C CA . THR B 1 21 ? 17.938 18.562 16.031 1 73.44 21 THR B CA 1
ATOM 3056 C C . THR B 1 21 ? 16.922 17.484 16.359 1 73.44 21 THR B C 1
ATOM 3058 O O . THR B 1 21 ? 16.656 17.203 17.531 1 73.44 21 THR B O 1
ATOM 3061 N N . GLU B 1 22 ? 16.359 16.938 15.312 1 74.56 22 GLU B N 1
ATOM 3062 C CA . GLU B 1 22 ? 15.352 15.906 15.531 1 74.56 22 GLU B CA 1
ATOM 3063 C C . GLU B 1 22 ? 15.617 14.68 14.664 1 74.56 22 GLU B C 1
ATOM 3065 O O . GLU B 1 22 ? 16.406 14.742 13.719 1 74.56 22 GLU B O 1
ATOM 3070 N N . ARG B 1 23 ? 15 13.648 15.078 1 77.88 23 ARG B N 1
ATOM 3071 C CA . ARG B 1 23 ? 15.086 12.391 14.328 1 77.88 23 ARG B CA 1
ATOM 3072 C C . ARG B 1 23 ? 14.508 12.547 12.93 1 77.88 23 ARG B C 1
ATOM 3074 O O . ARG B 1 23 ? 13.477 13.203 12.75 1 77.88 23 ARG B O 1
ATOM 3081 N N . VAL B 1 24 ? 15.258 12.008 11.945 1 78.44 24 VAL B N 1
ATOM 3082 C CA . VAL B 1 24 ? 14.781 12.078 10.57 1 78.44 24 VAL B CA 1
ATOM 3083 C C . VAL B 1 24 ? 14.734 10.672 9.969 1 78.44 24 VAL B C 1
ATOM 3085 O O . VAL B 1 24 ? 15.469 9.781 10.406 1 78.44 24 VAL B O 1
ATOM 3088 N N . TYR B 1 25 ? 13.922 10.469 8.922 1 76.5 25 TYR B N 1
ATOM 3089 C CA . TYR B 1 25 ? 13.672 9.188 8.281 1 76.5 25 TYR B CA 1
ATOM 3090 C C . TYR B 1 25 ? 13.914 9.266 6.781 1 76.5 25 TYR B C 1
ATOM 3092 O O . TYR B 1 25 ? 13.539 10.25 6.137 1 76.5 25 TYR B O 1
ATOM 3100 N N . SER B 1 26 ? 14.586 8.227 6.27 1 76.75 26 SER B N 1
ATOM 3101 C CA . SER B 1 26 ? 14.766 8.148 4.824 1 76.75 26 SER B CA 1
ATOM 3102 C C . SER B 1 26 ? 13.477 7.727 4.125 1 76.75 26 SER B C 1
ATOM 3104 O O . SER B 1 26 ? 12.562 7.199 4.762 1 76.75 26 SER B O 1
ATOM 3106 N N . PRO B 1 27 ? 13.445 7.969 2.785 1 71.56 27 PRO B N 1
ATOM 3107 C CA . PRO B 1 27 ? 12.414 7.258 2.025 1 71.56 27 PRO B CA 1
ATOM 3108 C C . PRO B 1 27 ? 12.562 5.742 2.102 1 71.56 27 PRO B C 1
ATOM 3110 O O . PRO B 1 27 ? 13.68 5.238 2.277 1 71.56 27 PRO B O 1
ATOM 3113 N N . PRO B 1 28 ? 11.438 5.031 1.939 1 69.75 28 PRO B N 1
ATOM 3114 C CA . PRO B 1 28 ? 11.555 3.574 2.027 1 69.75 28 PRO B CA 1
ATOM 3115 C C . PRO B 1 28 ? 12.219 2.959 0.796 1 69.75 28 PRO B C 1
ATOM 3117 O O . PRO B 1 28 ? 12.164 3.537 -0.292 1 69.75 28 PRO B O 1
ATOM 3120 N N . PHE B 1 29 ? 12.953 1.94 0.962 1 70.88 29 PHE B N 1
ATOM 3121 C CA . PHE B 1 29 ? 13.5 1.121 -0.114 1 70.88 29 PHE B CA 1
ATOM 3122 C C . PHE B 1 29 ? 13.172 -0.351 0.108 1 70.88 29 PHE B C 1
ATOM 3124 O O . PHE B 1 29 ? 12.969 -0.782 1.244 1 70.88 29 PHE B O 1
ATOM 3131 N N . ALA B 1 30 ? 13.008 -1.02 -1.062 1 66.75 30 ALA B N 1
ATOM 3132 C CA . ALA B 1 30 ? 12.508 -2.387 -0.937 1 66.75 30 ALA B CA 1
ATOM 3133 C C . ALA B 1 30 ? 13.516 -3.391 -1.487 1 66.75 30 ALA B C 1
ATOM 3135 O O . ALA B 1 30 ? 14.281 -3.074 -2.404 1 66.75 30 ALA B O 1
ATOM 3136 N N . THR B 1 31 ? 13.617 -4.543 -0.897 1 64.56 31 THR B N 1
ATOM 3137 C CA . THR B 1 31 ? 14.383 -5.668 -1.419 1 64.56 31 THR B CA 1
ATOM 3138 C C . THR B 1 31 ? 13.469 -6.68 -2.104 1 64.56 31 THR B C 1
ATOM 3140 O O . THR B 1 31 ? 13.945 -7.551 -2.84 1 64.56 31 THR B O 1
ATOM 3143 N N . SER B 1 32 ? 12.297 -6.582 -1.818 1 59.75 32 SER B N 1
ATOM 3144 C CA . SER B 1 32 ? 11.266 -7.41 -2.439 1 59.75 32 SER B CA 1
ATOM 3145 C C . SER B 1 32 ? 9.938 -6.676 -2.516 1 59.75 32 SER B C 1
ATOM 3147 O O . SER B 1 32 ? 9.836 -5.52 -2.1 1 59.75 32 SER B O 1
ATOM 3149 N N . THR B 1 33 ? 9.023 -7.297 -3.146 1 54.94 33 THR B N 1
ATOM 3150 C CA . THR B 1 33 ? 7.703 -6.684 -3.275 1 54.94 33 THR B CA 1
ATOM 3151 C C . THR B 1 33 ? 7.051 -6.508 -1.905 1 54.94 33 THR B C 1
ATOM 3153 O O . THR B 1 33 ? 6.137 -5.695 -1.745 1 54.94 33 THR B O 1
ATOM 3156 N N . CYS B 1 34 ? 7.582 -7.203 -0.917 1 51.34 34 CYS B N 1
ATOM 3157 C CA . CYS B 1 34 ? 6.887 -7.18 0.364 1 51.34 34 CYS B CA 1
ATOM 3158 C C . CYS B 1 34 ? 7.809 -6.711 1.48 1 51.34 34 CYS B C 1
ATOM 3160 O O . CYS B 1 34 ? 7.434 -6.734 2.654 1 51.34 34 CYS B O 1
ATOM 3162 N N . ARG B 1 35 ? 8.961 -6.34 1.145 1 58.91 35 ARG B N 1
ATOM 3163 C CA . ARG B 1 35 ? 9.891 -5.938 2.191 1 58.91 35 ARG B CA 1
ATOM 3164 C C . ARG B 1 35 ? 10.453 -4.547 1.919 1 58.91 35 ARG B C 1
ATOM 3166 O O . ARG B 1 35 ? 11.188 -4.344 0.949 1 58.91 35 ARG B O 1
ATOM 3173 N N . ASN B 1 36 ? 10.062 -3.738 2.869 1 66.5 36 ASN B N 1
ATOM 3174 C CA . ASN B 1 36 ? 10.547 -2.365 2.779 1 66.5 36 ASN B CA 1
ATOM 3175 C C . ASN B 1 36 ? 11.469 -2.018 3.947 1 66.5 36 ASN B C 1
ATOM 3177 O O . ASN B 1 36 ? 11.352 -2.596 5.027 1 66.5 36 ASN B O 1
ATOM 3181 N N . TRP B 1 37 ? 12.391 -1.197 3.617 1 72.69 37 TRP B N 1
ATOM 3182 C CA . TRP B 1 37 ? 13.359 -0.733 4.602 1 72.69 37 TRP B CA 1
ATOM 3183 C C . TRP B 1 37 ? 13.375 0.79 4.676 1 72.69 37 TRP B C 1
ATOM 3185 O O . TRP B 1 37 ? 12.984 1.468 3.721 1 72.69 37 TRP B O 1
ATOM 3195 N N . MET B 1 38 ? 13.711 1.219 5.91 1 76.12 38 MET B N 1
ATOM 3196 C CA . MET B 1 38 ? 13.867 2.658 6.105 1 76.12 38 MET B CA 1
ATOM 3197 C C . MET B 1 38 ? 15.031 2.959 7.043 1 76.12 38 MET B C 1
ATOM 3199 O O . MET B 1 38 ? 15.227 2.26 8.039 1 76.12 38 MET B O 1
ATOM 3203 N N . LEU B 1 39 ? 15.797 3.98 6.711 1 79.19 39 LEU B N 1
ATOM 3204 C CA . LEU B 1 39 ? 16.859 4.457 7.582 1 79.19 39 LEU B CA 1
ATOM 3205 C C . LEU B 1 39 ? 16.344 5.535 8.531 1 79.19 39 LEU B C 1
ATOM 3207 O O . LEU B 1 39 ? 15.586 6.41 8.125 1 79.19 39 LEU B O 1
ATOM 3211 N N . ILE B 1 40 ? 16.797 5.418 9.742 1 79.81 40 ILE B N 1
ATOM 3212 C CA . ILE B 1 40 ? 16.469 6.418 10.75 1 79.81 40 ILE B CA 1
ATOM 3213 C C . ILE B 1 40 ? 17.75 7.059 11.281 1 79.81 40 ILE B C 1
ATOM 3215 O O . ILE B 1 40 ? 18.672 6.359 11.68 1 79.81 40 ILE B O 1
ATOM 3219 N N . PHE B 1 41 ? 17.781 8.297 11.195 1 82.69 41 PHE B N 1
ATOM 3220 C CA . PHE B 1 41 ? 18.875 9.039 11.805 1 82.69 41 PHE B CA 1
ATOM 3221 C C . PHE B 1 41 ? 18.391 9.82 13.023 1 82.69 41 PHE B C 1
ATOM 3223 O O . PHE B 1 41 ? 17.547 10.711 12.898 1 82.69 41 PHE B O 1
ATOM 3230 N N . ASP B 1 42 ? 18.938 9.492 14.102 1 80.94 42 ASP B N 1
ATOM 3231 C CA . ASP B 1 42 ? 18.609 10.148 15.367 1 80.94 42 ASP B CA 1
ATOM 3232 C C . ASP B 1 42 ? 19.797 10.922 15.914 1 80.94 42 ASP B C 1
ATOM 3234 O O . ASP B 1 42 ? 20.75 10.328 16.438 1 80.94 42 ASP B O 1
ATOM 3238 N N . PRO B 1 43 ? 19.688 12.258 15.805 1 79.19 43 PRO B N 1
ATOM 3239 C CA . PRO B 1 43 ? 20.844 13.039 16.25 1 79.19 43 PRO B CA 1
ATOM 3240 C C . PRO B 1 43 ? 21.016 13.055 17.766 1 79.19 43 PRO B C 1
ATOM 3242 O O . PRO B 1 43 ? 22.094 13.352 18.266 1 79.19 43 PRO B O 1
ATOM 3245 N N . TYR B 1 44 ? 19.812 12.977 18.5 1 76.81 44 TYR B N 1
ATOM 3246 C CA . TYR B 1 44 ? 19.938 13.07 19.953 1 76.81 44 TYR B CA 1
ATOM 3247 C C . TYR B 1 44 ? 19.188 11.922 20.641 1 76.81 44 TYR B C 1
ATOM 3249 O O . TYR B 1 44 ? 17.984 11.75 20.438 1 76.81 44 TYR B O 1
ATOM 3257 N N . THR B 1 45 ? 20 10.977 21.172 1 69.5 45 THR B N 1
ATOM 3258 C CA . THR B 1 45 ? 19.375 10.016 22.062 1 69.5 45 THR B CA 1
ATOM 3259 C C . THR B 1 45 ? 19.375 10.531 23.5 1 69.5 45 THR B C 1
ATOM 3261 O O . THR B 1 45 ? 20.031 11.523 23.812 1 69.5 45 THR B O 1
ATOM 3264 N N . SER B 1 46 ? 18.266 10.242 24.375 1 59.09 46 SER B N 1
ATOM 3265 C CA . SER B 1 46 ? 18.125 10.781 25.734 1 59.09 46 SER B CA 1
ATOM 3266 C C . SER B 1 46 ? 19.438 10.68 26.5 1 59.09 46 SER B C 1
ATOM 3268 O O . SER B 1 46 ? 19.906 11.672 27.062 1 59.09 46 SER B O 1
ATOM 3270 N N . ASP B 1 47 ? 19.969 9.828 27.422 1 57.97 47 ASP B N 1
ATOM 3271 C CA . ASP B 1 47 ? 21.125 9.633 28.281 1 57.97 47 ASP B CA 1
ATOM 3272 C C . ASP B 1 47 ? 21.797 8.297 28 1 57.97 47 ASP B C 1
ATOM 3274 O O . ASP B 1 47 ? 21.234 7.234 28.281 1 57.97 47 ASP B O 1
ATOM 3278 N N . PRO B 1 48 ? 23.031 8.344 27.484 1 61.12 48 PRO B N 1
ATOM 3279 C CA . PRO B 1 48 ? 23.922 9.43 27.078 1 61.12 48 PRO B CA 1
ATOM 3280 C C . PRO B 1 48 ? 23.516 10.047 25.75 1 61.12 48 PRO B C 1
ATOM 3282 O O . PRO B 1 48 ? 22.75 9.445 24.984 1 61.12 48 PRO B O 1
ATOM 3285 N N . LYS B 1 49 ? 23.953 11.336 25.516 1 73.62 49 LYS B N 1
ATOM 3286 C CA . LYS B 1 49 ? 23.656 12.117 24.312 1 73.62 49 LYS B CA 1
ATOM 3287 C C . LYS B 1 49 ? 24.422 11.578 23.109 1 73.62 49 LYS B C 1
ATOM 3289 O O . LYS B 1 49 ? 25.531 12.008 22.812 1 73.62 49 LYS B O 1
ATOM 3294 N N . ASN B 1 50 ? 23.922 10.523 22.594 1 81.25 50 ASN B N 1
ATOM 3295 C CA . ASN B 1 50 ? 24.469 9.883 21.406 1 81.25 50 ASN B CA 1
ATOM 3296 C C . ASN B 1 50 ? 23.609 10.133 20.172 1 81.25 50 ASN B C 1
ATOM 3298 O O . ASN B 1 50 ? 22.453 10.539 20.297 1 81.25 50 ASN B O 1
ATOM 3302 N N . TYR B 1 51 ? 24.281 10.211 19.031 1 81.44 51 TYR B N 1
ATOM 3303 C CA . TYR B 1 51 ? 23.5 10.086 17.812 1 81.44 51 TYR B CA 1
ATOM 3304 C C . TYR B 1 51 ? 23.453 8.641 17.328 1 81.44 51 TYR B C 1
ATOM 3306 O O . TYR B 1 51 ? 24.391 7.871 17.578 1 81.44 51 TYR B O 1
ATOM 3314 N N . GLN B 1 52 ? 22.328 8.289 16.766 1 81.5 52 GLN B N 1
ATOM 3315 C CA . GLN B 1 52 ? 22.141 6.906 16.344 1 81.5 52 GLN B CA 1
ATOM 3316 C C . GLN B 1 52 ? 21.625 6.84 14.906 1 81.5 52 GLN B C 1
ATOM 3318 O O . GLN B 1 52 ? 20.922 7.742 14.445 1 81.5 52 GLN B O 1
ATOM 3323 N N . ILE B 1 53 ? 22.141 5.875 14.211 1 80 53 ILE B N 1
ATOM 3324 C CA . ILE B 1 53 ? 21.609 5.473 12.914 1 80 53 ILE B CA 1
ATOM 3325 C C . ILE B 1 53 ? 20.969 4.09 13.031 1 80 53 ILE B C 1
ATOM 3327 O O . ILE B 1 53 ? 21.625 3.137 13.469 1 80 53 ILE B O 1
ATOM 3331 N N . LEU B 1 54 ? 19.734 4.059 12.602 1 73.44 54 LEU B N 1
ATOM 3332 C CA . LEU B 1 54 ? 18.984 2.814 12.68 1 73.44 54 LEU B CA 1
ATOM 3333 C C . LEU B 1 54 ? 18.422 2.426 11.32 1 73.44 54 LEU B C 1
ATOM 3335 O O . LEU B 1 54 ? 18.219 3.287 10.461 1 73.44 54 LEU B O 1
ATOM 3339 N N . LEU B 1 55 ? 18.391 1.168 11.07 1 73.56 55 LEU B N 1
ATOM 3340 C CA . LEU B 1 55 ? 17.688 0.619 9.914 1 73.56 55 LEU B CA 1
ATOM 3341 C C . LEU B 1 55 ? 16.453 -0.166 10.352 1 73.56 55 LEU B C 1
ATOM 3343 O O . LEU B 1 55 ? 16.547 -1.035 11.227 1 73.56 55 LEU B O 1
ATOM 3347 N N . CYS B 1 56 ? 15.422 0.24 9.82 1 65.5 56 CYS B N 1
ATOM 3348 C CA . CYS B 1 56 ? 14.148 -0.38 10.195 1 65.5 56 CYS B CA 1
ATOM 3349 C C . CYS B 1 56 ? 13.555 -1.149 9.023 1 65.5 56 CYS B C 1
ATOM 3351 O O . CYS B 1 56 ? 13.625 -0.697 7.879 1 65.5 56 CYS B O 1
ATOM 3353 N N . THR B 1 57 ? 13.234 -2.406 9.281 1 60.28 57 THR B N 1
ATOM 3354 C CA . THR B 1 57 ? 12.477 -3.156 8.289 1 60.28 57 THR B CA 1
ATOM 3355 C C . THR B 1 57 ? 10.977 -2.906 8.445 1 60.28 57 THR B C 1
ATOM 3357 O O . THR B 1 57 ? 10.477 -2.801 9.562 1 60.28 57 THR B O 1
ATOM 3360 N N . ILE B 1 58 ? 10.469 -2.453 7.395 1 55.31 58 ILE B N 1
ATOM 3361 C CA . ILE B 1 58 ? 9.023 -2.266 7.312 1 55.31 58 ILE B CA 1
ATOM 3362 C C . ILE B 1 58 ? 8.391 -3.428 6.551 1 55.31 58 ILE B C 1
ATOM 3364 O O . ILE B 1 58 ? 8.688 -3.645 5.375 1 55.31 58 ILE B O 1
ATOM 3368 N N . LEU B 1 59 ? 7.992 -4.426 7.258 1 46.84 59 LEU B N 1
ATOM 3369 C CA . LEU B 1 59 ? 7.355 -5.559 6.598 1 46.84 59 LEU B CA 1
ATOM 3370 C C . LEU B 1 59 ? 5.906 -5.238 6.242 1 46.84 59 LEU B C 1
ATOM 3372 O O . LEU B 1 59 ? 5.176 -4.668 7.059 1 46.84 59 LEU B O 1
ATOM 3376 N N . ASN B 1 60 ? 5.621 -5.125 5.027 1 44.75 60 ASN B N 1
ATOM 3377 C CA . ASN B 1 60 ? 4.203 -5.188 4.684 1 44.75 60 ASN B CA 1
ATOM 3378 C C . ASN B 1 60 ? 3.564 -6.484 5.176 1 44.75 60 ASN B C 1
ATOM 3380 O O . ASN B 1 60 ? 4.141 -7.562 5.023 1 44.75 60 ASN B O 1
ATOM 3384 N N . LYS B 1 61 ? 2.887 -6.461 6.258 1 41.12 61 LYS B N 1
ATOM 3385 C CA . LYS B 1 61 ? 2.293 -7.625 6.91 1 41.12 61 LYS B CA 1
ATOM 3386 C C . LYS B 1 61 ? 1.806 -8.641 5.879 1 41.12 61 LYS B C 1
ATOM 3388 O O . LYS B 1 61 ? 1.364 -9.734 6.238 1 41.12 61 LYS B O 1
ATOM 3393 N N . ASP B 1 62 ? 1.252 -8.203 4.938 1 36.72 62 ASP B N 1
ATOM 3394 C CA . ASP B 1 62 ? 0.552 -9.289 4.25 1 36.72 62 ASP B CA 1
ATOM 3395 C C . ASP B 1 62 ? 1.467 -10.492 4.055 1 36.72 62 ASP B C 1
ATOM 3397 O O . ASP B 1 62 ? 1.001 -11.633 4.031 1 36.72 62 ASP B O 1
ATOM 3401 N N . GLU B 1 63 ? 2.432 -10.406 3.24 1 35.59 63 GLU B N 1
ATOM 3402 C CA . GLU B 1 63 ? 3.016 -11.711 2.924 1 35.59 63 GLU B CA 1
ATOM 3403 C C . GLU B 1 63 ? 3.73 -12.305 4.137 1 35.59 63 GLU B C 1
ATOM 3405 O O . GLU B 1 63 ? 4.047 -11.586 5.09 1 35.59 63 GLU B O 1
ATOM 3410 N N . GLU B 1 64 ? 4.355 -13.484 3.854 1 32.53 64 GLU B N 1
ATOM 3411 C CA . GLU B 1 64 ? 5.02 -14.484 4.684 1 32.53 64 GLU B CA 1
ATOM 3412 C C . GLU B 1 64 ? 5.953 -13.828 5.695 1 32.53 64 GLU B C 1
ATOM 3414 O O . GLU B 1 64 ? 7.109 -13.539 5.383 1 32.53 64 GLU B O 1
ATOM 3419 N N . SER B 1 65 ? 5.523 -12.914 6.32 1 32.84 65 SER B N 1
ATOM 3420 C CA . SER B 1 65 ? 6.293 -12.531 7.5 1 32.84 65 SER B CA 1
ATOM 3421 C C . SER B 1 65 ? 6.852 -13.75 8.219 1 32.84 65 SER B C 1
ATOM 3423 O O . SER B 1 65 ? 7.715 -13.625 9.094 1 32.84 65 SER B O 1
ATOM 3425 N N . LYS B 1 66 ? 5.777 -14.711 8.383 1 35.09 66 LYS B N 1
ATOM 3426 C CA . LYS B 1 66 ? 6.266 -15.758 9.273 1 35.09 66 LYS B CA 1
ATOM 3427 C C . LYS B 1 66 ? 7.641 -16.25 8.836 1 35.09 66 LYS B C 1
ATOM 3429 O O . LYS B 1 66 ? 8.344 -16.906 9.609 1 35.09 66 LYS B O 1
ATOM 3434 N N . HIS B 1 67 ? 7.629 -16.547 7.652 1 31.61 67 HIS B N 1
ATOM 3435 C CA . HIS B 1 67 ? 9.023 -16.891 7.418 1 31.61 67 HIS B CA 1
ATOM 3436 C C . HIS B 1 67 ? 9.922 -15.656 7.492 1 31.61 67 HIS B C 1
ATOM 3438 O O . HIS B 1 67 ? 10.43 -15.195 6.469 1 31.61 67 HIS B O 1
ATOM 3444 N N . PHE B 1 68 ? 9.484 -14.641 7.969 1 35.41 68 PHE B N 1
ATOM 3445 C CA . PHE B 1 68 ? 10.406 -13.672 8.547 1 35.41 68 PHE B CA 1
ATOM 3446 C C . PHE B 1 68 ? 11.703 -14.344 8.969 1 35.41 68 PHE B C 1
ATOM 3448 O O . PHE B 1 68 ? 12.57 -13.711 9.57 1 35.41 68 PHE B O 1
ATOM 3455 N N . THR B 1 69 ? 11.398 -15.68 9.562 1 33.56 69 THR B N 1
ATOM 3456 C CA . THR B 1 69 ? 12.688 -16.172 10.047 1 33.56 69 THR B CA 1
ATOM 3457 C C . THR B 1 69 ? 13.828 -15.469 9.32 1 33.56 69 THR B C 1
ATOM 3459 O O . THR B 1 69 ? 14.672 -14.828 9.953 1 33.56 69 THR B O 1
ATOM 3462 N N . ASP B 1 70 ? 14.812 -16.312 9.008 1 34.22 70 ASP B N 1
ATOM 3463 C CA . ASP B 1 70 ? 16.266 -16.438 9.031 1 34.22 70 ASP B CA 1
ATOM 3464 C C . ASP B 1 70 ? 16.906 -15.641 7.895 1 34.22 70 ASP B C 1
ATOM 3466 O O . ASP B 1 70 ? 18.078 -15.281 7.965 1 34.22 70 ASP B O 1
ATOM 3470 N N . THR B 1 71 ? 16.328 -15.727 6.586 1 38.38 71 THR B N 1
ATOM 3471 C CA . THR B 1 71 ? 17.469 -15.461 5.727 1 38.38 71 THR B CA 1
ATOM 3472 C C . THR B 1 71 ? 17.562 -13.984 5.371 1 38.38 71 THR B C 1
ATOM 3474 O O . THR B 1 71 ? 16.859 -13.516 4.465 1 38.38 71 THR B O 1
ATOM 3477 N N . PHE B 1 72 ? 17.391 -13.109 6.363 1 48.44 72 PHE B N 1
ATOM 3478 C CA . PHE B 1 72 ? 17.969 -11.797 6.094 1 48.44 72 PHE B CA 1
ATOM 3479 C C . PHE B 1 72 ? 19 -11.875 4.977 1 48.44 72 PHE B C 1
ATOM 3481 O O . PHE B 1 72 ? 19.875 -12.75 4.988 1 48.44 72 PHE B O 1
ATOM 3488 N N . LEU B 1 73 ? 18.359 -11.281 3.975 1 61.28 73 LEU B N 1
ATOM 3489 C CA . LEU B 1 73 ? 19.5 -11.148 3.068 1 61.28 73 LEU B CA 1
ATOM 3490 C C . LEU B 1 73 ? 20.719 -10.602 3.799 1 61.28 73 LEU B C 1
ATOM 3492 O O . LEU B 1 73 ? 20.594 -9.711 4.645 1 61.28 73 LEU B O 1
ATOM 3496 N N . PRO B 1 74 ? 21.656 -11.375 3.836 1 69.56 74 PRO B N 1
ATOM 3497 C CA . PRO B 1 74 ? 22.859 -10.758 4.406 1 69.56 74 PRO B CA 1
ATOM 3498 C C . PRO B 1 74 ? 22.969 -9.273 4.07 1 69.56 74 PRO B C 1
ATOM 3500 O O . PRO B 1 74 ? 22.781 -8.883 2.914 1 69.56 74 PRO B O 1
ATOM 3503 N N . LEU B 1 75 ? 22.891 -8.586 5.207 1 77.81 75 LEU B N 1
ATOM 3504 C CA . LEU B 1 75 ? 22.969 -7.137 5.047 1 77.81 75 LEU B CA 1
ATOM 3505 C C . LEU B 1 75 ? 24.312 -6.605 5.555 1 77.81 75 LEU B C 1
ATOM 3507 O O . LEU B 1 75 ? 24.875 -7.148 6.512 1 77.81 75 LEU B O 1
ATOM 3511 N N . LYS B 1 76 ? 24.797 -5.684 4.82 1 82.38 76 LYS B N 1
ATOM 3512 C CA . LYS B 1 76 ? 25.969 -4.926 5.227 1 82.38 76 LYS B CA 1
ATOM 3513 C C . LYS B 1 76 ? 25.719 -3.424 5.148 1 82.38 76 LYS B C 1
ATOM 3515 O O . LYS B 1 76 ? 25.188 -2.93 4.152 1 82.38 76 LYS B O 1
ATOM 3520 N N . VAL B 1 77 ? 25.922 -2.752 6.285 1 86.94 77 VAL B N 1
ATOM 3521 C CA . VAL B 1 77 ? 25.812 -1.297 6.273 1 86.94 77 VAL B CA 1
ATOM 3522 C C . VAL B 1 77 ? 27.203 -0.669 6.445 1 86.94 77 VAL B C 1
ATOM 3524 O O . VAL B 1 77 ? 27.938 -1.02 7.367 1 86.94 77 VAL B O 1
ATOM 3527 N N . ILE B 1 78 ? 27.469 0.22 5.547 1 89.19 78 ILE B N 1
ATOM 3528 C CA . ILE B 1 78 ? 28.781 0.875 5.562 1 89.19 78 ILE B CA 1
ATOM 3529 C C . ILE B 1 78 ? 28.594 2.383 5.715 1 89.19 78 ILE B C 1
ATOM 3531 O O . ILE B 1 78 ? 27.859 3.008 4.941 1 89.19 78 ILE B O 1
ATOM 3535 N N . LEU B 1 79 ? 29.25 2.936 6.68 1 91.06 79 LEU B N 1
ATOM 3536 C CA . LEU B 1 79 ? 29.312 4.387 6.828 1 91.06 79 LEU B CA 1
ATOM 3537 C C . LEU B 1 79 ? 30.625 4.926 6.27 1 91.06 79 LEU B C 1
ATOM 3539 O O . LEU B 1 79 ? 31.703 4.434 6.617 1 91.06 79 LEU B O 1
ATOM 3543 N N . LYS B 1 80 ? 30.469 5.902 5.414 1 90.75 80 LYS B N 1
ATOM 3544 C CA . LYS B 1 80 ? 31.641 6.469 4.762 1 90.75 80 LYS B CA 1
ATOM 3545 C C . LYS B 1 80 ? 31.641 7.992 4.844 1 90.75 80 LYS B C 1
ATOM 3547 O O . LYS B 1 80 ? 30.578 8.609 5.004 1 90.75 80 LYS B O 1
ATOM 3552 N N . THR B 1 81 ? 32.875 8.547 4.785 1 88.5 81 THR B N 1
ATOM 3553 C CA . THR B 1 81 ? 33 9.984 4.578 1 88.5 81 THR B CA 1
ATOM 3554 C C . THR B 1 81 ? 32.75 10.344 3.113 1 88.5 81 THR B C 1
ATOM 3556 O O . THR B 1 81 ? 32.75 9.461 2.248 1 88.5 81 THR B O 1
ATOM 3559 N N . PRO B 1 82 ? 32.531 11.562 2.908 1 84.88 82 PRO B N 1
ATOM 3560 C CA . PRO B 1 82 ? 32.312 11.969 1.515 1 84.88 82 PRO B CA 1
ATOM 3561 C C . PRO B 1 82 ? 33.5 11.641 0.626 1 84.88 82 PRO B C 1
ATOM 3563 O O . PRO B 1 82 ? 33.375 11.484 -0.588 1 84.88 82 PRO B O 1
ATOM 3566 N N . SER B 1 83 ? 34.656 11.477 1.203 1 85.25 83 SER B N 1
ATOM 3567 C CA . SER B 1 83 ? 35.844 11.125 0.451 1 85.25 83 SER B CA 1
ATOM 3568 C C . SER B 1 83 ? 35.906 9.625 0.186 1 85.25 83 SER B C 1
ATOM 3570 O O . SER B 1 83 ? 36.75 9.156 -0.606 1 85.25 83 SER B O 1
ATOM 3572 N N . GLY B 1 84 ? 35.031 8.859 0.788 1 85 84 GLY B N 1
ATOM 3573 C CA . GLY B 1 84 ? 34.969 7.43 0.535 1 85 84 GLY B CA 1
ATOM 3574 C C . GLY B 1 84 ? 35.625 6.605 1.634 1 85 84 GLY B C 1
ATOM 3575 O O . GLY B 1 84 ? 35.625 5.371 1.569 1 85 84 GLY B O 1
ATOM 3576 N N . ASP B 1 85 ? 36.094 7.297 2.646 1 90.31 85 ASP B N 1
ATOM 3577 C CA . ASP B 1 85 ? 36.719 6.562 3.744 1 90.31 85 ASP B CA 1
ATOM 3578 C C . ASP B 1 85 ? 35.656 5.867 4.609 1 90.31 85 ASP B C 1
ATOM 3580 O O . ASP B 1 85 ? 34.656 6.48 4.988 1 90.31 85 ASP B O 1
ATOM 3584 N N . ILE B 1 86 ? 36 4.625 4.891 1 92.19 86 ILE B N 1
ATOM 3585 C CA . ILE B 1 86 ? 35.062 3.854 5.691 1 92.19 86 ILE B CA 1
ATOM 3586 C C . ILE B 1 86 ? 35.219 4.207 7.168 1 92.19 86 ILE B C 1
ATOM 3588 O O . ILE B 1 86 ? 36.312 4.105 7.719 1 92.19 86 ILE B O 1
ATOM 3592 N N . ILE B 1 87 ? 34.219 4.641 7.785 1 88.94 87 ILE B N 1
ATOM 3593 C CA . ILE B 1 87 ? 34.188 4.988 9.203 1 88.94 87 ILE B CA 1
ATOM 3594 C C . ILE B 1 87 ? 33.75 3.77 10.023 1 88.94 87 ILE B C 1
ATOM 3596 O O . ILE B 1 87 ? 34.344 3.502 11.078 1 88.94 87 ILE B O 1
ATOM 3600 N N . HIS B 1 88 ? 32.75 3.137 9.562 1 88.81 88 HIS B N 1
ATOM 3601 C CA . HIS B 1 88 ? 32.156 2.027 10.305 1 88.81 88 HIS B CA 1
ATOM 3602 C C . HIS B 1 88 ? 31.453 1.043 9.367 1 88.81 88 HIS B C 1
ATOM 3604 O O . HIS B 1 88 ? 30.922 1.439 8.336 1 88.81 88 HIS B O 1
ATOM 3610 N N . GLU B 1 89 ? 31.609 -0.253 9.625 1 88.19 89 GLU B N 1
ATOM 3611 C CA . GLU B 1 89 ? 30.922 -1.31 8.891 1 88.19 89 GLU B CA 1
ATOM 3612 C C . GLU B 1 89 ? 30.266 -2.309 9.836 1 88.19 89 GLU B C 1
ATOM 3614 O O . GLU B 1 89 ? 30.875 -2.734 10.82 1 88.19 89 GLU B O 1
ATOM 3619 N N . VAL B 1 90 ? 28.984 -2.568 9.539 1 84.31 90 VAL B N 1
ATOM 3620 C CA . VAL B 1 90 ? 28.281 -3.557 10.344 1 84.31 90 VAL B CA 1
ATOM 3621 C C . VAL B 1 90 ? 27.531 -4.523 9.438 1 84.31 90 VAL B C 1
ATOM 3623 O O . VAL B 1 90 ? 27.047 -4.137 8.367 1 84.31 90 VAL B O 1
ATOM 3626 N N . SER B 1 91 ? 27.562 -5.711 9.727 1 77.81 91 SER B N 1
ATOM 3627 C CA . SER B 1 91 ? 26.875 -6.719 8.938 1 77.81 91 SER B CA 1
ATOM 3628 C C . SER B 1 91 ? 25.938 -7.555 9.805 1 77.81 91 SER B C 1
ATOM 3630 O O . SER B 1 91 ? 25.969 -7.453 11.039 1 77.81 91 SER B O 1
ATOM 3632 N N . THR B 1 92 ? 24.938 -8.172 9.18 1 69 92 THR B N 1
ATOM 3633 C CA . THR B 1 92 ? 23.984 -9.047 9.867 1 69 92 THR B CA 1
ATOM 3634 C C . THR B 1 92 ? 24.703 -10.016 10.789 1 69 92 THR B C 1
ATOM 3636 O O . THR B 1 92 ? 24.156 -10.43 11.812 1 69 92 THR B O 1
ATOM 3639 N N . ASN B 1 93 ? 25.969 -10.281 10.344 1 61.59 93 ASN B N 1
ATOM 3640 C CA . ASN B 1 93 ? 26.734 -11.203 11.18 1 61.59 93 ASN B CA 1
ATOM 3641 C C . ASN B 1 93 ? 27.156 -10.547 12.492 1 61.59 93 ASN B C 1
ATOM 3643 O O . ASN B 1 93 ? 27.469 -11.242 13.461 1 61.59 93 ASN B O 1
ATOM 3647 N N . ASP B 1 94 ? 27.312 -9.219 12.461 1 60.59 94 ASP B N 1
ATOM 3648 C CA . ASP B 1 94 ? 27.844 -8.516 13.625 1 60.59 94 ASP B CA 1
ATOM 3649 C C . ASP B 1 94 ? 26.734 -8.227 14.633 1 60.59 94 ASP B C 1
ATOM 3651 O O . ASP B 1 94 ? 27 -8.047 15.828 1 60.59 94 ASP B O 1
ATOM 3655 N N . LYS B 1 95 ? 25.547 -7.738 14.211 1 54.84 95 LYS B N 1
ATOM 3656 C CA . LYS B 1 95 ? 24.609 -7.207 15.195 1 54.84 95 LYS B CA 1
ATOM 3657 C C . LYS B 1 95 ? 23.188 -7.66 14.891 1 54.84 95 LYS B C 1
ATOM 3659 O O . LYS B 1 95 ? 22.844 -7.902 13.734 1 54.84 95 LYS B O 1
ATOM 3664 N N . ILE B 1 96 ? 22.578 -8.188 15.977 1 49.84 96 ILE B N 1
ATOM 3665 C CA . ILE B 1 96 ? 21.25 -8.758 16.172 1 49.84 96 ILE B CA 1
ATOM 3666 C C . ILE B 1 96 ? 20.188 -7.707 15.844 1 49.84 96 ILE B C 1
ATOM 3668 O O . ILE B 1 96 ? 20.312 -6.547 16.25 1 49.84 96 ILE B O 1
ATOM 3672 N N . PHE B 1 97 ? 19.516 -7.883 14.734 1 51.53 97 PHE B N 1
ATOM 3673 C CA . PHE B 1 97 ? 18.219 -7.223 14.633 1 51.53 97 PHE B CA 1
ATOM 3674 C C . PHE B 1 97 ? 17.562 -7.082 16.016 1 51.53 97 PHE B C 1
ATOM 3676 O O . PHE B 1 97 ? 17.578 -8.023 16.797 1 51.53 97 PHE B O 1
ATOM 3683 N N . VAL B 1 98 ? 17.703 -5.836 16.531 1 47.41 98 VAL B N 1
ATOM 3684 C CA . VAL B 1 98 ? 16.953 -5.688 17.781 1 47.41 98 VAL B CA 1
ATOM 3685 C C . VAL B 1 98 ? 15.516 -6.164 17.578 1 47.41 98 VAL B C 1
ATOM 3687 O O . VAL B 1 98 ? 15.016 -6.191 16.453 1 47.41 98 VAL B O 1
ATOM 3690 N N . LYS B 1 99 ? 14.898 -6.277 18.562 1 45.5 99 LYS B N 1
ATOM 3691 C CA . LYS B 1 99 ? 13.477 -6.516 18.781 1 45.5 99 LYS B CA 1
ATOM 3692 C C . LYS B 1 99 ? 12.625 -5.48 18.047 1 45.5 99 LYS B C 1
ATOM 3694 O O . LYS B 1 99 ? 13.016 -4.316 17.938 1 45.5 99 LYS B O 1
ATOM 3699 N N . SER B 1 100 ? 11.859 -5.824 17.031 1 51.5 100 SER B N 1
ATOM 3700 C CA . SER B 1 100 ? 10.727 -5.098 16.469 1 51.5 100 SER B CA 1
ATOM 3701 C C . SER B 1 100 ? 11.055 -4.531 15.094 1 51.5 100 SER B C 1
ATOM 3703 O O . SER B 1 100 ? 10.469 -3.531 14.664 1 51.5 100 SER B O 1
ATOM 3705 N N . GLY B 1 101 ? 12.203 -5.062 14.477 1 59.62 101 GLY B N 1
ATOM 3706 C CA . GLY B 1 101 ? 12.414 -4.676 13.094 1 59.62 101 GLY B CA 1
ATOM 3707 C C . GLY B 1 101 ? 13.438 -3.566 12.938 1 59.62 101 GLY B C 1
ATOM 3708 O O . GLY B 1 101 ? 13.625 -3.033 11.844 1 59.62 101 GLY B O 1
ATOM 3709 N N . LEU B 1 102 ? 14.055 -3.203 14.148 1 66.44 102 LEU B N 1
ATOM 3710 C CA . LEU B 1 102 ? 15.062 -2.146 14.078 1 66.44 102 LEU B CA 1
ATOM 3711 C C . LEU B 1 102 ? 16.469 -2.729 14.148 1 66.44 102 LEU B C 1
ATOM 3713 O O . LEU B 1 102 ? 16.734 -3.613 14.961 1 66.44 102 LEU B O 1
ATOM 3717 N N . PHE B 1 103 ? 17.328 -2.363 13.266 1 72.12 103 PHE B N 1
ATOM 3718 C CA . PHE B 1 103 ? 18.734 -2.715 13.203 1 72.12 103 PHE B CA 1
ATOM 3719 C C . PHE B 1 103 ? 19.609 -1.522 13.578 1 72.12 103 PHE B C 1
ATOM 3721 O O . PHE B 1 103 ? 19.562 -0.478 12.93 1 72.12 103 PHE B O 1
ATOM 3728 N N . LEU B 1 104 ? 20.297 -1.66 14.75 1 74.31 104 LEU B N 1
ATOM 3729 C CA . LEU B 1 104 ? 21.203 -0.588 15.141 1 74.31 104 LEU B CA 1
ATOM 3730 C C . LEU B 1 104 ? 22.453 -0.587 14.273 1 74.31 104 LEU B C 1
ATOM 3732 O O . LEU B 1 104 ? 23.234 -1.539 14.297 1 74.31 104 LEU B O 1
ATOM 3736 N N . VAL B 1 105 ? 22.656 0.42 13.594 1 75.81 105 VAL B N 1
ATOM 3737 C CA . VAL B 1 105 ? 23.766 0.529 12.664 1 75.81 105 VAL B CA 1
ATOM 3738 C C . VAL B 1 105 ? 24.953 1.218 13.352 1 75.81 105 VAL B C 1
ATOM 3740 O O . VAL B 1 105 ? 26.094 0.795 13.203 1 75.81 105 VAL B O 1
ATOM 3743 N N . TYR B 1 106 ? 24.688 2.223 14.047 1 80.62 106 TYR B N 1
ATOM 3744 C CA . TYR B 1 106 ? 25.75 3.074 14.586 1 80.62 106 TYR B CA 1
ATOM 3745 C C . TYR B 1 106 ? 25.266 3.824 15.82 1 80.62 106 TYR B C 1
ATOM 3747 O O . TYR B 1 106 ? 24.109 4.266 15.875 1 80.62 106 TYR B O 1
ATOM 3755 N N . ASN B 1 107 ? 26.031 3.807 16.906 1 83.56 107 ASN B N 1
ATOM 3756 C CA . ASN B 1 107 ? 25.75 4.527 18.141 1 83.56 107 ASN B CA 1
ATOM 3757 C C . ASN B 1 107 ? 27.016 5.109 18.75 1 83.56 107 ASN B C 1
ATOM 3759 O O . ASN B 1 107 ? 27.859 4.371 19.281 1 83.56 107 ASN B O 1
ATOM 3763 N N . ARG B 1 108 ? 27.141 6.457 18.672 1 85.56 108 ARG B N 1
ATOM 3764 C CA . ARG B 1 108 ? 28.359 7.121 19.141 1 85.56 108 ARG B CA 1
ATOM 3765 C C . ARG B 1 108 ? 28.031 8.469 19.781 1 85.56 108 ARG B C 1
ATOM 3767 O O . ARG B 1 108 ? 26.969 9.047 19.516 1 85.56 108 ARG B O 1
ATOM 3774 N N . PRO B 1 109 ? 28.984 8.961 20.594 1 84.19 109 PRO B N 1
ATOM 3775 C CA . PRO B 1 109 ? 28.766 10.297 21.172 1 84.19 109 PRO B CA 1
ATOM 3776 C C . PRO B 1 109 ? 28.641 11.375 20.094 1 84.19 109 PRO B C 1
ATOM 3778 O O . PRO B 1 109 ? 29.312 11.32 19.062 1 84.19 109 PRO B O 1
ATOM 3781 N N . ARG B 1 110 ? 27.906 12.328 20.312 1 82.81 110 ARG B N 1
ATOM 3782 C CA . ARG B 1 110 ? 27.625 13.398 19.359 1 82.81 110 ARG B CA 1
ATOM 3783 C C . ARG B 1 110 ? 28.891 14.164 19.016 1 82.81 110 ARG B C 1
ATOM 3785 O O . ARG B 1 110 ? 29 14.734 17.922 1 82.81 110 ARG B O 1
ATOM 3792 N N . SER B 1 111 ? 29.812 14.164 19.938 1 80.75 111 SER B N 1
ATOM 3793 C CA . SER B 1 111 ? 31.062 14.875 19.703 1 80.75 111 SER B CA 1
ATOM 3794 C C . SER B 1 111 ? 31.797 14.32 18.484 1 80.75 111 SER B C 1
ATOM 3796 O O . SER B 1 111 ? 32.625 15.008 17.875 1 80.75 111 SER B O 1
ATOM 3798 N N . THR B 1 112 ? 31.453 13.07 18.094 1 83.12 112 THR B N 1
ATOM 3799 C CA . THR B 1 112 ? 32.156 12.422 16.969 1 83.12 112 THR B CA 1
ATOM 3800 C C . THR B 1 112 ? 31.344 12.562 15.688 1 83.12 112 THR B C 1
ATOM 3802 O O . THR B 1 112 ? 31.703 11.984 14.656 1 83.12 112 THR B O 1
ATOM 3805 N N . LEU B 1 113 ? 30.281 13.258 15.797 1 81.94 113 LEU B N 1
ATOM 3806 C CA . LEU B 1 113 ? 29.375 13.375 14.656 1 81.94 113 LEU B CA 1
ATOM 3807 C C . LEU B 1 113 ? 30.047 14.141 13.516 1 81.94 113 LEU B C 1
ATOM 3809 O O . LEU B 1 113 ? 30.547 15.25 13.719 1 81.94 113 LEU B O 1
ATOM 3813 N N . LEU B 1 114 ? 30.062 13.438 12.422 1 82.69 114 LEU B N 1
ATOM 3814 C CA . LEU B 1 114 ? 30.531 14.109 11.211 1 82.69 114 LEU B CA 1
ATOM 3815 C C . LEU B 1 114 ? 29.406 14.906 10.555 1 82.69 114 LEU B C 1
ATOM 3817 O O . LEU B 1 114 ? 28.266 14.469 10.555 1 82.69 114 LEU B O 1
ATOM 3821 N N . ASN B 1 115 ? 29.75 16.016 10.008 1 86.56 115 ASN B N 1
ATOM 3822 C CA . ASN B 1 115 ? 28.75 16.891 9.414 1 86.56 115 ASN B CA 1
ATOM 3823 C C . ASN B 1 115 ? 28.172 16.297 8.125 1 86.56 115 ASN B C 1
ATOM 3825 O O . ASN B 1 115 ? 27.047 16.609 7.746 1 86.56 115 ASN B O 1
ATOM 3829 N N . ASN B 1 116 ? 29.062 15.594 7.414 1 87.44 116 ASN B N 1
ATOM 3830 C CA . ASN B 1 116 ? 28.641 14.906 6.199 1 87.44 116 ASN B CA 1
ATOM 3831 C C . ASN B 1 116 ? 28.953 13.414 6.258 1 87.44 116 ASN B C 1
ATOM 3833 O O . ASN B 1 116 ? 30.094 13.023 6.527 1 87.44 116 ASN B O 1
ATOM 3837 N N . ILE B 1 117 ? 27.906 12.609 6.004 1 87.19 117 ILE B N 1
ATOM 3838 C CA . ILE B 1 117 ? 28.094 11.172 6.121 1 87.19 117 ILE B CA 1
ATOM 3839 C C . ILE B 1 117 ? 27.359 10.461 4.988 1 87.19 117 ILE B C 1
ATOM 3841 O O . ILE B 1 117 ? 26.297 10.922 4.543 1 87.19 117 ILE B O 1
ATOM 3845 N N . ILE B 1 118 ? 27.969 9.438 4.52 1 88.69 118 ILE B N 1
ATOM 3846 C CA . ILE B 1 118 ? 27.328 8.57 3.533 1 88.69 118 ILE B CA 1
ATOM 3847 C C . ILE B 1 118 ? 26.984 7.227 4.176 1 88.69 118 ILE B C 1
ATOM 3849 O O . ILE B 1 118 ? 27.828 6.602 4.82 1 88.69 118 ILE B O 1
ATOM 3853 N N . ILE B 1 119 ? 25.766 6.863 4.047 1 88 119 ILE B N 1
ATOM 3854 C CA . ILE B 1 119 ? 25.297 5.582 4.57 1 88 119 ILE B CA 1
ATOM 3855 C C . ILE B 1 119 ? 24.969 4.645 3.41 1 88 119 ILE B C 1
ATOM 3857 O O . ILE B 1 119 ? 24.109 4.949 2.574 1 88 119 ILE B O 1
ATOM 3861 N N . ASN B 1 120 ? 25.641 3.551 3.359 1 88.56 120 ASN B N 1
ATOM 3862 C CA . ASN B 1 120 ? 25.422 2.545 2.324 1 88.56 120 ASN B CA 1
ATOM 3863 C C . ASN B 1 120 ? 24.859 1.25 2.906 1 88.56 120 ASN B C 1
ATOM 3865 O O . ASN B 1 120 ? 25.469 0.659 3.805 1 88.56 120 ASN B O 1
ATOM 3869 N N . VAL B 1 121 ? 23.703 0.908 2.42 1 85.06 121 VAL B N 1
ATOM 3870 C CA . VAL B 1 121 ? 23.078 -0.341 2.842 1 85.06 121 VAL B CA 1
ATOM 3871 C C . VAL B 1 121 ? 23.141 -1.356 1.702 1 85.06 121 VAL B C 1
ATOM 3873 O O . VAL B 1 121 ? 22.578 -1.118 0.624 1 85.06 121 VAL B O 1
ATOM 3876 N N . GLN B 1 122 ? 23.75 -2.48 2 1 82.75 122 GLN B N 1
ATOM 3877 C CA . GLN B 1 122 ? 23.938 -3.498 0.97 1 82.75 122 GLN B CA 1
ATOM 3878 C C . GLN B 1 122 ? 23.25 -4.805 1.363 1 82.75 122 GLN B C 1
ATOM 3880 O O . GLN B 1 122 ? 23.375 -5.258 2.502 1 82.75 122 GLN B O 1
ATOM 3885 N N . PHE B 1 123 ? 22.578 -5.328 0.38 1 78.75 123 PHE B N 1
ATOM 3886 C CA . PHE B 1 123 ? 22 -6.656 0.543 1 78.75 123 PHE B CA 1
ATOM 3887 C C . PHE B 1 123 ? 22.641 -7.648 -0.415 1 78.75 123 PHE B C 1
ATOM 3889 O O . PHE B 1 123 ? 22.938 -7.312 -1.566 1 78.75 123 PHE B O 1
ATOM 3896 N N . SER B 1 124 ? 22.969 -8.867 0.031 1 73.31 124 SER B N 1
ATOM 3897 C CA . SER B 1 124 ? 23.719 -9.836 -0.765 1 73.31 124 SER B CA 1
ATOM 3898 C C . SER B 1 124 ? 22.844 -10.445 -1.857 1 73.31 124 SER B C 1
ATOM 3900 O O . SER B 1 124 ? 23.359 -10.945 -2.863 1 73.31 124 SER B O 1
ATOM 3902 N N . GLU B 1 125 ? 21.656 -10.539 -1.67 1 68.75 125 GLU B N 1
ATOM 3903 C CA . GLU B 1 125 ? 20.828 -11.18 -2.68 1 68.75 125 GLU B CA 1
ATOM 3904 C C . GLU B 1 125 ? 19.547 -10.383 -2.941 1 68.75 125 GLU B C 1
ATOM 3906 O O . GLU B 1 125 ? 18.984 -9.781 -2.021 1 68.75 125 GLU B O 1
ATOM 3911 N N . VAL B 1 126 ? 19.406 -10.125 -4.266 1 69.81 126 VAL B N 1
ATOM 3912 C CA . VAL B 1 126 ? 18.125 -9.539 -4.648 1 69.81 126 VAL B CA 1
ATOM 3913 C C . VAL B 1 126 ? 17.5 -10.359 -5.773 1 69.81 126 VAL B C 1
ATOM 3915 O O . VAL B 1 126 ? 18.203 -10.969 -6.578 1 69.81 126 VAL B O 1
ATOM 3918 N N . ARG B 1 127 ? 16.266 -10.531 -5.676 1 67.44 127 ARG B N 1
ATOM 3919 C CA . ARG B 1 127 ? 15.578 -11.336 -6.68 1 67.44 127 ARG B CA 1
ATOM 3920 C C . ARG B 1 127 ? 14.742 -10.461 -7.609 1 67.44 127 ARG B C 1
ATOM 3922 O O . ARG B 1 127 ? 13.977 -9.617 -7.152 1 67.44 127 ARG B O 1
ATOM 3929 N N . PHE B 1 128 ? 15.102 -10.656 -8.93 1 71.19 128 PHE B N 1
ATOM 3930 C CA . PHE B 1 128 ? 14.234 -10.086 -9.953 1 71.19 128 PHE B CA 1
ATOM 3931 C C . PHE B 1 128 ? 13.133 -11.062 -10.344 1 71.19 128 PHE B C 1
ATOM 3933 O O . PHE B 1 128 ? 13.367 -12.266 -10.43 1 71.19 128 PHE B O 1
ATOM 3940 N N . THR B 1 129 ? 11.969 -10.594 -10.484 1 67.25 129 THR B N 1
ATOM 3941 C CA . THR B 1 129 ? 10.828 -11.461 -10.766 1 67.25 129 THR B CA 1
ATOM 3942 C C . THR B 1 129 ? 10.438 -11.383 -12.242 1 67.25 129 THR B C 1
ATOM 3944 O O . THR B 1 129 ? 10.672 -10.367 -12.898 1 67.25 129 THR B O 1
ATOM 3947 N N . LYS B 1 130 ? 9.969 -12.531 -12.766 1 65.75 130 LYS B N 1
ATOM 3948 C CA . LYS B 1 130 ? 9.5 -12.586 -14.148 1 65.75 130 LYS B CA 1
ATOM 3949 C C . LYS B 1 130 ? 8.133 -11.938 -14.289 1 65.75 130 LYS B C 1
ATOM 3951 O O . LYS B 1 130 ? 7.742 -11.523 -15.391 1 65.75 130 LYS B O 1
ATOM 3956 N N . ILE B 1 131 ? 7.457 -12.102 -13.32 1 60.88 131 ILE B N 1
ATOM 3957 C CA . ILE B 1 131 ? 6.133 -11.484 -13.344 1 60.88 131 ILE B CA 1
ATOM 3958 C C . ILE B 1 131 ? 6.172 -10.148 -12.594 1 60.88 131 ILE B C 1
ATOM 3960 O O . ILE B 1 131 ? 6.539 -10.102 -11.422 1 60.88 131 ILE B O 1
ATOM 3964 N N . PRO B 1 132 ? 5.988 -9.141 -13.492 1 59.31 132 PRO B N 1
ATOM 3965 C CA . PRO B 1 132 ? 6.02 -7.855 -12.789 1 59.31 132 PRO B CA 1
ATOM 3966 C C . PRO B 1 132 ? 4.941 -7.754 -11.711 1 59.31 132 PRO B C 1
ATOM 3968 O O . PRO B 1 132 ? 3.838 -8.273 -11.883 1 59.31 132 PRO B O 1
ATOM 3971 N N . PRO B 1 133 ? 5.531 -7.547 -10.547 1 52.97 133 PRO B N 1
ATOM 3972 C CA . PRO B 1 133 ? 4.449 -7.254 -9.602 1 52.97 133 PRO B CA 1
ATOM 3973 C C . PRO B 1 133 ? 3.387 -6.332 -10.195 1 52.97 133 PRO B C 1
ATOM 3975 O O . PRO B 1 133 ? 3.695 -5.492 -11.047 1 52.97 133 PRO B O 1
ATOM 3978 N N . LYS B 1 134 ? 2.166 -6.918 -10.367 1 47.72 134 LYS B N 1
ATOM 3979 C CA . LYS B 1 134 ? 1.167 -5.977 -10.867 1 47.72 134 LYS B CA 1
ATOM 3980 C C . LYS B 1 134 ? 1.516 -4.547 -10.469 1 47.72 134 LYS B C 1
ATOM 3982 O O . LYS B 1 134 ? 1.772 -4.266 -9.297 1 47.72 134 LYS B O 1
ATOM 3987 N N . THR B 1 135 ? 2.35 -3.994 -11.328 1 45.06 135 THR B N 1
ATOM 3988 C CA . THR B 1 135 ? 2.758 -2.596 -11.242 1 45.06 135 THR B CA 1
ATOM 3989 C C . THR B 1 135 ? 1.877 -1.836 -10.25 1 45.06 135 THR B C 1
ATOM 3991 O O . THR B 1 135 ? 0.672 -2.08 -10.172 1 45.06 135 THR B O 1
ATOM 3994 N N . THR B 1 136 ? 2.482 -1.7 -9.133 1 46.81 136 THR B N 1
ATOM 3995 C CA . THR B 1 136 ? 2.064 -0.739 -8.117 1 46.81 136 THR B CA 1
ATOM 3996 C C . THR B 1 136 ? 1.222 0.372 -8.734 1 46.81 136 THR B C 1
ATOM 3998 O O . THR B 1 136 ? 0.9 1.359 -8.07 1 46.81 136 THR B O 1
ATOM 4001 N N . PHE B 1 137 ? 0.983 0.098 -10.242 1 44.22 137 PHE B N 1
ATOM 4002 C CA . PHE B 1 137 ? 0.134 1.115 -10.852 1 44.22 137 PHE B CA 1
ATOM 4003 C C . PHE B 1 137 ? -1.31 0.962 -10.391 1 44.22 137 PHE B C 1
ATOM 4005 O O . PHE B 1 137 ? -1.851 -0.146 -10.383 1 44.22 137 PHE B O 1
ATOM 4012 N N . GLY B 1 138 ? -1.608 1.936 -9.695 1 56.34 138 GLY B N 1
ATOM 4013 C CA . GLY B 1 138 ? -3.02 1.997 -9.344 1 56.34 138 GLY B CA 1
ATOM 4014 C C . GLY B 1 138 ? -3.322 1.409 -7.98 1 56.34 138 GLY B C 1
ATOM 4015 O O . GLY B 1 138 ? -4.402 0.852 -7.766 1 56.34 138 GLY B O 1
ATOM 4016 N N . THR B 1 139 ? -2.15 1.201 -7.285 1 65.06 139 THR B N 1
ATOM 4017 C CA . THR B 1 139 ? -2.43 0.703 -5.945 1 65.06 139 THR B CA 1
ATOM 4018 C C . THR B 1 139 ? -2.307 1.823 -4.914 1 65.06 139 THR B C 1
ATOM 4020 O O . THR B 1 139 ? -1.77 2.893 -5.215 1 65.06 139 THR B O 1
ATOM 4023 N N . LYS B 1 140 ? -2.949 1.568 -3.85 1 71 140 LYS B N 1
ATOM 4024 C CA . LYS B 1 140 ? -2.941 2.48 -2.711 1 71 140 LYS B CA 1
ATOM 4025 C C . LYS B 1 140 ? -2.527 1.759 -1.432 1 71 140 LYS B C 1
ATOM 4027 O O . LYS B 1 140 ? -2.816 0.573 -1.261 1 71 140 LYS B O 1
ATOM 4032 N N . GLN B 1 141 ? -1.769 2.518 -0.68 1 71.88 141 GLN B N 1
ATOM 4033 C CA . GLN B 1 141 ? -1.439 1.995 0.642 1 71.88 141 GLN B CA 1
ATOM 4034 C C . GLN B 1 141 ? -2.518 2.357 1.66 1 71.88 141 GLN B C 1
ATOM 4036 O O . GLN B 1 141 ? -2.904 3.523 1.773 1 71.88 141 GLN B O 1
ATOM 4041 N N . VAL B 1 142 ? -3 1.326 2.35 1 83.38 142 VAL B N 1
ATOM 4042 C CA . VAL B 1 142 ? -4.035 1.583 3.348 1 83.38 142 VAL B CA 1
ATOM 4043 C C . VAL B 1 142 ? -3.67 0.891 4.66 1 83.38 142 VAL B C 1
ATOM 4045 O O . VAL B 1 142 ? -2.857 -0.037 4.676 1 83.38 142 VAL B O 1
ATOM 4048 N N . ALA B 1 143 ? -4.266 1.399 5.742 1 81.56 143 ALA B N 1
ATOM 4049 C CA . ALA B 1 143 ? -4.035 0.808 7.059 1 81.56 143 ALA B CA 1
ATOM 4050 C C . ALA B 1 143 ? -4.578 -0.617 7.121 1 81.56 143 ALA B C 1
ATOM 4052 O O . ALA B 1 143 ? -5.613 -0.921 6.527 1 81.56 143 ALA B O 1
ATOM 4053 N N . GLU B 1 144 ? -3.955 -1.438 7.898 1 81.81 144 GLU B N 1
ATOM 4054 C CA . GLU B 1 144 ? -4.383 -2.826 8.039 1 81.81 144 GLU B CA 1
ATOM 4055 C C . GLU B 1 144 ? -5.777 -2.912 8.656 1 81.81 144 GLU B C 1
ATOM 4057 O O . GLU B 1 144 ? -6.582 -3.76 8.266 1 81.81 144 GLU B O 1
ATOM 4062 N N . ASN B 1 145 ? -6.004 -2.062 9.562 1 87.75 145 ASN B N 1
ATOM 4063 C CA . ASN B 1 145 ? -7.305 -2.137 10.219 1 87.75 145 ASN B CA 1
ATOM 4064 C C . ASN B 1 145 ? -8.438 -1.729 9.281 1 87.75 145 ASN B C 1
ATOM 4066 O O . ASN B 1 145 ? -9.586 -2.123 9.484 1 87.75 145 ASN B O 1
ATOM 4070 N N . LEU B 1 146 ? -8.117 -0.919 8.367 1 92.25 146 LEU B N 1
ATOM 4071 C CA . LEU B 1 146 ? -9.125 -0.597 7.359 1 92.25 146 LEU B CA 1
ATOM 4072 C C . LEU B 1 146 ? -9.492 -1.832 6.547 1 92.25 146 LEU B C 1
ATOM 4074 O O . LEU B 1 146 ? -10.672 -2.092 6.305 1 92.25 146 LEU B O 1
ATOM 4078 N N . VAL B 1 147 ? -8.492 -2.551 6.172 1 92.31 147 VAL B N 1
ATOM 4079 C CA . VAL B 1 147 ? -8.719 -3.777 5.414 1 92.31 147 VAL B CA 1
ATOM 4080 C C . VAL B 1 147 ? -9.562 -4.742 6.246 1 92.31 147 VAL B C 1
ATOM 4082 O O . VAL B 1 147 ? -10.484 -5.383 5.723 1 92.31 147 VAL B O 1
ATOM 4085 N N . ASN B 1 148 ? -9.297 -4.785 7.516 1 92.56 148 ASN B N 1
ATOM 4086 C CA . ASN B 1 148 ? -10.102 -5.605 8.414 1 92.56 148 ASN B CA 1
ATOM 4087 C C . ASN B 1 148 ? -11.539 -5.109 8.484 1 92.56 148 ASN B C 1
ATOM 4089 O O . ASN B 1 148 ? -12.477 -5.91 8.547 1 92.56 148 ASN B O 1
ATOM 4093 N N . ALA B 1 149 ? -11.664 -3.857 8.484 1 94.19 149 ALA B N 1
ATOM 4094 C CA . ALA B 1 149 ? -13 -3.281 8.492 1 94.19 149 ALA B CA 1
ATOM 4095 C C . ALA B 1 149 ? -13.781 -3.691 7.246 1 94.19 149 ALA B C 1
ATOM 4097 O O . ALA B 1 149 ? -14.953 -4.07 7.336 1 94.19 149 ALA B O 1
ATOM 4098 N N . TRP B 1 150 ? -13.102 -3.617 6.109 1 94.56 150 TRP B N 1
ATOM 4099 C CA . TRP B 1 150 ? -13.727 -4.027 4.855 1 94.56 150 TRP B CA 1
ATOM 4100 C C . TRP B 1 150 ? -14.086 -5.508 4.887 1 94.56 150 TRP B C 1
ATOM 4102 O O . TRP B 1 150 ? -15.188 -5.891 4.48 1 94.56 150 TRP B O 1
ATOM 4112 N N . SER B 1 151 ? -13.164 -6.277 5.418 1 95.12 151 SER B N 1
ATOM 4113 C CA . SER B 1 151 ? -13.359 -7.719 5.531 1 95.12 151 SER B CA 1
ATOM 4114 C C . SER B 1 151 ? -14.602 -8.047 6.355 1 95.12 151 SER B C 1
ATOM 4116 O O . SER B 1 151 ? -15.367 -8.945 6.004 1 95.12 151 SER B O 1
ATOM 4118 N N . ASN B 1 152 ? -14.836 -7.254 7.332 1 93.5 152 ASN B N 1
ATOM 4119 C CA . ASN B 1 152 ? -15.938 -7.492 8.266 1 93.5 152 ASN B CA 1
ATOM 4120 C C . ASN B 1 152 ? -17.281 -7.188 7.625 1 93.5 152 ASN B C 1
ATOM 4122 O O . ASN B 1 152 ? -18.328 -7.582 8.148 1 93.5 152 ASN B O 1
ATOM 4126 N N . GLU B 1 153 ? -17.266 -6.547 6.539 1 94.12 153 GLU B N 1
ATOM 4127 C CA . GLU B 1 153 ? -18.516 -6.188 5.883 1 94.12 153 GLU B CA 1
ATOM 4128 C C . GLU B 1 153 ? -19.016 -7.32 5 1 94.12 153 GLU B C 1
ATOM 4130 O O . GLU B 1 153 ? -20.172 -7.305 4.555 1 94.12 153 GLU B O 1
ATOM 4135 N N . LEU B 1 154 ? -18.172 -8.289 4.773 1 95.62 154 LEU B N 1
ATOM 4136 C CA . LEU B 1 154 ? -18.531 -9.398 3.898 1 95.62 154 LEU B CA 1
ATOM 4137 C C . LEU B 1 154 ? -19.391 -10.422 4.641 1 95.62 154 LEU B C 1
ATOM 4139 O O . LEU B 1 154 ? -19.156 -10.695 5.816 1 95.62 154 LEU B O 1
ATOM 4143 N N . ASN B 1 155 ? -20.312 -11 3.943 1 95.62 155 ASN B N 1
ATOM 4144 C CA . ASN B 1 155 ? -21.141 -12.117 4.371 1 95.62 155 ASN B CA 1
ATOM 4145 C C . ASN B 1 155 ? -22.031 -11.734 5.551 1 95.62 155 ASN B C 1
ATOM 4147 O O . ASN B 1 155 ? -22.172 -12.492 6.512 1 95.62 155 ASN B O 1
ATOM 4151 N N . LYS B 1 156 ? -22.531 -10.539 5.508 1 90.5 156 LYS B N 1
ATOM 4152 C CA . LYS B 1 156 ? -23.531 -10.047 6.438 1 90.5 156 LYS B CA 1
ATOM 4153 C C . LYS B 1 156 ? -24.891 -9.867 5.746 1 90.5 156 LYS B C 1
ATOM 4155 O O . LYS B 1 156 ? -25 -9.133 4.766 1 90.5 156 LYS B O 1
ATOM 4160 N N . PRO B 1 157 ? -25.875 -10.484 6.25 1 88.25 157 PRO B N 1
ATOM 4161 C CA . PRO B 1 157 ? -27.188 -10.445 5.594 1 88.25 157 PRO B CA 1
ATOM 4162 C C . PRO B 1 157 ? -27.766 -9.039 5.543 1 88.25 157 PRO B C 1
ATOM 4164 O O . PRO B 1 157 ? -28.484 -8.695 4.59 1 88.25 157 PRO B O 1
ATOM 4167 N N . ASP B 1 158 ? -27.422 -8.195 6.48 1 82.5 158 ASP B N 1
ATOM 4168 C CA . ASP B 1 158 ? -28.031 -6.875 6.582 1 82.5 158 ASP B CA 1
ATOM 4169 C C . ASP B 1 158 ? -27.266 -5.848 5.754 1 82.5 158 ASP B C 1
ATOM 4171 O O . ASP B 1 158 ? -27.734 -4.723 5.566 1 82.5 158 ASP B O 1
ATOM 4175 N N . ARG B 1 159 ? -26.141 -6.273 5.203 1 82.94 159 ARG B N 1
ATOM 4176 C CA . ARG B 1 159 ? -25.281 -5.297 4.535 1 82.94 159 ARG B CA 1
ATOM 4177 C C . ARG B 1 159 ? -25.219 -5.562 3.035 1 82.94 159 ARG B C 1
ATOM 4179 O O . ARG B 1 159 ? -24.812 -4.695 2.264 1 82.94 159 ARG B O 1
ATOM 4186 N N . GLY B 1 160 ? -25.641 -6.688 2.703 1 87.69 160 GLY B N 1
ATOM 4187 C CA . GLY B 1 160 ? -25.5 -7.066 1.307 1 87.69 160 GLY B CA 1
ATOM 4188 C C . GLY B 1 160 ? -26.797 -6.988 0.535 1 87.69 160 GLY B C 1
ATOM 4189 O O . GLY B 1 160 ? -27.875 -6.941 1.13 1 87.69 160 GLY B O 1
ATOM 4190 N N . ASP B 1 161 ? -26.703 -6.855 -0.797 1 90.81 161 ASP B N 1
ATOM 4191 C CA . ASP B 1 161 ? -27.875 -6.871 -1.677 1 90.81 161 ASP B CA 1
ATOM 4192 C C . ASP B 1 161 ? -27.797 -8.031 -2.666 1 90.81 161 ASP B C 1
ATOM 4194 O O . ASP B 1 161 ? -28.656 -8.164 -3.545 1 90.81 161 ASP B O 1
ATOM 4198 N N . VAL B 1 162 ? -26.75 -8.844 -2.547 1 94.31 162 VAL B N 1
ATOM 4199 C CA . VAL B 1 162 ? -26.594 -10.047 -3.352 1 94.31 162 VAL B CA 1
ATOM 4200 C C . VAL B 1 162 ? -26.531 -11.273 -2.441 1 94.31 162 VAL B C 1
ATOM 4202 O O . VAL B 1 162 ? -25.828 -11.273 -1.432 1 94.31 162 VAL B O 1
ATOM 4205 N N . LYS B 1 163 ? -27.266 -12.234 -2.746 1 95.5 163 LYS B N 1
ATOM 4206 C CA . LYS B 1 163 ? -27.234 -13.516 -2.051 1 95.5 163 LYS B CA 1
ATOM 4207 C C . LYS B 1 163 ? -26.75 -14.633 -2.973 1 95.5 163 LYS B C 1
ATOM 4209 O O . LYS B 1 163 ? -27.422 -14.984 -3.941 1 95.5 163 LYS B O 1
ATOM 4214 N N . PHE B 1 164 ? -25.594 -15.172 -2.652 1 96.19 164 PHE B N 1
ATOM 4215 C CA . PHE B 1 164 ? -25.062 -16.328 -3.367 1 96.19 164 PHE B CA 1
ATOM 4216 C C . PHE B 1 164 ? -25.469 -17.625 -2.676 1 96.19 164 PHE B C 1
ATOM 4218 O O . PHE B 1 164 ? -25.406 -17.719 -1.449 1 96.19 164 PHE B O 1
ATOM 4225 N N . LYS B 1 165 ? -25.906 -18.516 -3.391 1 96.81 165 LYS B N 1
ATOM 4226 C CA . LYS B 1 165 ? -26.156 -19.875 -2.896 1 96.81 165 LYS B CA 1
ATOM 4227 C C . LYS B 1 165 ? -25.094 -20.844 -3.406 1 96.81 165 LYS B C 1
ATOM 4229 O O . LYS B 1 165 ? -24.984 -21.078 -4.613 1 96.81 165 LYS B O 1
ATOM 4234 N N . VAL B 1 166 ? -24.297 -21.359 -2.498 1 97.38 166 VAL B N 1
ATOM 4235 C CA . VAL B 1 166 ? -23.188 -22.266 -2.834 1 97.38 166 VAL B CA 1
ATOM 4236 C C . VAL B 1 166 ? -23.297 -23.531 -1.997 1 97.38 166 VAL B C 1
ATOM 4238 O O . VAL B 1 166 ? -23.156 -23.5 -0.773 1 97.38 166 VAL B O 1
ATOM 4241 N N . GLN B 1 167 ? -23.531 -24.656 -2.6 1 96.62 167 GLN B N 1
ATOM 4242 C CA . GLN B 1 167 ? -23.641 -25.938 -1.911 1 96.62 167 GLN B CA 1
ATOM 4243 C C . GLN B 1 167 ? -24.625 -25.859 -0.753 1 96.62 167 GLN B C 1
ATOM 4245 O O . GLN B 1 167 ? -24.328 -26.312 0.352 1 96.62 167 GLN B O 1
ATOM 4250 N N . GLY B 1 168 ? -25.688 -25.125 -0.915 1 93.88 168 GLY B N 1
ATOM 4251 C CA . GLY B 1 168 ? -26.766 -25.047 0.065 1 93.88 168 GLY B CA 1
ATOM 4252 C C . GLY B 1 168 ? -26.531 -23.984 1.123 1 93.88 168 GLY B C 1
ATOM 4253 O O . GLY B 1 168 ? -27.359 -23.781 2.004 1 93.88 168 GLY B O 1
ATOM 4254 N N . ARG B 1 169 ? -25.453 -23.297 1.036 1 97.12 169 ARG B N 1
ATOM 4255 C CA . ARG B 1 169 ? -25.125 -22.234 1.984 1 97.12 169 ARG B CA 1
ATOM 4256 C C . ARG B 1 169 ? -25.188 -20.859 1.315 1 97.12 169 ARG B C 1
ATOM 4258 O O . ARG B 1 169 ? -24.891 -20.734 0.127 1 97.12 169 ARG B O 1
ATOM 4265 N N . ALA B 1 170 ? -25.531 -19.906 2.146 1 96.5 170 ALA B N 1
ATOM 4266 C CA . ALA B 1 170 ? -25.672 -18.562 1.595 1 96.5 170 ALA B CA 1
ATOM 4267 C C . ALA B 1 170 ? -24.453 -17.703 1.922 1 96.5 170 ALA B C 1
ATOM 4269 O O . ALA B 1 170 ? -23.875 -17.828 3.002 1 96.5 170 ALA B O 1
ATOM 4270 N N . ILE B 1 171 ? -24.016 -16.859 0.949 1 97.44 171 ILE B N 1
ATOM 4271 C CA . ILE B 1 171 ? -23.016 -15.805 1.139 1 97.44 171 ILE B CA 1
ATOM 4272 C C . ILE B 1 171 ? -23.578 -14.461 0.688 1 97.44 171 ILE B C 1
ATOM 4274 O O . ILE B 1 171 ? -24.141 -14.352 -0.404 1 97.44 171 ILE B O 1
ATOM 4278 N N . TYR B 1 172 ? -23.484 -13.469 1.501 1 95.88 172 TYR B N 1
ATOM 4279 C CA . TYR B 1 172 ? -24.031 -12.148 1.204 1 95.88 172 TYR B CA 1
ATOM 4280 C C . TYR B 1 172 ? -22.922 -11.172 0.832 1 95.88 172 TYR B C 1
ATOM 4282 O O . TYR B 1 172 ? -21.859 -11.18 1.438 1 95.88 172 TYR B O 1
ATOM 4290 N N . ALA B 1 173 ? -23.141 -10.422 -0.238 1 96.31 173 ALA B N 1
ATOM 4291 C CA . ALA B 1 173 ? -22.141 -9.453 -0.698 1 96.31 173 ALA B CA 1
ATOM 4292 C C . ALA B 1 173 ? -22.828 -8.203 -1.255 1 96.31 173 ALA B C 1
ATOM 4294 O O . ALA B 1 173 ? -24.047 -8.133 -1.32 1 96.31 173 ALA B O 1
ATOM 4295 N N . ASN B 1 174 ? -22.125 -7.223 -1.558 1 94.19 174 ASN B N 1
ATOM 4296 C CA . ASN B 1 174 ? -22.578 -5.961 -2.123 1 94.19 174 ASN B CA 1
ATOM 4297 C C . ASN B 1 174 ? -22.328 -5.891 -3.625 1 94.19 174 ASN B C 1
ATOM 4299 O O . ASN B 1 174 ? -21.188 -5.988 -4.07 1 94.19 174 ASN B O 1
ATOM 4303 N N . SER B 1 175 ? -23.359 -5.66 -4.363 1 94.12 175 SER B N 1
ATOM 4304 C CA . SER B 1 175 ? -23.25 -5.672 -5.82 1 94.12 175 SER B CA 1
ATOM 4305 C C . SER B 1 175 ? -22.359 -4.543 -6.32 1 94.12 175 SER B C 1
ATOM 4307 O O . SER B 1 175 ? -21.641 -4.707 -7.305 1 94.12 175 SER B O 1
ATOM 4309 N N . SER B 1 176 ? -22.406 -3.398 -5.641 1 92.88 176 SER B N 1
ATOM 4310 C CA . SER B 1 176 ? -21.625 -2.244 -6.078 1 92.88 176 SER B CA 1
ATOM 4311 C C . SER B 1 176 ? -20.125 -2.518 -5.98 1 92.88 176 SER B C 1
ATOM 4313 O O . SER B 1 176 ? -19.359 -2.129 -6.867 1 92.88 176 SER B O 1
ATOM 4315 N N . ILE B 1 177 ? -19.703 -3.197 -4.914 1 95.81 177 ILE B N 1
ATOM 4316 C CA . ILE B 1 177 ? -18.297 -3.545 -4.738 1 95.81 177 ILE B CA 1
ATOM 4317 C C . ILE B 1 177 ? -17.875 -4.566 -5.797 1 95.81 177 ILE B C 1
ATOM 4319 O O . ILE B 1 177 ? -16.859 -4.398 -6.461 1 95.81 177 ILE B O 1
ATOM 4323 N N . LEU B 1 178 ? -18.719 -5.578 -5.973 1 96.44 178 LEU B N 1
ATOM 4324 C CA . LEU B 1 178 ? -18.406 -6.641 -6.918 1 96.44 178 LEU B CA 1
ATOM 4325 C C . LEU B 1 178 ? -18.328 -6.098 -8.344 1 96.44 178 LEU B C 1
ATOM 4327 O O . LEU B 1 178 ? -17.406 -6.445 -9.094 1 96.44 178 LEU B O 1
ATOM 4331 N N . ALA B 1 179 ? -19.25 -5.207 -8.695 1 94.56 179 ALA B N 1
ATOM 4332 C CA . ALA B 1 179 ? -19.312 -4.637 -10.039 1 94.56 179 ALA B CA 1
ATOM 4333 C C . ALA B 1 179 ? -18.078 -3.783 -10.32 1 94.56 179 ALA B C 1
ATOM 4335 O O . ALA B 1 179 ? -17.609 -3.729 -11.461 1 94.56 179 ALA B O 1
ATOM 4336 N N . MET B 1 180 ? -17.547 -3.172 -9.305 1 93.81 180 MET B N 1
ATOM 4337 C CA . MET B 1 180 ? -16.375 -2.312 -9.469 1 93.81 180 MET B CA 1
ATOM 4338 C C . MET B 1 180 ? -15.109 -3.143 -9.602 1 93.81 180 MET B C 1
ATOM 4340 O O . MET B 1 180 ? -14.164 -2.738 -10.281 1 93.81 180 MET B O 1
ATOM 4344 N N . ARG B 1 181 ? -15.117 -4.316 -9.039 1 94.88 181 ARG B N 1
ATOM 4345 C CA . ARG B 1 181 ? -13.883 -5.078 -8.891 1 94.88 181 ARG B CA 1
ATOM 4346 C C . ARG B 1 181 ? -13.812 -6.207 -9.914 1 94.88 181 ARG B C 1
ATOM 4348 O O . ARG B 1 181 ? -12.758 -6.824 -10.094 1 94.88 181 ARG B O 1
ATOM 4355 N N . SER B 1 182 ? -14.93 -6.496 -10.617 1 94.81 182 SER B N 1
ATOM 4356 C CA . SER B 1 182 ? -15.016 -7.586 -11.586 1 94.81 182 SER B CA 1
ATOM 4357 C C . SER B 1 182 ? -15.898 -7.207 -12.766 1 94.81 182 SER B C 1
ATOM 4359 O O . SER B 1 182 ? -17.094 -6.961 -12.602 1 94.81 182 SER B O 1
ATOM 4361 N N . ASP B 1 183 ? -15.359 -7.293 -13.961 1 92.44 183 ASP B N 1
ATOM 4362 C CA . ASP B 1 183 ? -16.125 -6.996 -15.172 1 92.44 183 ASP B CA 1
ATOM 4363 C C . ASP B 1 183 ? -17.281 -7.984 -15.344 1 92.44 183 ASP B C 1
ATOM 4365 O O . ASP B 1 183 ? -18.328 -7.621 -15.859 1 92.44 183 ASP B O 1
ATOM 4369 N N . TYR B 1 184 ? -17.047 -9.156 -14.922 1 93.44 184 TYR B N 1
ATOM 4370 C CA . TYR B 1 184 ? -18.078 -10.172 -15 1 93.44 184 TYR B CA 1
ATOM 4371 C C . TYR B 1 184 ? -19.297 -9.766 -14.172 1 93.44 184 TYR B C 1
ATOM 4373 O O . TYR B 1 184 ? -20.422 -9.75 -14.68 1 93.44 184 TYR B O 1
ATOM 4381 N N . PHE B 1 185 ? -19.078 -9.391 -12.977 1 94.94 185 PHE B N 1
ATOM 4382 C CA . PHE B 1 185 ? -20.172 -9 -12.094 1 94.94 185 PHE B CA 1
ATOM 4383 C C . PHE B 1 185 ? -20.812 -7.695 -12.555 1 94.94 185 PHE B C 1
ATOM 4385 O O . PHE B 1 185 ? -22.016 -7.504 -12.422 1 94.94 185 PHE B O 1
ATOM 4392 N N . GLU B 1 186 ? -19.953 -6.793 -13.047 1 93.06 186 GLU B N 1
ATOM 4393 C CA . GLU B 1 186 ? -20.484 -5.555 -13.602 1 93.06 186 GLU B CA 1
ATOM 4394 C C . GLU B 1 186 ? -21.5 -5.84 -14.703 1 93.06 186 GLU B C 1
ATOM 4396 O O . GLU B 1 186 ? -22.609 -5.316 -14.688 1 93.06 186 GLU B O 1
ATOM 4401 N N . ALA B 1 187 ? -21.078 -6.738 -15.578 1 91.06 187 ALA B N 1
ATOM 4402 C CA . ALA B 1 187 ? -21.938 -7.109 -16.703 1 91.06 187 ALA B CA 1
ATOM 4403 C C . ALA B 1 187 ? -23.172 -7.855 -16.203 1 91.06 187 ALA B C 1
ATOM 4405 O O . ALA B 1 187 ? -24.281 -7.613 -16.688 1 91.06 187 ALA B O 1
ATOM 4406 N N . MET B 1 188 ? -23.016 -8.68 -15.273 1 90.31 188 MET B N 1
ATOM 4407 C CA . MET B 1 188 ? -24.109 -9.492 -14.734 1 90.31 188 MET B CA 1
ATOM 4408 C C . MET B 1 188 ? -25.172 -8.602 -14.094 1 90.31 188 MET B C 1
ATOM 4410 O O . MET B 1 188 ? -26.359 -8.766 -14.367 1 90.31 188 MET B O 1
ATOM 4414 N N . PHE B 1 189 ? -24.75 -7.672 -13.336 1 90.25 189 PHE B N 1
ATOM 4415 C CA . PHE B 1 189 ? -25.703 -6.832 -12.602 1 90.25 189 PHE B CA 1
ATOM 4416 C C . PHE B 1 189 ? -26.328 -5.801 -13.523 1 90.25 189 PHE B C 1
ATOM 4418 O O . PHE B 1 189 ? -27.469 -5.383 -13.305 1 90.25 189 PHE B O 1
ATOM 4425 N N . GLU B 1 190 ? -25.547 -5.355 -14.469 1 84.31 190 GLU B N 1
ATOM 4426 C CA . GLU B 1 190 ? -26.125 -4.469 -15.469 1 84.31 190 GLU B CA 1
ATOM 4427 C C . GLU B 1 190 ? -27.188 -5.188 -16.297 1 84.31 190 GLU B C 1
ATOM 4429 O O . GLU B 1 190 ? -28.234 -4.613 -16.609 1 84.31 190 GLU B O 1
ATOM 4434 N N . GLY B 1 191 ? -26.812 -6.422 -16.688 1 73.38 191 GLY B N 1
ATOM 4435 C CA . GLY B 1 191 ? -27.766 -7.223 -17.453 1 73.38 191 GLY B CA 1
ATOM 4436 C C . GLY B 1 191 ? -29 -7.594 -16.672 1 73.38 191 GLY B C 1
ATOM 4437 O O . GLY B 1 191 ? -30.125 -7.453 -17.172 1 73.38 191 GLY B O 1
ATOM 4438 N N . GLU B 1 192 ? -28.828 -8.047 -15.469 1 67.69 192 GLU B N 1
ATOM 4439 C CA . GLU B 1 192 ? -29.953 -8.43 -14.617 1 67.69 192 GLU B CA 1
ATOM 4440 C C . GLU B 1 192 ? -30.844 -7.234 -14.289 1 67.69 192 GLU B C 1
ATOM 4442 O O . GLU B 1 192 ? -32.062 -7.359 -14.211 1 67.69 192 GLU B O 1
ATOM 4447 N N . TRP B 1 193 ? -30.109 -6.148 -14.07 1 60.16 193 TRP B N 1
ATOM 4448 C CA . TRP B 1 193 ? -30.828 -4.902 -13.836 1 60.16 193 TRP B CA 1
ATOM 4449 C C . TRP B 1 193 ? -31.75 -4.578 -15.008 1 60.16 193 TRP B C 1
ATOM 4451 O O . TRP B 1 193 ? -32.906 -4.199 -14.805 1 60.16 193 TRP B O 1
ATOM 4461 N N . MET B 1 194 ? -31.25 -4.918 -16.141 1 53 194 MET B N 1
ATOM 4462 C CA . MET B 1 194 ? -32.031 -4.699 -17.344 1 53 194 MET B CA 1
ATOM 4463 C C . MET B 1 194 ? -33.219 -5.652 -17.391 1 53 194 MET B C 1
ATOM 4465 O O . MET B 1 194 ? -34.344 -5.254 -17.781 1 53 194 MET B O 1
ATOM 4469 N N . GLU B 1 195 ? -33 -6.781 -16.938 1 53.81 195 GLU B N 1
ATOM 4470 C CA . GLU B 1 195 ? -34.062 -7.773 -16.953 1 53.81 195 GLU B CA 1
ATOM 4471 C C . GLU B 1 195 ? -35.125 -7.461 -15.906 1 53.81 195 GLU B C 1
ATOM 4473 O O . GLU B 1 195 ? -36.344 -7.586 -16.172 1 53.81 195 GLU B O 1
ATOM 4478 N N . CYS B 1 196 ? -34.625 -7.07 -14.703 1 49.62 196 CYS B N 1
ATOM 4479 C CA . CYS B 1 196 ? -35.531 -6.73 -13.625 1 49.62 196 CYS B CA 1
ATOM 4480 C C . CYS B 1 196 ? -36.375 -5.496 -13.969 1 49.62 196 CYS B C 1
ATOM 4482 O O . CYS B 1 196 ? -37.562 -5.453 -13.711 1 49.62 196 CYS B O 1
ATOM 4484 N N . ASN B 1 197 ? -35.719 -4.438 -14.445 1 50.75 197 ASN B N 1
ATOM 4485 C CA . ASN B 1 197 ? -36.438 -3.23 -14.859 1 50.75 197 ASN B CA 1
ATOM 4486 C C . ASN B 1 197 ? -37.375 -3.51 -16.016 1 50.75 197 ASN B C 1
ATOM 4488 O O . ASN B 1 197 ? -38.469 -2.918 -16.094 1 50.75 197 ASN B O 1
ATOM 4492 N N . ASN B 1 198 ? -37.031 -4.406 -16.781 1 48.97 198 ASN B N 1
ATOM 4493 C CA . ASN B 1 198 ? -37.906 -4.812 -17.875 1 48.97 198 ASN B CA 1
ATOM 4494 C C . ASN B 1 198 ? -39.094 -5.621 -17.375 1 48.97 198 ASN B C 1
ATOM 4496 O O . ASN B 1 198 ? -40.219 -5.453 -17.844 1 48.97 198 ASN B O 1
ATOM 4500 N N . LYS B 1 199 ? -38.875 -6.57 -16.5 1 49.19 199 LYS B N 1
ATOM 4501 C CA . LYS B 1 199 ? -40 -7.324 -15.922 1 49.19 199 LYS B CA 1
ATOM 4502 C C . LYS B 1 199 ? -40.938 -6.414 -15.125 1 49.19 199 LYS B C 1
ATOM 4504 O O . LYS B 1 199 ? -42.156 -6.578 -15.156 1 49.19 199 LYS B O 1
ATOM 4509 N N . GLN B 1 200 ? -40.312 -5.457 -14.32 1 46.16 200 GLN B N 1
ATOM 4510 C CA . GLN B 1 200 ? -41.125 -4.496 -13.586 1 46.16 200 GLN B CA 1
ATOM 4511 C C . GLN B 1 200 ? -42 -3.66 -14.531 1 46.16 200 GLN B C 1
ATOM 4513 O O . GLN B 1 200 ? -43.156 -3.387 -14.242 1 46.16 200 GLN B O 1
ATOM 4518 N N . ARG B 1 201 ? -41.438 -3.385 -15.594 1 46.72 201 ARG B N 1
ATOM 4519 C CA . ARG B 1 201 ? -42.219 -2.646 -16.562 1 46.72 201 ARG B CA 1
ATOM 4520 C C . ARG B 1 201 ? -43.344 -3.516 -17.125 1 46.72 201 ARG B C 1
ATOM 4522 O O . ARG B 1 201 ? -44.469 -3.033 -17.359 1 46.72 201 ARG B O 1
ATOM 4529 N N . SER B 1 202 ? -42.969 -4.773 -17.344 1 43.75 202 SER B N 1
ATOM 4530 C CA . SER B 1 202 ? -44 -5.641 -17.891 1 43.75 202 SER B CA 1
ATOM 4531 C C . SER B 1 202 ? -45.062 -5.953 -16.844 1 43.75 202 SER B C 1
ATOM 4533 O O . SER B 1 202 ? -46.219 -6.191 -17.188 1 43.75 202 SER B O 1
ATOM 4535 N N . GLN B 1 203 ? -44.625 -6.141 -15.641 1 36.66 203 GLN B N 1
ATOM 4536 C CA . GLN B 1 203 ? -45.625 -6.48 -14.633 1 36.66 203 GLN B CA 1
ATOM 4537 C C . GLN B 1 203 ? -46.406 -5.25 -14.195 1 36.66 203 GLN B C 1
ATOM 4539 O O . GLN B 1 203 ? -47.375 -5.363 -13.453 1 36.66 203 GLN B O 1
ATOM 4544 N N . ARG B 1 204 ? -45.844 -4.051 -14.438 1 39.72 204 ARG B N 1
ATOM 4545 C CA . ARG B 1 204 ? -46.719 -2.932 -14.094 1 39.72 204 ARG B CA 1
ATOM 4546 C C . ARG B 1 204 ? -48.062 -3.053 -14.797 1 39.72 204 ARG B C 1
ATOM 4548 O O . ARG B 1 204 ? -49 -2.27 -14.531 1 39.72 204 ARG B O 1
ATOM 4555 N N . SER B 1 205 ? -48.125 -3.797 -15.945 1 35.47 205 SER B N 1
ATOM 4556 C CA . SER B 1 205 ? -49.438 -3.764 -16.562 1 35.47 205 SER B CA 1
ATOM 4557 C C . SER B 1 205 ? -50.469 -4.523 -15.711 1 35.47 205 SER B C 1
ATOM 4559 O O . SER B 1 205 ? -51.688 -4.391 -15.906 1 35.47 205 SER B O 1
ATOM 4561 N N . SER B 1 206 ? -50.25 -5.828 -15.344 1 35.75 206 SER B N 1
ATOM 4562 C CA . SER B 1 206 ? -51.406 -6.504 -14.773 1 35.75 206 SER B CA 1
ATOM 4563 C C . SER B 1 206 ? -51.688 -6.047 -13.344 1 35.75 206 SER B C 1
ATOM 4565 O O . SER B 1 206 ? -50.781 -6.113 -12.492 1 35.75 206 SER B O 1
ATOM 4567 N N . THR B 1 207 ? -52.656 -5.082 -13.07 1 32.78 207 THR B N 1
ATOM 4568 C CA . THR B 1 207 ? -53.25 -4.359 -11.961 1 32.78 207 THR B CA 1
ATOM 4569 C C . THR B 1 207 ? -53.75 -5.328 -10.891 1 32.78 207 THR B C 1
ATOM 4571 O O . THR B 1 207 ? -54.531 -4.949 -10.023 1 32.78 207 THR B O 1
ATOM 4574 N N . THR B 1 208 ? -53.812 -6.695 -11.117 1 32.94 208 THR B N 1
ATOM 4575 C CA . THR B 1 208 ? -54.625 -7.344 -10.086 1 32.94 208 THR B CA 1
ATOM 4576 C C . THR B 1 208 ? -54.062 -7.027 -8.695 1 32.94 208 THR B C 1
ATOM 4578 O O . THR B 1 208 ? -52.844 -6.867 -8.523 1 32.94 208 THR B O 1
ATOM 4581 N N . ASN B 1 209 ? -55 -6.52 -7.688 1 32.19 209 ASN B N 1
ATOM 4582 C CA . ASN B 1 209 ? -55.094 -6.078 -6.297 1 32.19 209 ASN B CA 1
ATOM 4583 C C . ASN B 1 209 ? -54.375 -7.035 -5.355 1 32.19 209 ASN B C 1
ATOM 4585 O O . ASN B 1 209 ? -54.594 -7.016 -4.148 1 32.19 209 ASN B O 1
ATOM 4589 N N . THR B 1 210 ? -54.188 -8.32 -5.762 1 29.34 210 THR B N 1
ATOM 4590 C CA . THR B 1 210 ? -53.844 -9.094 -4.574 1 29.34 210 THR B CA 1
ATOM 4591 C C . THR B 1 210 ? -52.594 -8.531 -3.906 1 29.34 210 THR B C 1
ATOM 4593 O O . THR B 1 210 ? -51.594 -8.305 -4.566 1 29.34 210 THR B O 1
ATOM 4596 N N . LYS B 1 211 ? -52.75 -7.738 -2.842 1 31.44 211 LYS B N 1
ATOM 4597 C CA . LYS B 1 211 ? -51.812 -7.383 -1.778 1 31.44 211 LYS B CA 1
ATOM 4598 C C . LYS B 1 211 ? -50.75 -8.461 -1.603 1 31.44 211 LYS B C 1
ATOM 4600 O O . LYS B 1 211 ? -50.812 -9.242 -0.652 1 31.44 211 LYS B O 1
ATOM 4605 N N . ASN B 1 212 ? -50.75 -9.414 -2.525 1 31.98 212 ASN B N 1
ATOM 4606 C CA . ASN B 1 212 ? -49.75 -10.453 -2.234 1 31.98 212 ASN B CA 1
ATOM 4607 C C . ASN B 1 212 ? -48.438 -9.859 -1.729 1 31.98 212 ASN B C 1
ATOM 4609 O O . ASN B 1 212 ? -48.094 -8.734 -2.088 1 31.98 212 ASN B O 1
ATOM 4613 N N . GLU B 1 213 ? -47.969 -10.68 -0.71 1 34.28 213 GLU B N 1
ATOM 4614 C CA . GLU B 1 213 ? -46.781 -10.547 0.132 1 34.28 213 GLU B CA 1
ATOM 4615 C C . GLU B 1 213 ? -45.562 -10.156 -0.693 1 34.28 213 GLU B C 1
ATOM 4617 O O . GLU B 1 213 ? -45.094 -10.945 -1.519 1 34.28 213 GLU B O 1
ATOM 4622 N N . ILE B 1 214 ? -45.656 -9.117 -1.482 1 35.09 214 ILE B N 1
ATOM 4623 C CA . ILE B 1 214 ? -44.375 -8.594 -1.932 1 35.09 214 ILE B CA 1
ATOM 4624 C C . ILE B 1 214 ? -43.281 -9.039 -0.97 1 35.09 214 ILE B C 1
ATOM 4626 O O . ILE B 1 214 ? -43.188 -8.516 0.143 1 35.09 214 ILE B O 1
ATOM 4630 N N . ASN B 1 215 ? -43.344 -10.289 -0.54 1 38 215 ASN B N 1
ATOM 4631 C CA . ASN B 1 215 ? -42.125 -10.773 0.073 1 38 215 ASN B CA 1
ATOM 4632 C C . ASN B 1 215 ? -40.906 -10.039 -0.473 1 38 215 ASN B C 1
ATOM 4634 O O . ASN B 1 215 ? -40.438 -10.336 -1.568 1 38 215 ASN B O 1
ATOM 4638 N N . GLU B 1 216 ? -40.875 -8.75 -0.55 1 45.28 216 GLU B N 1
ATOM 4639 C CA . GLU B 1 216 ? -39.812 -7.773 -0.845 1 45.28 216 GLU B CA 1
ATOM 4640 C C . GLU B 1 216 ? -38.438 -8.383 -0.668 1 45.28 216 GLU B C 1
ATOM 4642 O O . GLU B 1 216 ? -38.062 -8.758 0.44 1 45.28 216 GLU B O 1
ATOM 4647 N N . ASN B 1 217 ? -38.125 -9.266 -1.487 1 55.47 217 ASN B N 1
ATOM 4648 C CA . ASN B 1 217 ? -36.812 -9.914 -1.515 1 55.47 217 ASN B CA 1
ATOM 4649 C C . ASN B 1 217 ? -35.719 -8.984 -1.034 1 55.47 217 ASN B C 1
ATOM 4651 O O . ASN B 1 217 ? -35.5 -7.91 -1.604 1 55.47 217 ASN B O 1
ATOM 4655 N N . ARG B 1 218 ? -35.438 -9.164 0.168 1 68.94 218 ARG B N 1
ATOM 4656 C CA . ARG B 1 218 ? -34.469 -8.383 0.918 1 68.94 218 ARG B CA 1
ATOM 4657 C C . ARG B 1 218 ? -33.219 -8.125 0.083 1 68.94 218 ARG B C 1
ATOM 4659 O O . ARG B 1 218 ? -32.625 -7.039 0.154 1 68.94 218 ARG B O 1
ATOM 4666 N N . TYR B 1 219 ? -33.031 -9.172 -0.98 1 84.94 219 TYR B N 1
ATOM 4667 C CA . TYR B 1 219 ? -31.781 -9.016 -1.739 1 84.94 219 TYR B CA 1
ATOM 4668 C C . TYR B 1 219 ? -32.094 -8.711 -3.203 1 84.94 219 TYR B C 1
ATOM 4670 O O . TYR B 1 219 ? -32.969 -9.336 -3.811 1 84.94 219 TYR B O 1
ATOM 4678 N N . LYS B 1 220 ? -31.484 -7.797 -3.766 1 86.81 220 LYS B N 1
ATOM 4679 C CA . LYS B 1 220 ? -31.641 -7.359 -5.148 1 86.81 220 LYS B CA 1
ATOM 4680 C C . LYS B 1 220 ? -31.297 -8.477 -6.125 1 86.81 220 LYS B C 1
ATOM 4682 O O . LYS B 1 220 ? -31.938 -8.625 -7.164 1 86.81 220 LYS B O 1
ATOM 4687 N N . TYR B 1 221 ? -30.25 -9.297 -5.793 1 91.12 221 TYR B N 1
ATOM 4688 C CA . TYR B 1 221 ? -29.781 -10.375 -6.656 1 91.12 221 TYR B CA 1
ATOM 4689 C C . TYR B 1 221 ? -29.641 -11.68 -5.883 1 91.12 221 TYR B C 1
ATOM 4691 O O . TYR B 1 221 ? -29.219 -11.68 -4.723 1 91.12 221 TYR B O 1
ATOM 4699 N N . GLU B 1 222 ? -30.109 -12.727 -6.48 1 92.06 222 GLU B N 1
ATOM 4700 C CA . GLU B 1 222 ? -29.875 -14.078 -5.98 1 92.06 222 GLU B CA 1
ATOM 4701 C C . GLU B 1 222 ? -29.188 -14.945 -7.035 1 92.06 222 GLU B C 1
ATOM 4703 O O . GLU B 1 222 ? -29.75 -15.195 -8.102 1 92.06 222 GLU B O 1
ATOM 4708 N N . ILE B 1 223 ? -28.016 -15.438 -6.719 1 93.75 223 ILE B N 1
ATOM 4709 C CA . ILE B 1 223 ? -27.188 -16.141 -7.695 1 93.75 223 ILE B CA 1
ATOM 4710 C C . ILE B 1 223 ? -26.766 -17.5 -7.141 1 93.75 223 ILE B C 1
ATOM 4712 O O . ILE B 1 223 ? -26.281 -17.594 -6.012 1 93.75 223 ILE B O 1
ATOM 4716 N N . GLU B 1 224 ? -26.922 -18.562 -7.891 1 95.06 224 GLU B N 1
ATOM 4717 C CA . GLU B 1 224 ? -26.469 -19.891 -7.492 1 95.06 224 GLU B CA 1
ATOM 4718 C C . GLU B 1 224 ? -25.156 -20.266 -8.188 1 95.06 224 GLU B C 1
ATOM 4720 O O . GLU B 1 224 ? -25.047 -20.141 -9.406 1 95.06 224 GLU B O 1
ATOM 4725 N N . ILE B 1 225 ? -24.188 -20.609 -7.438 1 95.56 225 ILE B N 1
ATOM 4726 C CA . ILE B 1 225 ? -22.906 -21.094 -7.949 1 95.56 225 ILE B CA 1
ATOM 4727 C C . ILE B 1 225 ? -22.766 -22.594 -7.691 1 95.56 225 ILE B C 1
ATOM 4729 O O . ILE B 1 225 ? -22.719 -23.031 -6.539 1 95.56 225 ILE B O 1
ATOM 4733 N N . THR B 1 226 ? -22.641 -23.359 -8.727 1 95.56 226 THR B N 1
ATOM 4734 C CA . THR B 1 226 ? -22.672 -24.812 -8.586 1 95.56 226 THR B CA 1
ATOM 4735 C C . THR B 1 226 ? -21.328 -25.422 -8.945 1 95.56 226 THR B C 1
ATOM 4737 O O . THR B 1 226 ? -21.031 -26.562 -8.594 1 95.56 226 THR B O 1
ATOM 4740 N N . ASP B 1 227 ? -20.484 -24.703 -9.578 1 95.12 227 ASP B N 1
ATOM 4741 C CA . ASP B 1 227 ? -19.266 -25.281 -10.141 1 95.12 227 ASP B CA 1
ATOM 4742 C C . ASP B 1 227 ? -18.094 -25.125 -9.188 1 95.12 227 ASP B C 1
ATOM 4744 O O . ASP B 1 227 ? -17 -25.641 -9.453 1 95.12 227 ASP B O 1
ATOM 4748 N N . PHE B 1 228 ? -18.297 -24.438 -8.117 1 96.94 228 PHE B N 1
ATOM 4749 C CA . PHE B 1 228 ? -17.219 -24.25 -7.141 1 96.94 228 PHE B CA 1
ATOM 4750 C C . PHE B 1 228 ? -17.734 -24.516 -5.727 1 96.94 228 PHE B C 1
ATOM 4752 O O . PHE B 1 228 ? -18.922 -24.359 -5.449 1 96.94 228 PHE B O 1
ATOM 4759 N N . ASN B 1 229 ? -16.812 -24.875 -4.844 1 96.38 229 ASN B N 1
ATOM 4760 C CA . ASN B 1 229 ? -17.203 -25.109 -3.453 1 96.38 229 ASN B CA 1
ATOM 4761 C C . ASN B 1 229 ? -17.266 -23.797 -2.67 1 96.38 229 ASN B C 1
ATOM 4763 O O . ASN B 1 229 ? -16.859 -22.75 -3.172 1 96.38 229 ASN B O 1
ATOM 4767 N N . TYR B 1 230 ? -17.797 -23.844 -1.487 1 97.06 230 TYR B N 1
ATOM 4768 C CA . TYR B 1 230 ? -18.047 -22.688 -0.629 1 97.06 230 TYR B CA 1
ATOM 4769 C C . TYR B 1 230 ? -16.75 -21.938 -0.325 1 97.06 230 TYR B C 1
ATOM 4771 O O . TYR B 1 230 ? -16.688 -20.719 -0.454 1 97.06 230 TYR B O 1
ATOM 4779 N N . GLU B 1 231 ? -15.672 -22.688 -0.024 1 95.62 231 GLU B N 1
ATOM 4780 C CA . GLU B 1 231 ? -14.398 -22.109 0.372 1 95.62 231 GLU B CA 1
ATOM 4781 C C . GLU B 1 231 ? -13.789 -21.297 -0.768 1 95.62 231 GLU B C 1
ATOM 4783 O O . GLU B 1 231 ? -13.234 -20.219 -0.542 1 95.62 231 GLU B O 1
ATOM 4788 N N . THR B 1 232 ? -13.938 -21.75 -1.924 1 97.25 232 THR B N 1
ATOM 4789 C CA . THR B 1 232 ? -13.391 -21.078 -3.094 1 97.25 232 THR B CA 1
ATOM 4790 C C . THR B 1 232 ? -14.148 -19.781 -3.373 1 97.25 232 THR B C 1
ATOM 4792 O O . THR B 1 232 ? -13.539 -18.734 -3.627 1 97.25 232 THR B O 1
ATOM 4795 N N . VAL B 1 233 ? -15.445 -19.859 -3.25 1 97.81 233 VAL B N 1
ATOM 4796 C CA . VAL B 1 233 ? -16.281 -18.703 -3.553 1 97.81 233 VAL B CA 1
ATOM 4797 C C . VAL B 1 233 ? -16.031 -17.609 -2.514 1 97.81 233 VAL B C 1
ATOM 4799 O O . VAL B 1 233 ? -15.828 -16.438 -2.865 1 97.81 233 VAL B O 1
ATOM 4802 N N . ILE B 1 234 ? -16.031 -18.016 -1.26 1 97.19 234 ILE B N 1
ATOM 4803 C CA . ILE B 1 234 ? -15.867 -17.031 -0.201 1 97.19 234 ILE B CA 1
ATOM 4804 C C . ILE B 1 234 ? -14.477 -16.391 -0.301 1 97.19 234 ILE B C 1
ATOM 4806 O O . ILE B 1 234 ? -14.305 -15.211 -0.015 1 97.19 234 ILE B O 1
ATOM 4810 N N . ALA B 1 235 ? -13.477 -17.156 -0.696 1 96.75 235 ALA B N 1
ATOM 4811 C CA . ALA B 1 235 ? -12.125 -16.625 -0.864 1 96.75 235 ALA B CA 1
ATOM 4812 C C . ALA B 1 235 ? -12.078 -15.57 -1.973 1 96.75 235 ALA B C 1
ATOM 4814 O O . ALA B 1 235 ? -11.445 -14.523 -1.825 1 96.75 235 ALA B O 1
ATOM 4815 N N . MET B 1 236 ? -12.742 -15.859 -3.049 1 97.69 236 MET B N 1
ATOM 4816 C CA . MET B 1 236 ? -12.805 -14.891 -4.145 1 97.69 236 MET B CA 1
ATOM 4817 C C . MET B 1 236 ? -13.492 -13.609 -3.703 1 97.69 236 MET B C 1
ATOM 4819 O O . MET B 1 236 ? -12.992 -12.508 -3.953 1 97.69 236 MET B O 1
ATOM 4823 N N . LEU B 1 237 ? -14.625 -13.766 -3.031 1 98 237 LEU B N 1
ATOM 4824 C CA . LEU B 1 237 ? -15.375 -12.602 -2.58 1 98 237 LEU B CA 1
ATOM 4825 C C . LEU B 1 237 ? -14.562 -11.789 -1.571 1 98 237 LEU B C 1
ATOM 4827 O O . LEU B 1 237 ? -14.578 -10.555 -1.604 1 98 237 LEU B O 1
ATOM 4831 N N . HIS B 1 238 ? -13.938 -12.516 -0.695 1 97.5 238 HIS B N 1
ATOM 4832 C CA . HIS B 1 238 ? -13.07 -11.852 0.27 1 97.5 238 HIS B CA 1
ATOM 4833 C C . HIS B 1 238 ? -11.992 -11.031 -0.431 1 97.5 238 HIS B C 1
ATOM 4835 O O . HIS B 1 238 ? -11.711 -9.898 -0.037 1 97.5 238 HIS B O 1
ATOM 4841 N N . PHE B 1 239 ? -11.453 -11.555 -1.497 1 96.88 239 PHE B N 1
ATOM 4842 C CA . PHE B 1 239 ? -10.453 -10.828 -2.277 1 96.88 239 PHE B CA 1
ATOM 4843 C C . PHE B 1 239 ? -11.062 -9.586 -2.912 1 96.88 239 PHE B C 1
ATOM 4845 O O . PHE B 1 239 ? -10.445 -8.516 -2.914 1 96.88 239 PHE B O 1
ATOM 4852 N N . LEU B 1 240 ? -12.203 -9.711 -3.393 1 97.38 240 LEU B N 1
ATOM 4853 C CA . LEU B 1 240 ? -12.867 -8.594 -4.047 1 97.38 240 LEU B CA 1
ATOM 4854 C C . LEU B 1 240 ? -13.141 -7.469 -3.053 1 97.38 240 LEU B C 1
ATOM 4856 O O . LEU B 1 240 ? -13.133 -6.289 -3.422 1 97.38 240 LEU B O 1
ATOM 4860 N N . TYR B 1 241 ? -13.273 -7.809 -1.744 1 96.81 241 TYR B N 1
ATOM 4861 C CA . TYR B 1 241 ? -13.594 -6.836 -0.705 1 96.81 241 TYR B CA 1
ATOM 4862 C C . TYR B 1 241 ? -12.328 -6.199 -0.146 1 96.81 241 TYR B C 1
ATOM 4864 O O . TYR B 1 241 ? -12.383 -5.129 0.464 1 96.81 241 TYR B O 1
ATOM 4872 N N . THR B 1 242 ? -11.156 -6.918 -0.298 1 96 242 THR B N 1
ATOM 4873 C CA . THR B 1 242 ? -10.047 -6.492 0.547 1 96 242 THR B CA 1
ATOM 4874 C C . THR B 1 242 ? -8.734 -6.531 -0.227 1 96 242 THR B C 1
ATOM 4876 O O . THR B 1 242 ? -7.734 -5.965 0.213 1 96 242 THR B O 1
ATOM 4879 N N . ASP B 1 243 ? -8.703 -7.285 -1.332 1 91.19 243 ASP B N 1
ATOM 4880 C CA . ASP B 1 243 ? -7.48 -7.547 -2.088 1 91.19 243 ASP B CA 1
ATOM 4881 C C . ASP B 1 243 ? -6.566 -8.516 -1.338 1 91.19 243 ASP B C 1
ATOM 4883 O O . ASP B 1 243 ? -5.383 -8.633 -1.663 1 91.19 243 ASP B O 1
ATOM 4887 N N . GLU B 1 244 ? -7.164 -9.164 -0.309 1 89.25 244 GLU B N 1
ATOM 4888 C CA . GLU B 1 244 ? -6.367 -10.141 0.434 1 89.25 244 GLU B CA 1
ATOM 4889 C C . GLU B 1 244 ? -6.645 -11.562 -0.041 1 89.25 244 GLU B C 1
ATOM 4891 O O . GLU B 1 244 ? -7.797 -11.922 -0.297 1 89.25 244 GLU B O 1
ATOM 4896 N N . ALA B 1 245 ? -5.594 -12.219 -0.306 1 85.12 245 ALA B N 1
ATOM 4897 C CA . ALA B 1 245 ? -5.688 -13.633 -0.67 1 85.12 245 ALA B CA 1
ATOM 4898 C C . ALA B 1 245 ? -4.637 -14.461 0.066 1 85.12 245 ALA B C 1
ATOM 4900 O O . ALA B 1 245 ? -3.439 -14.172 -0.019 1 85.12 245 ALA B O 1
ATOM 4901 N N . ASP B 1 246 ? -5.07 -15.266 0.954 1 81.19 246 ASP B N 1
ATOM 4902 C CA . ASP B 1 246 ? -4.129 -16.156 1.628 1 81.19 246 ASP B CA 1
ATOM 4903 C C . ASP B 1 246 ? -4.301 -17.594 1.162 1 81.19 246 ASP B C 1
ATOM 4905 O O . ASP B 1 246 ? -5.289 -18.25 1.505 1 81.19 246 ASP B O 1
ATOM 4909 N N . PHE B 1 247 ? -3.367 -18.031 0.303 1 82.38 247 PHE B N 1
ATOM 4910 C CA . PHE B 1 247 ? -3.453 -19.391 -0.189 1 82.38 247 PHE B CA 1
ATOM 4911 C C . PHE B 1 247 ? -2.123 -20.125 -0.014 1 82.38 247 PHE B C 1
ATOM 4913 O O . PHE B 1 247 ? -1.834 -21.078 -0.728 1 82.38 247 PHE B O 1
ATOM 4920 N N . LYS B 1 248 ? -1.408 -19.797 0.934 1 73.44 248 LYS B N 1
ATOM 4921 C CA . LYS B 1 248 ? -0.101 -20.391 1.19 1 73.44 248 LYS B CA 1
ATOM 4922 C C . LYS B 1 248 ? -0.233 -21.859 1.57 1 73.44 248 LYS B C 1
ATOM 4924 O O . LYS B 1 248 ? 0.583 -22.688 1.161 1 73.44 248 LYS B O 1
ATOM 4929 N N . ASN B 1 249 ? -1.284 -22.109 2.311 1 82.44 249 ASN B N 1
ATOM 4930 C CA . ASN B 1 249 ? -1.432 -23.484 2.795 1 82.44 249 ASN B CA 1
ATOM 4931 C C . ASN B 1 249 ? -2.477 -24.25 1.989 1 82.44 249 ASN B C 1
ATOM 4933 O O . ASN B 1 249 ? -2.998 -25.266 2.453 1 82.44 249 ASN B O 1
ATOM 4937 N N . TYR B 1 250 ? -2.615 -23.734 0.863 1 89.62 250 TYR B N 1
ATOM 4938 C CA . TYR B 1 250 ? -3.609 -24.406 0.03 1 89.62 250 TYR B CA 1
ATOM 4939 C C . TYR B 1 250 ? -3.023 -25.641 -0.63 1 89.62 250 TYR B C 1
ATOM 4941 O O . TYR B 1 250 ? -1.858 -25.641 -1.033 1 89.62 250 TYR B O 1
ATOM 4949 N N . SER B 1 251 ? -3.85 -26.641 -0.73 1 90.19 251 SER B N 1
ATOM 4950 C CA . SER B 1 251 ? -3.508 -27.781 -1.573 1 90.19 251 SER B CA 1
ATOM 4951 C C . SER B 1 251 ? -3.492 -27.391 -3.049 1 90.19 251 SER B C 1
ATOM 4953 O O . SER B 1 251 ? -4.004 -26.344 -3.424 1 90.19 251 SER B O 1
ATOM 4955 N N . LEU B 1 252 ? -2.949 -28.297 -3.873 1 90 252 LEU B N 1
ATOM 4956 C CA . LEU B 1 252 ? -2.904 -28.031 -5.309 1 90 252 LEU B CA 1
ATOM 4957 C C . LEU B 1 252 ? -4.312 -27.906 -5.883 1 90 252 LEU B C 1
ATOM 4959 O O . LEU B 1 252 ? -4.578 -27.016 -6.695 1 90 252 LEU B O 1
ATOM 4963 N N . ASP B 1 253 ? -5.188 -28.719 -5.414 1 92.62 253 ASP B N 1
ATOM 4964 C CA . ASP B 1 253 ? -6.566 -28.672 -5.887 1 92.62 253 ASP B CA 1
ATOM 4965 C C . ASP B 1 253 ? -7.227 -27.344 -5.547 1 92.62 253 ASP B C 1
ATOM 4967 O O . ASP B 1 253 ? -7.918 -26.75 -6.383 1 92.62 253 ASP B O 1
ATOM 4971 N N . ASN B 1 254 ? -6.953 -26.891 -4.336 1 94.31 254 ASN B N 1
ATOM 4972 C CA . ASN B 1 254 ? -7.555 -25.641 -3.893 1 94.31 254 ASN B CA 1
ATOM 4973 C C . ASN B 1 254 ? -6.992 -24.453 -4.66 1 94.31 254 ASN B C 1
ATOM 4975 O O . ASN B 1 254 ? -7.727 -23.516 -4.984 1 94.31 254 ASN B O 1
ATOM 4979 N N . ILE B 1 255 ? -5.738 -24.516 -4.914 1 95.19 255 ILE B N 1
ATOM 4980 C CA . ILE B 1 255 ? -5.102 -23.422 -5.652 1 95.19 255 ILE B CA 1
ATOM 4981 C C . ILE B 1 255 ? -5.68 -23.359 -7.066 1 95.19 255 ILE B C 1
ATOM 4983 O O . ILE B 1 255 ? -5.98 -22.266 -7.566 1 95.19 255 ILE B O 1
ATOM 4987 N N . TRP B 1 256 ? -5.852 -24.484 -7.629 1 94.31 256 TRP B N 1
ATOM 4988 C CA . TRP B 1 256 ? -6.367 -24.516 -8.992 1 94.31 256 TRP B CA 1
ATOM 4989 C C . TRP B 1 256 ? -7.828 -24.078 -9.031 1 94.31 256 TRP B C 1
ATOM 4991 O O . TRP B 1 256 ? -8.258 -23.438 -9.984 1 94.31 256 TRP B O 1
ATOM 5001 N N . ASN B 1 257 ? -8.594 -24.469 -8.023 1 95.69 257 ASN B N 1
ATOM 5002 C CA . ASN B 1 257 ? -9.961 -23.984 -7.926 1 95.69 257 ASN B CA 1
ATOM 5003 C C . ASN B 1 257 ? -10.008 -22.453 -7.855 1 95.69 257 ASN B C 1
ATOM 5005 O O . ASN B 1 257 ? -10.82 -21.828 -8.531 1 95.69 257 ASN B O 1
ATOM 5009 N N . LEU B 1 258 ? -9.156 -21.938 -7.074 1 96.5 258 LEU B N 1
ATOM 5010 C CA . LEU B 1 258 ? -9.102 -20.484 -6.93 1 96.5 258 LEU B CA 1
ATOM 5011 C C . LEU B 1 258 ? -8.656 -19.828 -8.234 1 96.5 258 LEU B C 1
ATOM 5013 O O . LEU B 1 258 ? -9.18 -18.781 -8.617 1 96.5 258 LEU B O 1
ATOM 5017 N N . PHE B 1 259 ? -7.73 -20.469 -8.898 1 96.12 259 PHE B N 1
ATOM 5018 C CA . PHE B 1 259 ? -7.312 -19.969 -10.203 1 96.12 259 PHE B CA 1
ATOM 5019 C C . PHE B 1 259 ? -8.469 -20 -11.195 1 96.12 259 PHE B C 1
ATOM 5021 O O . PHE B 1 259 ? -8.727 -19.016 -11.883 1 96.12 259 PHE B O 1
ATOM 5028 N N . SER B 1 260 ? -9.18 -21.078 -11.219 1 96.56 260 SER B N 1
ATOM 5029 C CA . SER B 1 260 ? -10.289 -21.281 -12.141 1 96.56 260 SER B CA 1
ATOM 5030 C C . SER B 1 260 ? -11.406 -20.281 -11.898 1 96.56 260 SER B C 1
ATOM 5032 O O . SER B 1 260 ? -11.945 -19.703 -12.844 1 96.56 260 SER B O 1
ATOM 5034 N N . ILE B 1 261 ? -11.711 -20.062 -10.688 1 97.25 261 ILE B N 1
ATOM 5035 C CA . ILE B 1 261 ? -12.82 -19.172 -10.383 1 97.25 261 ILE B CA 1
ATOM 5036 C C . ILE B 1 261 ? -12.422 -17.734 -10.711 1 97.25 261 ILE B C 1
ATOM 5038 O O . ILE B 1 261 ? -13.242 -16.938 -11.18 1 97.25 261 ILE B O 1
ATOM 5042 N N . SER B 1 262 ? -11.188 -17.359 -10.375 1 96.31 262 SER B N 1
ATOM 5043 C CA . SER B 1 262 ? -10.727 -16 -10.695 1 96.31 262 SER B CA 1
ATOM 5044 C C . SER B 1 262 ? -10.742 -15.758 -12.203 1 96.31 262 SER B C 1
ATOM 5046 O O . SER B 1 262 ? -11.016 -14.641 -12.648 1 96.31 262 SER B O 1
ATOM 5048 N N . ASP B 1 263 ? -10.445 -16.828 -12.945 1 94.88 263 ASP B N 1
ATOM 5049 C CA . ASP B 1 263 ? -10.5 -16.734 -14.398 1 94.88 263 ASP B CA 1
ATOM 5050 C C . ASP B 1 263 ? -11.945 -16.625 -14.891 1 94.88 263 ASP B C 1
ATOM 5052 O O . ASP B 1 263 ? -12.25 -15.781 -15.734 1 94.88 263 ASP B O 1
ATOM 5056 N N . LYS B 1 264 ? -12.797 -17.375 -14.359 1 96.19 264 LYS B N 1
ATOM 5057 C CA . LYS B 1 264 ? -14.195 -17.422 -14.789 1 96.19 264 LYS B CA 1
ATOM 5058 C C . LYS B 1 264 ? -14.891 -16.094 -14.516 1 96.19 264 LYS B C 1
ATOM 5060 O O . LYS B 1 264 ? -15.656 -15.602 -15.352 1 96.19 264 LYS B O 1
ATOM 5065 N N . TYR B 1 265 ? -14.625 -15.539 -13.391 1 96.19 265 TYR B N 1
ATOM 5066 C CA . TYR B 1 265 ? -15.344 -14.344 -12.977 1 96.19 265 TYR B CA 1
ATOM 5067 C C . TYR B 1 265 ? -14.523 -13.094 -13.258 1 96.19 265 TYR B C 1
ATOM 5069 O O . TYR B 1 265 ? -14.828 -12.016 -12.734 1 96.19 265 TYR B O 1
ATOM 5077 N N . PHE B 1 266 ? -13.5 -13.211 -13.906 1 94.69 266 PHE B N 1
ATOM 5078 C CA . PHE B 1 266 ? -12.672 -12.117 -14.398 1 94.69 266 PHE B CA 1
ATOM 5079 C C . PHE B 1 266 ? -12.133 -11.281 -13.25 1 94.69 266 PHE B C 1
ATOM 5081 O O . PHE B 1 266 ? -12.234 -10.055 -13.266 1 94.69 266 PHE B O 1
ATOM 5088 N N . VAL B 1 267 ? -11.586 -11.945 -12.258 1 94.69 267 VAL B N 1
ATOM 5089 C CA . VAL B 1 267 ? -10.836 -11.281 -11.195 1 94.69 267 VAL B CA 1
ATOM 5090 C C . VAL B 1 267 ? -9.344 -11.312 -11.508 1 94.69 267 VAL B C 1
ATOM 5092 O O . VAL B 1 267 ? -8.602 -12.094 -10.914 1 94.69 267 VAL B O 1
ATOM 5095 N N . ASP B 1 268 ? -8.914 -10.406 -12.273 1 88.06 268 ASP B N 1
ATOM 5096 C CA . ASP B 1 268 ? -7.617 -10.461 -12.945 1 88.06 268 ASP B CA 1
ATOM 5097 C C . ASP B 1 268 ? -6.473 -10.398 -11.938 1 88.06 268 ASP B C 1
ATOM 5099 O O . ASP B 1 268 ? -5.5 -11.148 -12.047 1 88.06 268 ASP B O 1
ATOM 5103 N N . ASP B 1 269 ? -6.676 -9.539 -10.961 1 85 269 ASP B N 1
ATOM 5104 C CA . ASP B 1 269 ? -5.594 -9.383 -9.992 1 85 269 ASP B CA 1
ATOM 5105 C C . ASP B 1 269 ? -5.375 -10.68 -9.203 1 85 269 ASP B C 1
ATOM 5107 O O . ASP B 1 269 ? -4.234 -11.086 -8.984 1 85 269 ASP B O 1
ATOM 5111 N N . LEU B 1 270 ? -6.395 -11.266 -8.805 1 91.5 270 LEU B N 1
ATOM 5112 C CA . LEU B 1 270 ? -6.309 -12.523 -8.078 1 91.5 270 LEU B CA 1
ATOM 5113 C C . LEU B 1 270 ? -5.711 -13.617 -8.961 1 91.5 270 LEU B C 1
ATOM 5115 O O . LEU B 1 270 ? -4.812 -14.344 -8.523 1 91.5 270 LEU B O 1
ATOM 5119 N N . ARG B 1 271 ? -6.195 -13.688 -10.172 1 91.19 271 ARG B N 1
ATOM 5120 C CA . ARG B 1 271 ? -5.691 -14.672 -11.117 1 91.19 271 ARG B CA 1
ATOM 5121 C C . ARG B 1 271 ? -4.184 -14.531 -11.305 1 91.19 271 ARG B C 1
ATOM 5123 O O . ARG B 1 271 ? -3.455 -15.531 -11.289 1 91.19 271 ARG B O 1
ATOM 5130 N N . HIS B 1 272 ? -3.83 -13.328 -11.422 1 84.44 272 HIS B N 1
ATOM 5131 C CA . HIS B 1 272 ? -2.416 -13.039 -11.633 1 84.44 272 HIS B CA 1
ATOM 5132 C C . HIS B 1 272 ? -1.584 -13.43 -10.414 1 84.44 272 HIS B C 1
ATOM 5134 O O . HIS B 1 272 ? -0.532 -14.055 -10.555 1 84.44 272 HIS B O 1
ATOM 5140 N N . ARG B 1 273 ? -2.053 -13.078 -9.289 1 82.31 273 ARG B N 1
ATOM 5141 C CA . ARG B 1 273 ? -1.34 -13.398 -8.062 1 82.31 273 ARG B CA 1
ATOM 5142 C C . ARG B 1 273 ? -1.193 -14.906 -7.887 1 82.31 273 ARG B C 1
ATOM 5144 O O . ARG B 1 273 ? -0.132 -15.391 -7.488 1 82.31 273 ARG B O 1
ATOM 5151 N N . ILE B 1 274 ? -2.176 -15.641 -8.18 1 89.94 274 ILE B N 1
ATOM 5152 C CA . ILE B 1 274 ? -2.143 -17.094 -8.039 1 89.94 274 ILE B CA 1
ATOM 5153 C C . ILE B 1 274 ? -1.172 -17.688 -9.062 1 89.94 274 ILE B C 1
ATOM 5155 O O . ILE B 1 274 ? -0.419 -18.609 -8.742 1 89.94 274 ILE B O 1
ATOM 5159 N N . LYS B 1 275 ? -1.231 -17.141 -10.273 1 86.81 275 LYS B N 1
ATOM 5160 C CA . LYS B 1 275 ? -0.307 -17.594 -11.312 1 86.81 275 LYS B CA 1
ATOM 5161 C C . LYS B 1 275 ? 1.143 -17.438 -10.859 1 86.81 275 LYS B C 1
ATOM 5163 O O . LYS B 1 275 ? 1.936 -18.375 -10.984 1 86.81 275 LYS B O 1
ATOM 5168 N N . ILE B 1 276 ? 1.376 -16.344 -10.289 1 76.69 276 ILE B N 1
ATOM 5169 C CA . ILE B 1 276 ? 2.727 -16.094 -9.797 1 76.69 276 ILE B CA 1
ATOM 5170 C C . ILE B 1 276 ? 3.07 -17.094 -8.695 1 76.69 276 ILE B C 1
ATOM 5172 O O . ILE B 1 276 ? 4.168 -17.656 -8.68 1 76.69 276 ILE B O 1
ATOM 5176 N N . HIS B 1 277 ? 2.182 -17.328 -7.832 1 81.56 277 HIS B N 1
ATOM 5177 C CA . HIS B 1 277 ? 2.393 -18.266 -6.734 1 81.56 277 HIS B CA 1
ATOM 5178 C C . HIS B 1 277 ? 2.635 -19.672 -7.254 1 81.56 277 HIS B C 1
ATOM 5180 O O . HIS B 1 277 ? 3.521 -20.375 -6.766 1 81.56 277 HIS B O 1
ATOM 5186 N N . ILE B 1 278 ? 1.913 -20.031 -8.234 1 87.88 278 ILE B N 1
ATOM 5187 C CA . ILE B 1 278 ? 2.051 -21.359 -8.828 1 87.88 278 ILE B CA 1
ATOM 5188 C C . ILE B 1 278 ? 3.451 -21.516 -9.414 1 87.88 278 ILE B C 1
ATOM 5190 O O . ILE B 1 278 ? 4.145 -22.484 -9.125 1 87.88 278 ILE B O 1
ATOM 5194 N N . ILE B 1 279 ? 3.863 -20.562 -10.117 1 80.75 279 ILE B N 1
ATOM 5195 C CA . ILE B 1 279 ? 5.102 -20.672 -10.875 1 80.75 279 ILE B CA 1
ATOM 5196 C C . ILE B 1 279 ? 6.301 -20.531 -9.945 1 80.75 279 ILE B C 1
ATOM 5198 O O . ILE B 1 279 ? 7.281 -21.266 -10.062 1 80.75 279 ILE B O 1
ATOM 5202 N N . ASN B 1 280 ? 6.113 -19.656 -9.023 1 70.56 280 ASN B N 1
ATOM 5203 C CA . ASN B 1 280 ? 7.289 -19.312 -8.219 1 70.56 280 ASN B CA 1
ATOM 5204 C C . ASN B 1 280 ? 7.387 -20.188 -6.973 1 70.56 280 ASN B C 1
ATOM 5206 O O . ASN B 1 280 ? 8.484 -20.453 -6.477 1 70.56 280 ASN B O 1
ATOM 5210 N N . ASN B 1 281 ? 6.234 -20.656 -6.496 1 73.81 281 ASN B N 1
ATOM 5211 C CA . ASN B 1 281 ? 6.266 -21.281 -5.176 1 73.81 281 ASN B CA 1
ATOM 5212 C C . ASN B 1 281 ? 5.902 -22.766 -5.246 1 73.81 281 ASN B C 1
ATOM 5214 O O . ASN B 1 281 ? 6.375 -23.562 -4.434 1 73.81 281 ASN B O 1
ATOM 5218 N N . LEU B 1 282 ? 5.164 -23.078 -6.141 1 85 282 LEU B N 1
ATOM 5219 C CA . LEU B 1 282 ? 4.637 -24.438 -6.117 1 85 282 LEU B CA 1
ATOM 5220 C C . LEU B 1 282 ? 5.324 -25.312 -7.168 1 85 282 LEU B C 1
ATOM 5222 O O . LEU B 1 282 ? 5.594 -26.484 -6.926 1 85 282 LEU B O 1
ATOM 5226 N N . LEU B 1 283 ? 5.656 -24.734 -8.25 1 86.38 283 LEU B N 1
ATOM 5227 C CA . LEU B 1 283 ? 6.188 -25.484 -9.383 1 86.38 283 LEU B CA 1
ATOM 5228 C C . LEU B 1 283 ? 7.562 -26.062 -9.055 1 86.38 283 LEU B C 1
ATOM 5230 O O . LEU B 1 283 ? 8.492 -25.312 -8.742 1 86.38 283 LEU B O 1
ATOM 5234 N N . ASN B 1 284 ? 7.602 -27.359 -9.078 1 89.06 284 ASN B N 1
ATOM 5235 C CA . ASN B 1 284 ? 8.844 -28.094 -8.867 1 89.06 284 ASN B CA 1
ATOM 5236 C C . ASN B 1 284 ? 8.852 -29.422 -9.617 1 89.06 284 ASN B C 1
ATOM 5238 O O . ASN B 1 284 ? 7.848 -29.797 -10.234 1 89.06 284 ASN B O 1
ATOM 5242 N N . GLU B 1 285 ? 9.906 -30.141 -9.531 1 91.12 285 GLU B N 1
ATOM 5243 C CA . GLU B 1 285 ? 10.094 -31.344 -10.336 1 91.12 285 GLU B CA 1
ATOM 5244 C C . GLU B 1 285 ? 9.109 -32.438 -9.922 1 91.12 285 GLU B C 1
ATOM 5246 O O . GLU B 1 285 ? 8.703 -33.25 -10.75 1 91.12 285 GLU B O 1
ATOM 5251 N N . ARG B 1 286 ? 8.75 -32.438 -8.734 1 91.44 286 ARG B N 1
ATOM 5252 C CA . ARG B 1 286 ? 7.883 -33.469 -8.211 1 91.44 286 ARG B CA 1
ATOM 5253 C C . ARG B 1 286 ? 6.449 -33.312 -8.695 1 91.44 286 ARG B C 1
ATOM 5255 O O . ARG B 1 286 ? 5.746 -34.281 -8.945 1 91.44 286 ARG B O 1
ATOM 5262 N N . ASN B 1 287 ? 6.035 -32 -8.914 1 92.69 287 ASN B N 1
ATOM 5263 C CA . ASN B 1 287 ? 4.621 -31.797 -9.219 1 92.69 287 ASN B CA 1
ATOM 5264 C C . ASN B 1 287 ? 4.434 -31.234 -10.625 1 92.69 287 ASN B C 1
ATOM 5266 O O . ASN B 1 287 ? 3.301 -31.062 -11.078 1 92.69 287 ASN B O 1
ATOM 5270 N N . ALA B 1 288 ? 5.441 -31.016 -11.375 1 94.75 288 ALA B N 1
ATOM 5271 C CA . ALA B 1 288 ? 5.395 -30.344 -12.664 1 94.75 288 ALA B CA 1
ATOM 5272 C C . ALA B 1 288 ? 4.539 -31.109 -13.664 1 94.75 288 ALA B C 1
ATOM 5274 O O . ALA B 1 288 ? 3.705 -30.531 -14.359 1 94.75 288 ALA B O 1
ATOM 5275 N N . ALA B 1 289 ? 4.762 -32.406 -13.68 1 95.12 289 ALA B N 1
ATOM 5276 C CA . ALA B 1 289 ? 3.998 -33.219 -14.625 1 95.12 289 ALA B CA 1
ATOM 5277 C C . ALA B 1 289 ? 2.506 -33.188 -14.297 1 95.12 289 ALA B C 1
ATOM 5279 O O . ALA B 1 289 ? 1.677 -32.969 -15.18 1 95.12 289 ALA B O 1
ATOM 5280 N N . GLU B 1 290 ? 2.227 -33.375 -13.07 1 94.31 290 GLU B N 1
ATOM 5281 C CA . GLU B 1 290 ? 0.83 -33.344 -12.641 1 94.31 290 GLU B CA 1
ATOM 5282 C C . GLU B 1 290 ? 0.187 -32 -12.953 1 94.31 290 GLU B C 1
ATOM 5284 O O . GLU B 1 290 ? -0.949 -31.938 -13.43 1 94.31 290 GLU B O 1
ATOM 5289 N N . MET B 1 291 ? 0.838 -30.969 -12.758 1 95.62 291 MET B N 1
ATOM 5290 C CA . MET B 1 291 ? 0.325 -29.625 -12.984 1 95.62 291 MET B CA 1
ATOM 5291 C C . MET B 1 291 ? -0.007 -29.406 -14.461 1 95.62 291 MET B C 1
ATOM 5293 O O . MET B 1 291 ? -1.018 -28.781 -14.789 1 95.62 291 MET B O 1
ATOM 5297 N N . LEU B 1 292 ? 0.797 -29.969 -15.266 1 96 292 LEU B N 1
ATOM 5298 C CA . LEU B 1 292 ? 0.602 -29.797 -16.703 1 96 292 LEU B CA 1
ATOM 5299 C C . LEU B 1 292 ? -0.561 -30.641 -17.203 1 96 292 LEU B C 1
ATOM 5301 O O . LEU B 1 292 ? -1.496 -30.125 -17.812 1 96 292 LEU B O 1
ATOM 5305 N N . PHE B 1 293 ? -0.574 -31.906 -16.797 1 96.19 293 PHE B N 1
ATOM 5306 C CA . PHE B 1 293 ? -1.491 -32.875 -17.391 1 96.19 293 PHE B CA 1
ATOM 5307 C C . PHE B 1 293 ? -2.867 -32.781 -16.75 1 96.19 293 PHE B C 1
ATOM 5309 O O . PHE B 1 293 ? -3.883 -33.062 -17.391 1 96.19 293 PHE B O 1
ATOM 5316 N N . LYS B 1 294 ? -2.902 -32.406 -15.516 1 94.38 294 LYS B N 1
ATOM 5317 C CA . LYS B 1 294 ? -4.172 -32.406 -14.797 1 94.38 294 LYS B CA 1
ATOM 5318 C C . LYS B 1 294 ? -4.832 -31.031 -14.82 1 94.38 294 LYS B C 1
ATOM 5320 O O . LYS B 1 294 ? -6.059 -30.938 -14.898 1 94.38 294 LYS B O 1
ATOM 5325 N N . TYR B 1 295 ? -4.051 -29.969 -14.773 1 94.12 2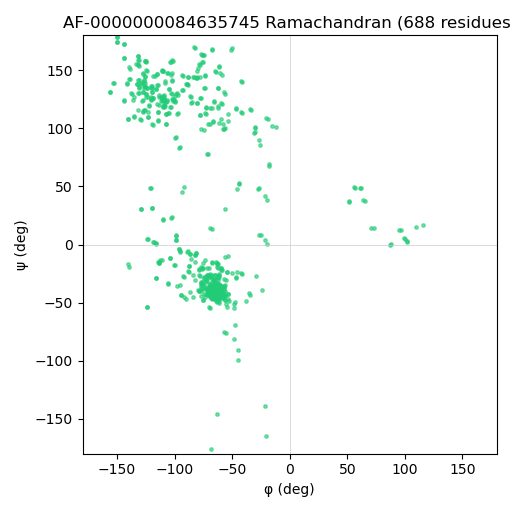95 TYR B N 1
ATOM 5326 C CA . TYR B 1 295 ? -4.66 -28.688 -14.445 1 94.12 295 TYR B CA 1
ATOM 5327 C C . TYR B 1 295 ? -4.387 -27.656 -15.531 1 94.12 295 TYR B C 1
ATOM 5329 O O . TYR B 1 295 ? -5.32 -27.125 -16.141 1 94.12 295 TYR B O 1
ATOM 5337 N N . ALA B 1 296 ? -3.139 -27.406 -15.93 1 94.81 296 ALA B N 1
ATOM 5338 C CA . ALA B 1 296 ? -2.676 -26.203 -16.609 1 94.81 296 ALA B CA 1
ATOM 5339 C C . ALA B 1 296 ? -3.098 -26.203 -18.078 1 94.81 296 ALA B C 1
ATOM 5341 O O . ALA B 1 296 ? -3.191 -25.156 -18.703 1 94.81 296 ALA B O 1
ATOM 5342 N N . TRP B 1 297 ? -3.391 -27.375 -18.594 1 94.06 297 TRP B N 1
ATOM 5343 C CA . TRP B 1 297 ? -3.617 -27.5 -20.031 1 94.06 297 TRP B CA 1
ATOM 5344 C C . TRP B 1 297 ? -4.836 -26.688 -20.469 1 94.06 297 TRP B C 1
ATOM 5346 O O . TRP B 1 297 ? -4.977 -26.359 -21.641 1 94.06 297 TRP B O 1
ATOM 5356 N N . LYS B 1 298 ? -5.707 -26.266 -19.578 1 92.31 298 LYS B N 1
ATOM 5357 C CA . LYS B 1 298 ? -6.938 -25.531 -19.875 1 92.31 298 LYS B CA 1
ATOM 5358 C C . LYS B 1 298 ? -6.645 -24.062 -20.156 1 92.31 298 LYS B C 1
ATOM 5360 O O . LYS B 1 298 ? -7.461 -23.375 -20.781 1 92.31 298 LYS B O 1
ATOM 5365 N N . TRP B 1 299 ? -5.465 -23.562 -19.688 1 93.56 299 TRP B N 1
ATOM 5366 C CA . TRP B 1 299 ? -5.137 -22.141 -19.797 1 93.56 299 TRP B CA 1
ATOM 5367 C C . TRP B 1 299 ? -3.826 -21.938 -20.547 1 93.56 299 TRP B C 1
ATOM 5369 O O . TRP B 1 299 ? -2.746 -22.203 -20.016 1 93.56 299 TRP B O 1
ATOM 5379 N N . PRO B 1 300 ? -3.889 -21.453 -21.672 1 91.31 300 PRO B N 1
ATOM 5380 C CA . PRO B 1 300 ? -2.729 -21.375 -22.562 1 91.31 300 PRO B CA 1
ATOM 5381 C C . PRO B 1 300 ? -1.53 -20.688 -21.906 1 91.31 300 PRO B C 1
ATOM 5383 O O . PRO B 1 300 ? -0.392 -21.125 -22.078 1 91.31 300 PRO B O 1
ATOM 5386 N N . ASP B 1 301 ? -1.773 -19.609 -21.203 1 85.75 301 ASP B N 1
ATOM 5387 C CA . ASP B 1 301 ? -0.673 -18.859 -20.625 1 85.75 301 ASP B CA 1
ATOM 5388 C C . ASP B 1 301 ? 0.024 -19.656 -19.531 1 85.75 301 ASP B C 1
ATOM 5390 O O . ASP B 1 301 ? 1.252 -19.641 -19.422 1 85.75 301 ASP B O 1
ATOM 5394 N N . LEU B 1 302 ? -0.687 -20.359 -18.781 1 89.69 302 LEU B N 1
ATOM 5395 C CA . LEU B 1 302 ? -0.117 -21.188 -17.734 1 89.69 302 LEU B CA 1
ATOM 5396 C C . LEU B 1 302 ? 0.46 -22.469 -18.312 1 89.69 302 LEU B C 1
ATOM 5398 O O . LEU B 1 302 ? 1.514 -22.938 -17.875 1 89.69 302 LEU B O 1
ATOM 5402 N N . LYS B 1 303 ? -0.245 -23.016 -19.266 1 93.81 303 LYS B N 1
ATOM 5403 C CA . LYS B 1 303 ? 0.203 -24.219 -19.969 1 93.81 303 LYS B CA 1
ATOM 5404 C C . LYS B 1 303 ? 1.611 -24.047 -20.516 1 93.81 303 LYS B C 1
ATOM 5406 O O . LYS B 1 303 ? 2.475 -24.906 -20.328 1 93.81 303 LYS B O 1
ATOM 5411 N N . GLU B 1 304 ? 1.777 -22.953 -21.156 1 88.06 304 GLU B N 1
ATOM 5412 C CA . GLU B 1 304 ? 3.059 -22.719 -21.812 1 88.06 304 GLU B CA 1
ATOM 5413 C C . GLU B 1 304 ? 4.191 -22.641 -20.797 1 88.06 304 GLU B C 1
ATOM 5415 O O . GLU B 1 304 ? 5.258 -23.219 -21 1 88.06 304 GLU B O 1
ATOM 5420 N N . LEU B 1 305 ? 3.977 -22 -19.766 1 85.38 305 LEU B N 1
ATOM 5421 C CA . LEU B 1 305 ? 5 -21.828 -18.734 1 85.38 305 LEU B CA 1
ATOM 5422 C C . LEU B 1 305 ? 5.348 -23.156 -18.078 1 85.38 305 LEU B C 1
ATOM 5424 O O . LEU B 1 305 ? 6.523 -23.484 -17.922 1 85.38 305 LEU B O 1
ATOM 5428 N N . ILE B 1 306 ? 4.367 -23.891 -17.75 1 93 306 ILE B N 1
ATOM 5429 C CA . ILE B 1 306 ? 4.578 -25.156 -17.031 1 93 306 ILE B CA 1
ATOM 5430 C C . ILE B 1 306 ? 5.121 -26.203 -18 1 93 306 ILE B C 1
ATOM 5432 O O . ILE B 1 306 ? 5.965 -27.031 -17.625 1 93 306 ILE B O 1
ATOM 5436 N N . LYS B 1 307 ? 4.645 -26.125 -19.203 1 93.44 307 LYS B N 1
ATOM 5437 C CA . LYS B 1 307 ? 5.176 -27.016 -20.234 1 93.44 307 LYS B CA 1
ATOM 5438 C C . LYS B 1 307 ? 6.676 -26.797 -20.422 1 93.44 307 LYS B C 1
ATOM 5440 O O . LYS B 1 307 ? 7.445 -27.766 -20.453 1 93.44 307 LYS B O 1
ATOM 5445 N N . ASN B 1 308 ? 7.051 -25.594 -20.5 1 85.5 308 ASN B N 1
ATOM 5446 C CA . ASN B 1 308 ? 8.461 -25.281 -20.688 1 85.5 308 ASN B CA 1
ATOM 5447 C C . ASN B 1 308 ? 9.305 -25.766 -19.516 1 85.5 308 ASN B C 1
ATOM 5449 O O . ASN B 1 308 ? 10.422 -26.25 -19.703 1 85.5 308 ASN B O 1
ATOM 5453 N N . TYR B 1 309 ? 8.812 -25.656 -18.391 1 89.56 309 TYR B N 1
ATOM 5454 C CA . TYR B 1 309 ? 9.508 -26.172 -17.219 1 89.56 309 TYR B CA 1
ATOM 5455 C C . TYR B 1 309 ? 9.664 -27.688 -17.312 1 89.56 309 TYR B C 1
ATOM 5457 O O . TYR B 1 309 ? 10.734 -28.219 -17 1 89.56 309 TYR B O 1
ATOM 5465 N N . ASN B 1 310 ? 8.625 -28.344 -17.703 1 93.38 310 ASN B N 1
ATOM 5466 C CA . ASN B 1 310 ? 8.672 -29.797 -17.891 1 93.38 310 ASN B CA 1
ATOM 5467 C C . ASN B 1 310 ? 9.719 -30.203 -18.922 1 93.38 310 ASN B C 1
ATOM 5469 O O . ASN B 1 310 ? 10.438 -31.188 -18.75 1 93.38 310 ASN B O 1
ATOM 5473 N N . ILE B 1 311 ? 9.773 -29.391 -19.953 1 88.94 311 ILE B N 1
ATOM 5474 C CA . ILE B 1 311 ? 10.727 -29.688 -21.016 1 88.94 311 ILE B CA 1
ATOM 5475 C C . ILE B 1 311 ? 12.148 -29.5 -20.5 1 88.94 311 ILE B C 1
ATOM 5477 O O . ILE B 1 311 ? 13 -30.359 -20.672 1 88.94 311 ILE B O 1
ATOM 5481 N N . GLN B 1 312 ? 12.305 -28.484 -19.844 1 85.75 312 GLN B N 1
ATOM 5482 C CA . GLN B 1 312 ? 13.625 -28.125 -19.359 1 85.75 312 GLN B CA 1
ATOM 5483 C C . GLN B 1 312 ? 14.125 -29.141 -18.328 1 85.75 312 GLN B C 1
ATOM 5485 O O . GLN B 1 312 ? 15.328 -29.406 -18.25 1 85.75 312 GLN B O 1
ATOM 5490 N N . HIS B 1 313 ? 13.258 -29.734 -17.625 1 89.69 313 HIS B N 1
ATOM 5491 C CA . HIS B 1 313 ? 13.656 -30.625 -16.547 1 89.69 313 HIS B CA 1
ATOM 5492 C C . HIS B 1 313 ? 13.133 -32.031 -16.781 1 89.69 313 HIS B C 1
ATOM 5494 O O . HIS B 1 313 ? 12.875 -32.781 -15.828 1 89.69 313 HIS B O 1
ATOM 5500 N N . PHE B 1 314 ? 13.023 -32.375 -17.938 1 93.06 314 PHE B N 1
ATOM 5501 C CA . PHE B 1 314 ? 12.305 -33.594 -18.297 1 93.06 314 PHE B CA 1
ATOM 5502 C C . PHE B 1 314 ? 13.055 -34.812 -17.781 1 93.06 314 PHE B C 1
ATOM 5504 O O . PHE B 1 314 ? 12.438 -35.812 -17.375 1 93.06 314 PHE B O 1
ATOM 5511 N N . VAL B 1 315 ? 14.328 -34.75 -17.766 1 92.12 315 VAL B N 1
ATOM 5512 C CA . VAL B 1 315 ? 15.141 -35.875 -17.359 1 92.12 315 VAL B CA 1
ATOM 5513 C C . VAL B 1 315 ? 14.82 -36.25 -15.906 1 92.12 315 VAL B C 1
ATOM 5515 O O . VAL B 1 315 ? 14.664 -37.438 -15.586 1 92.12 315 VAL B O 1
ATOM 5518 N N . LYS B 1 316 ? 14.672 -35.375 -15.125 1 94.62 316 LYS B N 1
ATOM 5519 C CA . LYS B 1 316 ? 14.367 -35.594 -13.719 1 94.62 316 LYS B CA 1
ATOM 5520 C C . LYS B 1 316 ? 12.891 -35.906 -13.516 1 94.62 316 LYS B C 1
ATOM 5522 O O . LYS B 1 316 ? 12.539 -36.781 -12.734 1 94.62 316 LYS B O 1
ATOM 5527 N N . ILE B 1 317 ? 12.062 -35.219 -14.258 1 95.62 317 ILE B N 1
ATOM 5528 C CA . ILE B 1 317 ? 10.617 -35.312 -14.086 1 95.62 317 ILE B CA 1
ATOM 5529 C C . ILE B 1 317 ? 10.133 -36.688 -14.531 1 95.62 317 ILE B C 1
ATOM 5531 O O . ILE B 1 317 ? 9.266 -37.281 -13.898 1 95.62 317 ILE B O 1
ATOM 5535 N N . ARG B 1 318 ? 10.695 -37.25 -15.57 1 93.31 318 ARG B N 1
ATOM 5536 C CA . ARG B 1 318 ? 10.242 -38.531 -16.109 1 93.31 318 ARG B CA 1
ATOM 5537 C C . ARG B 1 318 ? 10.523 -39.656 -15.125 1 93.31 318 ARG B C 1
ATOM 5539 O O . ARG B 1 318 ? 9.945 -40.75 -15.25 1 93.31 318 ARG B O 1
ATOM 5546 N N . LYS B 1 319 ? 11.375 -39.406 -14.125 1 94.06 319 LYS B N 1
ATOM 5547 C CA . LYS B 1 319 ? 11.75 -40.438 -13.164 1 94.06 319 LYS B CA 1
ATOM 5548 C C . LYS B 1 319 ? 10.906 -40.344 -11.898 1 94.06 319 LYS B C 1
ATOM 5550 O O . LYS B 1 319 ? 10.984 -41.219 -11.016 1 94.06 319 LYS B O 1
ATOM 5555 N N . THR B 1 320 ? 10.148 -39.438 -11.836 1 94.5 320 THR B N 1
ATOM 5556 C CA . THR B 1 320 ? 9.352 -39.188 -10.641 1 94.5 320 THR B CA 1
ATOM 5557 C C . THR B 1 320 ? 8.156 -40.156 -10.594 1 94.5 320 THR B C 1
ATOM 5559 O O . THR B 1 320 ? 7.695 -40.625 -11.633 1 94.5 320 THR B O 1
ATOM 5562 N N . LYS B 1 321 ? 7.648 -40.438 -9.383 1 93.31 321 LYS B N 1
ATOM 5563 C CA . LYS B 1 321 ? 6.457 -41.25 -9.188 1 93.31 321 LYS B CA 1
ATOM 5564 C C . LYS B 1 321 ? 5.234 -40.594 -9.836 1 93.31 321 LYS B C 1
ATOM 5566 O O . LYS B 1 321 ? 4.387 -41.281 -10.406 1 93.31 321 LYS B O 1
ATOM 5571 N N . GLY B 1 322 ? 5.18 -39.312 -9.805 1 91.5 322 GLY B N 1
ATOM 5572 C CA . GLY B 1 322 ? 4.07 -38.562 -10.383 1 91.5 322 GLY B CA 1
ATOM 5573 C C . GLY B 1 322 ? 3.922 -38.781 -11.875 1 91.5 322 GLY B C 1
ATOM 5574 O O . GLY B 1 322 ? 2.824 -39.062 -12.359 1 91.5 322 GLY B O 1
ATOM 5575 N N . PHE B 1 323 ? 4.992 -38.75 -12.531 1 94.31 323 PHE B N 1
ATOM 5576 C CA . PHE B 1 323 ? 4.949 -38.938 -13.984 1 94.31 323 PHE B CA 1
ATOM 5577 C C . PHE B 1 323 ? 4.578 -40.344 -14.336 1 94.31 323 PHE B C 1
ATOM 5579 O O . PHE B 1 323 ? 3.783 -40.594 -15.25 1 94.31 323 PHE B O 1
ATOM 5586 N N . ARG B 1 324 ? 5.102 -41.281 -13.602 1 94.44 324 ARG B N 1
ATOM 5587 C CA . ARG B 1 324 ? 4.805 -42.688 -13.836 1 94.44 324 ARG B CA 1
ATOM 5588 C C . ARG B 1 324 ? 3.32 -43 -13.641 1 94.44 324 ARG B C 1
ATOM 5590 O O . ARG B 1 324 ? 2.729 -43.75 -14.398 1 94.44 324 ARG B O 1
ATOM 5597 N N . GLN B 1 325 ? 2.799 -42.375 -12.68 1 94.62 325 GLN B N 1
ATOM 5598 C CA . GLN B 1 325 ? 1.376 -42.562 -12.414 1 94.62 325 GLN B CA 1
ATOM 5599 C C . GLN B 1 325 ? 0.528 -42 -13.547 1 94.62 325 GLN B C 1
ATOM 5601 O O . GLN B 1 325 ? -0.505 -42.562 -13.898 1 94.62 325 GLN B O 1
ATOM 5606 N N . ILE B 1 326 ? 0.952 -40.906 -14.141 1 95.25 326 ILE B N 1
ATOM 5607 C CA . ILE B 1 326 ? 0.243 -40.281 -15.242 1 95.25 326 ILE B CA 1
ATOM 5608 C C . ILE B 1 326 ? 0.279 -41.188 -16.469 1 95.25 326 ILE B C 1
ATOM 5610 O O . ILE B 1 326 ? -0.737 -41.375 -17.141 1 95.25 326 ILE B O 1
ATOM 5614 N N . VAL B 1 327 ? 1.405 -41.781 -16.656 1 94.19 327 VAL B N 1
ATOM 5615 C CA . VAL B 1 327 ? 1.568 -42.688 -17.781 1 94.19 327 VAL B CA 1
ATOM 5616 C C . VAL B 1 327 ? 0.707 -43.938 -17.578 1 94.19 327 VAL B C 1
ATOM 5618 O O . VAL B 1 327 ? 0.081 -44.438 -18.516 1 94.19 327 VAL B O 1
ATOM 5621 N N . ALA B 1 328 ? 0.646 -44.375 -16.391 1 95.38 328 ALA B N 1
ATOM 5622 C CA . ALA B 1 328 ? -0.112 -45.562 -16.047 1 95.38 328 ALA B CA 1
ATOM 5623 C C . ALA B 1 328 ? -1.613 -45.312 -16.141 1 95.38 328 ALA B C 1
ATOM 5625 O O . ALA B 1 328 ? -2.389 -46.219 -16.422 1 95.38 328 ALA B O 1
ATOM 5626 N N . SER B 1 329 ? -1.973 -44.062 -15.969 1 95.56 329 SER B N 1
ATOM 5627 C CA . SER B 1 329 ? -3.387 -43.688 -15.984 1 95.56 329 SER B CA 1
ATOM 5628 C C . SER B 1 329 ? -3.684 -42.656 -17.062 1 95.56 329 SER B C 1
ATOM 5630 O O . SER B 1 329 ? -4.336 -41.656 -16.797 1 95.56 329 SER B O 1
ATOM 5632 N N . LYS B 1 330 ? -3.223 -42.906 -18.234 1 93.44 330 LYS B N 1
ATOM 5633 C CA . LYS B 1 330 ? -3.283 -41.938 -19.328 1 93.44 330 LYS B CA 1
ATOM 5634 C C . LYS B 1 330 ? -4.727 -41.594 -19.672 1 93.44 330 LYS B C 1
ATOM 5636 O O . LYS B 1 330 ? -5.012 -40.469 -20.078 1 93.44 330 LYS B O 1
ATOM 5641 N N . SER B 1 331 ? -5.707 -42.531 -19.375 1 93.69 331 SER B N 1
ATOM 5642 C CA . SER B 1 331 ? -7.109 -42.312 -19.719 1 93.69 331 SER B CA 1
ATOM 5643 C C . SER B 1 331 ? -7.742 -41.25 -18.844 1 93.69 331 SER B C 1
ATOM 5645 O O . SER B 1 331 ? -8.75 -40.656 -19.219 1 93.69 331 SER B O 1
ATOM 5647 N N . ASP B 1 332 ? -7.113 -41.031 -17.734 1 94.06 332 ASP B N 1
ATOM 5648 C CA . ASP B 1 332 ? -7.648 -40.062 -16.781 1 94.06 332 ASP B CA 1
ATOM 5649 C C . ASP B 1 332 ? -7.266 -38.625 -17.188 1 94.06 332 ASP B C 1
ATOM 5651 O O . ASP B 1 332 ? -7.77 -37.656 -16.609 1 94.06 332 ASP B O 1
ATOM 5655 N N . TYR B 1 333 ? -6.422 -38.5 -18.203 1 95.56 333 TYR B N 1
ATOM 5656 C CA . TYR B 1 333 ? -5.91 -37.219 -18.625 1 95.56 333 TYR B CA 1
ATOM 5657 C C . TYR B 1 333 ? -6.301 -36.906 -20.062 1 95.56 333 TYR B C 1
ATOM 5659 O O . TYR B 1 333 ? -5.695 -37.438 -21 1 95.56 333 TYR B O 1
ATOM 5667 N N . PRO B 1 334 ? -7.309 -36.031 -20.172 1 93.62 334 PRO B N 1
ATOM 5668 C CA . PRO B 1 334 ? -7.91 -35.781 -21.484 1 93.62 334 PRO B CA 1
ATOM 5669 C C . PRO B 1 334 ? -6.895 -35.344 -22.531 1 93.62 334 PRO B C 1
ATOM 5671 O O . PRO B 1 334 ? -7.027 -35.656 -23.703 1 93.62 334 PRO B O 1
ATOM 5674 N N . MET B 1 335 ? -5.812 -34.656 -22.172 1 94.75 335 MET B N 1
ATOM 5675 C CA . MET B 1 335 ? -4.879 -34.062 -23.125 1 94.75 335 MET B CA 1
ATOM 5676 C C . MET B 1 335 ? -3.541 -34.812 -23.094 1 94.75 335 MET B C 1
ATOM 5678 O O . MET B 1 335 ? -2.518 -34.25 -23.5 1 94.75 335 MET B O 1
ATOM 5682 N N . TYR B 1 336 ? -3.6 -36.031 -22.609 1 96.06 336 TYR B N 1
ATOM 5683 C CA . TYR B 1 336 ? -2.369 -36.781 -22.375 1 96.06 336 TYR B CA 1
ATOM 5684 C C . TYR B 1 336 ? -1.533 -36.875 -23.641 1 96.06 336 TYR B C 1
ATOM 5686 O O . TYR B 1 336 ? -0.356 -36.5 -23.641 1 96.06 336 TYR B O 1
ATOM 5694 N N . HIS B 1 337 ? -2.092 -37.281 -24.734 1 95.31 337 HIS B N 1
ATOM 5695 C CA . HIS B 1 337 ? -1.343 -37.562 -25.953 1 95.31 337 HIS B CA 1
ATOM 5696 C C . HIS B 1 337 ? -0.801 -36.25 -26.562 1 95.31 337 HIS B C 1
ATOM 5698 O O . HIS B 1 337 ? 0.358 -36.219 -26.969 1 95.31 337 HIS B O 1
ATOM 5704 N N . GLU B 1 338 ? -1.573 -35.281 -26.578 1 95.69 338 GLU B N 1
ATOM 5705 C CA . GLU B 1 338 ? -1.161 -34 -27.141 1 95.69 338 GLU B CA 1
ATOM 5706 C C . GLU B 1 338 ? -0.018 -33.406 -26.344 1 95.69 338 GLU B C 1
ATOM 5708 O O . GLU B 1 338 ? 0.965 -32.938 -26.906 1 95.69 338 GLU B O 1
ATOM 5713 N N . LEU B 1 339 ? -0.137 -33.438 -25 1 96.31 339 LEU B N 1
ATOM 5714 C CA . LEU B 1 339 ? 0.864 -32.812 -24.141 1 96.31 339 LEU B CA 1
ATOM 5715 C C . LEU B 1 339 ? 2.176 -33.594 -24.188 1 96.31 339 LEU B C 1
ATOM 5717 O O . LEU B 1 339 ? 3.256 -33 -24.203 1 96.31 339 LEU B O 1
ATOM 5721 N N . LEU B 1 340 ? 2.002 -34.938 -24.219 1 94.12 340 LEU B N 1
ATOM 5722 C CA . LEU B 1 340 ? 3.205 -35.75 -24.312 1 94.12 340 LEU B CA 1
ATOM 5723 C C . LEU B 1 340 ? 3.961 -35.469 -25.609 1 94.12 340 LEU B C 1
ATOM 5725 O O . LEU B 1 340 ? 5.191 -35.375 -25.609 1 94.12 340 LEU B O 1
ATOM 5729 N N . GLU B 1 341 ? 3.238 -35.344 -26.656 1 94.25 341 GLU B N 1
ATOM 5730 C CA . GLU B 1 341 ? 3.85 -35 -27.938 1 94.25 341 GLU B CA 1
ATOM 5731 C C . GLU B 1 341 ? 4.574 -33.656 -27.891 1 94.25 341 GLU B C 1
ATOM 5733 O O . GLU B 1 341 ? 5.684 -33.531 -28.406 1 94.25 341 GLU B O 1
ATOM 5738 N N . GLU B 1 342 ? 3.986 -32.75 -27.312 1 93.44 342 GLU B N 1
ATOM 5739 C CA . GLU B 1 342 ? 4.586 -31.406 -27.188 1 93.44 342 GLU B CA 1
ATOM 5740 C C . GLU B 1 342 ? 5.859 -31.453 -26.344 1 93.44 342 GLU B C 1
ATOM 5742 O O . GLU B 1 342 ? 6.824 -30.75 -26.641 1 93.44 342 GLU B O 1
ATOM 5747 N N . LEU B 1 343 ? 5.82 -32.25 -25.359 1 92.5 343 LEU B N 1
ATOM 5748 C CA . LEU B 1 343 ? 6.996 -32.375 -24.5 1 92.5 343 LEU B CA 1
ATOM 5749 C C . LEU B 1 343 ? 8.141 -33.031 -25.25 1 92.5 343 LEU B C 1
ATOM 5751 O O . LEU B 1 343 ? 9.297 -32.625 -25.125 1 92.5 343 LEU B O 1
ATOM 5755 N N . LEU B 1 344 ? 7.824 -34 -26.047 1 87.94 344 LEU B N 1
ATOM 5756 C CA . LEU B 1 344 ? 8.836 -34.75 -26.781 1 87.94 344 LEU B CA 1
ATOM 5757 C C . LEU B 1 344 ? 9.422 -33.938 -27.906 1 87.94 344 LEU B C 1
ATOM 5759 O O . LEU B 1 344 ? 10.602 -34.062 -28.234 1 87.94 344 LEU B O 1
ATOM 5763 N N . LEU B 1 345 ? 8.641 -32.969 -28.453 1 86.25 345 LEU B N 1
ATOM 5764 C CA . LEU B 1 345 ? 9.086 -32.156 -29.562 1 86.25 345 LEU B CA 1
ATOM 5765 C C . LEU B 1 345 ? 9.844 -30.922 -29.047 1 86.25 345 LEU B C 1
ATOM 5767 O O . LEU B 1 345 ? 10.539 -30.25 -29.812 1 86.25 345 LEU B O 1
ATOM 5771 N N . GLY B 1 346 ? 9.688 -30.594 -27.875 1 79.25 346 GLY B N 1
ATOM 5772 C CA . GLY B 1 346 ? 10.352 -29.422 -27.312 1 79.25 346 GLY B CA 1
ATOM 5773 C C . GLY B 1 346 ? 11.719 -29.719 -26.75 1 79.25 346 GLY B C 1
ATOM 5774 O O . GLY B 1 346 ? 12.094 -30.891 -26.594 1 79.25 346 GLY B O 1
#

InterPro domains:
  IPR000210 BTB/POZ domain [PF00651] (158-281)
  IPR000210 BTB/POZ domain [PS50097] (160-249)
  IPR000210 BTB/POZ domain [SM00225] (160-282)
  IPR011333 SKP1/BTB/POZ domain superfamily [G3DSA:3.30.710.10] (134-313)
  IPR011333 SKP1/BTB/POZ domain superfamily [SSF54695] (139-281)

pLDDT: mean 78.89, std 18.68, range [29.34, 98.0]

Solvent-accessible surface area (backbone atoms only — not comparable to full-atom values): 36639 Å² total; per-residue (Å²): 98,60,46,62,25,46,32,33,36,40,34,39,29,41,49,60,46,77,72,46,78,54,50,31,25,46,34,39,35,32,62,32,92,52,35,30,30,31,44,34,41,28,50,64,41,89,86,69,61,20,24,35,35,33,38,30,53,32,50,35,62,75,58,74,47,78,72,49,58,80,72,61,53,53,34,36,39,37,33,24,37,86,88,64,48,76,77,46,76,44,33,56,90,73,47,69,66,39,87,89,42,35,30,75,68,44,80,44,54,46,90,72,60,60,44,49,40,28,42,32,43,33,29,52,57,28,50,21,30,55,64,62,65,79,58,53,63,47,27,37,79,27,52,40,54,51,41,50,29,42,52,65,54,51,59,30,78,89,57,23,35,28,38,35,37,26,88,89,39,80,44,23,36,44,56,68,40,43,31,57,55,12,63,46,45,31,51,49,52,55,50,46,47,49,50,49,55,48,43,53,60,57,51,64,64,68,72,79,75,75,79,59,78,70,68,67,63,83,41,83,38,78,45,78,45,83,90,54,56,54,70,49,52,52,48,51,52,46,22,56,57,43,66,51,77,88,62,85,86,46,51,71,66,54,48,48,48,43,38,49,50,21,57,74,43,42,25,60,70,60,30,49,52,46,51,48,43,42,54,60,70,60,58,40,66,74,47,35,54,52,44,36,58,75,57,26,67,82,38,66,75,54,25,52,55,45,47,50,49,41,45,75,41,34,79,64,29,66,71,30,71,52,37,48,51,45,65,75,43,42,86,80,25,91,52,40,69,63,52,52,51,52,46,71,74,93,98,61,46,62,24,46,32,33,35,40,32,40,29,41,50,60,47,76,72,46,79,55,47,32,22,47,35,40,35,31,64,33,94,51,35,31,32,31,42,33,40,28,49,65,39,88,88,69,61,20,24,36,36,34,36,30,54,32,50,34,61,76,55,74,49,77,72,54,64,74,79,61,52,52,34,38,40,37,33,22,37,87,88,63,48,77,75,46,78,43,32,58,88,72,47,70,65,40,85,88,42,33,30,77,68,45,80,44,56,48,90,72,59,59,45,49,38,29,43,32,40,33,28,52,54,27,50,21,29,56,63,61,63,76,57,54,62,46,26,38,76,28,51,41,54,49,42,51,28,40,51,66,54,52,58,30,79,86,57,23,35,28,39,34,37,27,88,90,38,78,43,23,36,44,58,67,42,44,30,58,57,12,64,45,44,31,49,49,51,54,50,47,48,49,49,51,57,48,47,52,57,58,51,64,64,68,70,78,74,72,79,58,78,69,70,66,63,84,41,84,40,79,46,78,45,83,90,54,55,52,69,48,50,52,48,53,52,46,24,57,56,45,64,51,78,90,63,86,85,48,50,71,67,54,49,48,47,43,38,50,49,21,57,73,43,43,27,60,69,60,30,49,53,48,51,50,43,43,54,62,69,60,58,40,66,74,47,35,55,50,44,34,58,75,57,28,67,83,39,68,77,52,24,52,57,44,45,50,50,42,46,74,42,34,79,63,27,67,69,31,71,53,37,48,51,45,65,74,42,41,86,79,25,92,53,41,68,63,51,52,49,52,45,70,73,92

Radius of gyration: 30.01 Å; Cα contacts (8 Å, |Δi|>4): 1222; chains: 2; bounding box: 92×91×64 Å

Sequence (692 aa):
MSYRAGYCSFEYKLENVSKLTERVYSPPFATSTCRNWMLIFDPYTSDPKNYQILLCTILNKDEESKHFTDTFLPLKVILKTPSGDIIHEVSTNDKIFVKSGLFLVYNRPRSTLLNNIIINVQFSEVRFTKIPPKTTFGTKQVAENLVNAWSNELNKPDRGDVKFKVQGRAIYANSSILAMRSDYFEAMFEGEWMECNNKQRSQRSSTTNTKNEINENRYKYEIEITDFNYETVIAMLHFLYTDEADFKNYSLDNIWNLFSISDKYFVDDLRHRIKIHIINNLLNERNAAEMLFKYAWKWPDLKELIKNYNIQHFVKIRKTKGFRQIVASKSDYPMYHELLEELLLGMSYRAGYCSFEYKLENVSKLTERVYSPPFATSTCRNWMLIFDPYTSDPKNYQILLCTILNKDEESKHFTDTFLPLKVILKTPSGDIIHEVSTNDKIFVKSGLFLVYNRPRSTLLNNIIINVQFSEVRFTKIPPKTTFGTKQVAENLVNAWSNELNKPDRGDVKFKVQGRAIYANSSILAMRSDYFEAMFEGEWMECNNKQRSQRSSTTNTKNEINENRYKYEIEITDFNYETVIAMLHFLYTDEADFKNYSLDNIWNLFSISDKYFVDDLRHRIKIHIINNLLNERNAAEMLFKYAWKWPDLKELIKNYNIQHFVKIRKTKGFRQIVASKSDYPMYHELLEELLLG

Nearest PDB structures (foldseek):
  8dwv-assembly1_E  TM=4.281E-01  e=1.900E-17  Homo sapiens
  8dws-assembly1_A  TM=4.254E-01  e=1.072E-16  Homo sapiens
  3hqi-assembly1_B  TM=4.628E-01  e=5.060E-16  Homo sapiens
  3hu6-assembly1_A  TM=4.525E-01  e=4.491E-16  Homo sapiens
  3htm-assembly1_B  TM=7.757E-01  e=1.305E-08  Homo sapiens

Organism: Rhizophagus irregularis (strain DAOM 197198w) (NCBI:txid1432141)

Foldseek 3Di:
DWDKDFKDKDKDKAAQCVPDPAKDKDDWDALDPFKIKIKIWGQADDPPGKIWIKMFIDGNPAPDCVVVPDCQQWKKKFKAFPVGHTDDIDIPVRFDCPPPRMGTGDIDHSVPDDRMMMIMMMGRIGTHAPAPPVPVVPDDDDDPVVLVVLLVLWQDLQRAQEWEAFPNDITGHHLVLLLVQFVLSVVVCVVVVVVVVVVCVVVVPPPPPPPPPVVVRSHNYYYYDYPAHPVLVSQVRSCSRRVHHDCPPPDPVSLLRNLVVCVVRVNPNSNSVSLRCCLPPPDDLQCLQVCQQPGQVVPVVSNVSSLVVCLVCVVSNCPHPVVVVCVVPVVVGPCSVVSVVVSVVD/DWDKDFKDKDKDKAAQCVPDDAKDKDDWDALDPFKIKIWIWGQADDPPGKIWIKMFIDGNPADPCVVVPDCQQWKKKFKAFPVGHTDDIDICVRDDPPPPRMGTGDIDHSVPDDRMMMIMMMGRIGTHAPDPPVPCVPDDDDDPVVLVVLLVLWQDLQRAQEWEAFPNDITGHHLVLLLVQFVLSVVVCVVVVVVVVVVVVVVVPPPPPPPPPVVVRSHNYYYYDYPAHPVLVSQVRSCSRRVHHDCPPPDPVSLLRNLVVCVVRVNPNSNSVSLRCCLPPPDDLQCLVVCQQPGQVVPVVSNVSSLVVCLVCVVSNCPHPVNVVCVVPVVVGPCSVVSVVVSVVD

Secondary structure (DSSP, 8-state):
--EEES-EEEEEEE--GGG--S-EEPPPEEEETTEEEEEEEES--SSS-EEEEEEEEEE-SSSS-TT--S----EEEEEE-TTS-EEEEEETTTS--BGGGEEEEEEEEGGG--SSEEEEEEES-EEEBSS--S-STTEEEEEHHHHHHHHTTTT-TTT-SEEEEETTEEEEE-HHHHHHH-HHHHHHHHHHHHHHHHHHHHHTS------------S-SEEEEE-SS-HHHHHHHHHHHHHS----TT--HHHHHHHHHHHHHTT-HHHHHHHHHHIIIII--TTTHHHIIIIIGGGSHHHHHHHHHHHHHTHHHHTTSHHHHHHHHTGGG-TTHHHHHHHHHH-/--EEES-EEEEEEE--GGG--S-EEPPPEEEETTEEEEEEEES--SSS-EEEEEEEEEE-TTS--GGGSS----EEEEEE-TTS-EEEEEETTTS--BGGGEEEEEEEEGGG--SSEEEEEEES-EEEBSS--S-STTEEEEEHHHHHHHHHTTT-TTT-SEEEEETTEEEEE-HHHHHHH-HHHHHHHHHHHHHHHHHHHHHTS------------S-SEEEEE-SS-HHHHHHHHHHHHHS----TT--HHHHHHHHHHHHHTT-HHHHHHHHHHIIIII--TTTHHHIIIIIGGGSHHHHHHHHHHHHHTHHHHTTSHHHHHHHHTGGG-TTHHHHHHHHHH-

=== Feature glossary ===
Feature key, reading from the visual/contextual features back to the raw sequence:

Rendered structure images. Six rendered views show the 3D structure from the faces of a cube — i.e. along ±x, ±y, ±z. Rendering representation is drawn randomly per protein from cartoon (secondary-structure ribbons), sticks (backbone bonds), or molecular surface; coloring is either N→C rainbow (blue at the N-terminus through red at the C-terminus) or one color per chain.

Contact-map, Ramachandran, and PAE plots. The contact map is a binary N×N matrix image: pixel (i, j) is dark where Cα_i and Cα_j are within 8 Å and |i−j|>4. Because the |i−j|>4 filter removes local helical contacts, off-diagonal stripes parallel to the main diagonal indicate parallel β-sheets; stripes perpendicular to it indicate antiparallel β-sheets. The Ramachandran plot scatters every residue's (φ, ψ) pair against the sterically allowed regions. The PAE heatmap renders the predicted-aligned-error matrix.

InterPro / GO / CATH / organism. Database cross-references. InterPro integrates a dozen domain/family signature databases into unified entries with residue-range hits. GO terms attach function/process/location labels with evidence codes. CATH codes position the fold in a four-level structural taxonomy. Organism is the NCBI-taxonomy species name.

Nearest PDB structures. The Foldseek neighbor list gives the closest experimentally determined structures in the PDB, ranked by structural alignment. TM-score near 1 means near-identical fold; near 0.3 means only rough topology match. This is how one finds what a novel AlphaFold prediction most resembles in the solved-structure universe.

Predicted aligned error. PAE(i, j) answers: if I align the predicted and true structures on residue i, how far off (in Å) do I expect residue j to be? A block-diagonal PAE matrix with low values on the blocks and high values off-diagonal is the signature of a multi-domain protein with confidently predicted domains but uncertain inter-domain orientation.

Solvent-acc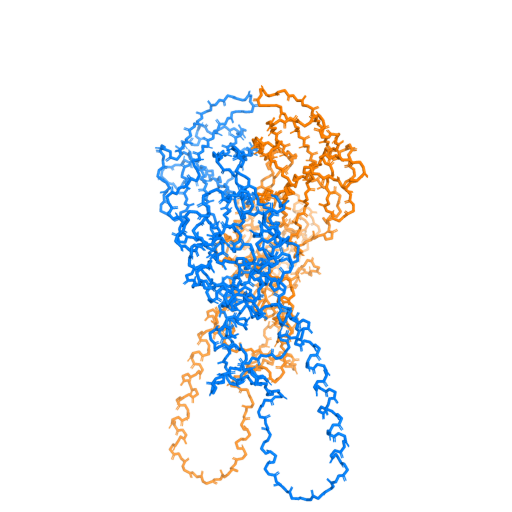essible surface area. Accessible surface area quantifies burial. A residue with SASA near zero is packed into the hydrophobic core; one with SASA >100 Å² sits on the surface. Computed here via the Shrake–Rupley numerical algorithm with a 1.4 Å probe.

B-factor. B-factor (Debye–Waller factor) reflects atomic displacement in the crystal lattice. It is an experimental observable (units Å²), not a prediction; low values mean the atom is pinned down, high values mean it moves or is heterogeneous across the crystal.

pLDDT. For AlphaFold models, the B-factor field carries pLDDT — the model's own estimate of local accuracy on a 0–100 scale. Regions with pLDDT<50 should be treated as essentially unmodeled; they often correspond to intrinsically disordered segments.

Backbone torsions (φ/ψ). φ (phi) and ψ (psi) are the two rotatable backbone dihedrals per residue: φ is the C(i-1)–N–Cα–C torsion, ψ is the N–Cα–C–N(i+1) torsion, both in degrees on (−180°, 180°]. α-helical residues cluster near (−60°, −45°); β-strand residues near (−120°, +130°). A Ramachandran plot is simply a scatter of (φ, ψ) for every residue.

Radius of gyration, Cα contacts, bounding box. Radius of gyration (Rg) is the root-mean-square distance of Cα atoms from their centroid — a single number for overall size and compactness. A globular domain of N residues has Rg ≈ 2.2·N^0.38 Å; an extended or disordered chain has a much larger Rg. The Cα contact count is the number of residue pairs whose Cα atoms are within 8 Å and are more than four positions apart in sequence — a standard proxy for tertiary packing density. The bounding box is the smallest axis-aligned box enclosing all Cα atoms.

Secondary structure (3-state, P-SEA). Three-state secondary structure (P-SEA) collapses the eight DSSP classes into helix (a), strand (b), and coil (c). P-SEA assigns these from Cα geometry alone — distances and angles — without requiring backbone oxygens, so it works on any Cα trace.

Secondary structure (8-state, DSSP). DSSP 8-state secondary structure assigns each residue one of H (α-helix), G (3₁₀-helix), I (π-helix), E (extended β-strand), B (isolated β-bridge), T (hydrogen-bonded turn), S (bend), or '-' (coil). The assignment is computed from backbone hydrogen-bond geometry via the Kabsch–Sander algorithm.

Foldseek 3Di. A 3Di character summarizes, for each residue, the relative orientation of the Cα frame of its nearest spatial neighbor. Because it encodes fold topology rather than chemistry, 3Di alignments detect remote structural similarity that sequence alignment misses.

mmCIF coordinates. The mmCIF block holds the 3D Cartesian coordinates of each backbone atom (N, Cα, C, O) in ångströms. mmCIF is the PDB's canonical archive format — a tagged-loop text representation of the atomic model.

Sequence. Sequence gives the chain of amino acids in standard one-letter code (A=alanine, C=cysteine, …, Y=tyrosine), read N→C. It is the only feature that is directly encoded by the gene; all structural features are derived from the folded form of this sequence.